Protein 3TEB (pdb70)

Structure (mmCIF, N/CA/C/O backbone):
data_3TEB
#
_entry.id   3TEB
#
_cell.length_a   206.915
_cell.length_b   206.915
_cell.length_c   89.271
_cell.angle_alpha   90.000
_cell.angle_beta   90.000
_cell.angle_gamma   120.000
#
_symmetry.space_group_name_H-M   'P 63 2 2'
#
loop_
_entity.id
_entity.type
_entity.pdbx_description
1 polymer Endonuclease/exonuclease/phosphatase
2 non-polymer 'MAGNESIUM ION'
3 water water
#
loop_
_atom_site.group_PDB
_atom_site.id
_atom_site.type_symbol
_atom_site.label_atom_id
_atom_site.label_alt_id
_atom_site.label_comp_id
_atom_site.label_asym_id
_atom_site.label_entity_id
_atom_site.label_seq_id
_atom_site.pdbx_PDB_ins_code
_atom_site.Cartn_x
_atom_site.Cartn_y
_atom_site.Cartn_z
_atom_site.occupancy
_atom_site.B_iso_or_equiv
_atom_site.auth_seq_id
_atom_site.auth_comp_id
_atom_site.auth_asym_id
_atom_site.auth_atom_id
_atom_site.pdbx_PDB_model_num
ATOM 1 N N . ALA A 1 3 ? 44.404 55.854 -5.232 1.00 32.84 0 ALA A N 1
ATOM 2 C CA . ALA A 1 3 ? 44.823 54.431 -4.937 1.00 33.18 0 ALA A CA 1
ATOM 3 C C . ALA A 1 3 ? 46.032 54.393 -3.970 1.00 34.30 0 ALA A C 1
ATOM 4 O O . ALA A 1 3 ? 47.102 54.966 -4.259 1.00 35.04 0 ALA A O 1
ATOM 14 N N . LYS A 1 5 ? 48.011 51.635 -0.989 1.00 54.63 2 LYS A N 1
ATOM 15 C CA . LYS A 1 5 ? 48.132 50.312 -0.363 1.00 52.15 2 LYS A CA 1
ATOM 16 C C . LYS A 1 5 ? 48.818 50.393 1.000 1.00 49.08 2 LYS A C 1
ATOM 17 O O . LYS A 1 5 ? 49.906 50.949 1.141 1.00 48.82 2 LYS A O 1
ATOM 23 N N . ILE A 1 6 ? 48.159 49.812 1.993 1.00 45.70 3 ILE A N 1
ATOM 24 C CA . ILE A 1 6 ? 48.584 49.838 3.384 1.00 41.93 3 ILE A CA 1
ATOM 25 C C . ILE A 1 6 ? 48.907 48.409 3.864 1.00 39.65 3 ILE A C 1
ATOM 26 O O . ILE A 1 6 ? 48.245 47.458 3.444 1.00 40.07 3 ILE A O 1
ATOM 31 N N . LEU A 1 7 ? 49.901 48.267 4.750 1.00 36.21 4 LEU A N 1
ATOM 32 C CA . LEU A 1 7 ? 50.223 46.992 5.398 1.00 33.12 4 LEU A CA 1
ATOM 33 C C . LEU A 1 7 ? 50.425 47.183 6.900 1.00 31.52 4 LEU A C 1
ATOM 34 O O . LEU A 1 7 ? 51.038 48.163 7.331 1.00 31.33 4 LEU A O 1
ATOM 39 N N . THR A 1 8 ? 49.907 46.252 7.697 1.00 30.22 5 THR A N 1
ATOM 40 C CA . THR A 1 8 ? 50.171 46.242 9.145 1.00 28.70 5 THR A CA 1
ATOM 41 C C . THR A 1 8 ? 50.629 44.857 9.592 1.00 27.87 5 THR A C 1
ATOM 42 O O . THR A 1 8 ? 50.061 43.847 9.183 1.00 28.30 5 THR A O 1
ATOM 46 N N . VAL A 1 9 ? 51.651 44.801 10.433 1.00 26.61 6 VAL A N 1
ATOM 47 C CA . VAL A 1 9 ? 52.213 43.517 10.817 1.00 25.73 6 VAL A CA 1
ATOM 48 C C . VAL A 1 9 ? 52.917 43.590 12.169 1.00 25.10 6 VAL A C 1
ATOM 49 O O . VAL A 1 9 ? 53.791 44.429 12.391 1.00 24.87 6 VAL A O 1
ATOM 53 N N . ASN A 1 10 ? 52.483 42.729 13.083 1.00 24.88 7 ASN A N 1
ATOM 54 C CA . ASN A 1 10 ? 53.163 42.539 14.361 1.00 24.53 7 ASN A CA 1
ATOM 55 C C . ASN A 1 10 ? 54.364 41.664 14.079 1.00 24.43 7 ASN A C 1
ATOM 56 O O . ASN A 1 10 ? 54.202 40.508 13.700 1.00 24.79 7 ASN A O 1
ATOM 61 N N . VAL A 1 11 ? 55.570 42.194 14.226 1.00 24.15 8 VAL A N 1
ATOM 62 C CA . VAL A 1 11 ? 56.718 41.492 13.638 1.00 24.00 8 VAL A CA 1
ATOM 63 C C . VAL A 1 11 ? 57.450 40.553 14.585 1.00 24.04 8 VAL A C 1
ATOM 64 O O . VAL A 1 11 ? 58.392 39.861 14.177 1.00 24.21 8 VAL A O 1
ATOM 68 N N . HIS A 1 12 ? 57.000 40.533 15.837 1.00 24.12 9 HIS A N 1
ATOM 69 C CA . HIS A 1 12 ? 57.602 39.726 16.884 1.00 24.61 9 HIS A CA 1
ATOM 70 C C . HIS A 1 12 ? 59.131 39.836 16.792 1.00 24.37 9 HIS A C 1
ATOM 71 O O . HIS A 1 12 ? 59.838 38.831 16.784 1.00 24.82 9 HIS A O 1
ATOM 78 N N . ALA A 1 13 ? 59.631 41.065 16.710 1.00 24.14 10 ALA A N 1
ATOM 79 C CA . ALA A 1 13 ? 61.038 41.333 16.397 1.00 24.27 10 ALA A CA 1
ATOM 80 C C . ALA A 1 13 ? 62.089 40.637 17.279 1.00 24.45 10 ALA A C 1
ATOM 81 O O . ALA A 1 13 ? 62.106 40.838 18.498 1.00 24.41 10 ALA A O 1
ATOM 83 N N . TRP A 1 14 ? 62.979 39.865 16.642 1.00 24.82 11 TRP A N 1
ATOM 84 C CA . TRP A 1 14 ? 64.127 39.192 17.289 1.00 25.46 11 TRP A CA 1
ATOM 85 C C . TRP A 1 14 ? 63.717 38.124 18.296 1.00 26.13 11 TRP A C 1
ATOM 86 O O . TRP A 1 14 ? 64.471 37.805 19.236 1.00 26.28 11 TRP A O 1
ATOM 97 N N . LEU A 1 15 ? 62.524 37.582 18.095 1.00 26.89 12 LEU A N 1
ATOM 98 C CA . LEU A 1 15 ?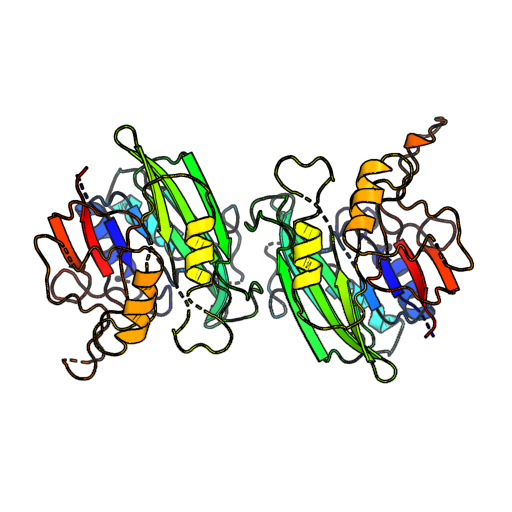 61.973 36.550 18.952 1.00 27.92 12 LEU A CA 1
ATOM 99 C C . LEU A 1 15 ? 61.454 35.438 18.058 1.00 29.08 12 LEU A C 1
ATOM 100 O O . LEU A 1 15 ? 60.704 34.547 18.504 1.00 29.21 12 LEU A O 1
ATOM 105 N N . GLU A 1 16 ? 61.860 35.507 16.790 1.00 30.14 13 GLU A N 1
ATOM 106 C CA . GLU A 1 16 ? 61.479 34.518 15.806 1.00 31.62 13 GLU A CA 1
ATOM 107 C C . GLU A 1 16 ? 62.657 33.627 15.451 1.00 32.50 13 GLU A C 1
ATOM 108 O O . GLU A 1 16 ? 63.803 34.089 15.361 1.00 32.75 13 GLU A O 1
ATOM 114 N N . GLU A 1 17 ? 62.378 32.344 15.260 1.00 33.70 14 GLU A N 1
ATOM 115 C CA . GLU A 1 17 ? 63.378 31.455 14.709 1.00 34.98 14 GLU A CA 1
ATOM 116 C C . GLU A 1 17 ? 63.532 31.813 13.254 1.00 34.79 14 GLU A C 1
ATOM 117 O O . GLU A 1 17 ? 62.600 32.305 12.644 1.00 34.68 14 GLU A O 1
ATOM 123 N N . ASN A 1 18 ? 64.720 31.588 12.712 1.00 34.87 15 ASN A N 1
ATOM 124 C CA . ASN A 1 18 ? 64.989 31.882 11.322 1.00 35.11 15 ASN A CA 1
ATOM 125 C C . ASN A 1 18 ? 64.836 33.361 10.977 1.00 34.38 15 ASN A C 1
ATOM 126 O O . ASN A 1 18 ? 64.361 33.714 9.897 1.00 34.47 15 ASN A O 1
ATOM 131 N N . GLN A 1 19 ? 65.272 34.219 11.895 1.00 33.55 16 GLN A N 1
ATOM 132 C CA . GLN A 1 19 ? 64.965 35.651 11.852 1.00 32.58 16 GLN A CA 1
ATOM 133 C C . GLN A 1 19 ? 65.428 36.388 10.589 1.00 32.76 16 GLN A C 1
ATOM 134 O O . GLN A 1 19 ? 64.667 37.191 10.045 1.00 32.59 16 GLN A O 1
ATOM 148 N N . GLU A 1 21 ? 66.114 35.347 7.451 1.00 35.11 18 GLU A N 1
ATOM 149 C CA . GLU A 1 21 ? 65.338 35.012 6.273 1.00 35.98 18 GLU A CA 1
ATOM 150 C C . GLU A 1 21 ? 63.968 35.680 6.338 1.00 34.59 18 GLU A C 1
ATOM 151 O O . GLU A 1 21 ? 63.475 36.188 5.348 1.00 34.68 18 GLU A O 1
ATOM 157 N N . LYS A 1 22 ? 63.369 35.690 7.520 1.00 33.32 19 LYS A N 1
ATOM 158 C CA . LYS A 1 22 ? 62.054 36.283 7.708 1.00 32.09 19 LYS A CA 1
ATOM 159 C C . LYS A 1 22 ? 62.063 37.794 7.448 1.00 31.29 19 LYS A C 1
ATOM 160 O O . LYS A 1 22 ? 61.180 38.313 6.744 1.00 31.13 19 LYS A O 1
ATOM 166 N N . ILE A 1 23 ? 63.062 38.493 7.999 1.00 30.48 20 ILE A N 1
ATOM 167 C CA . ILE A 1 23 ? 63.316 39.890 7.623 1.00 29.93 20 ILE A CA 1
ATOM 168 C C . ILE A 1 23 ? 63.419 40.002 6.101 1.00 30.58 20 ILE A C 1
ATOM 169 O O . ILE A 1 23 ? 62.753 40.829 5.497 1.00 30.52 20 ILE A O 1
ATOM 174 N N . ASP A 1 24 ? 64.224 39.147 5.484 1.00 31.33 21 ASP A N 1
ATOM 175 C CA . ASP A 1 24 ? 64.407 39.216 4.054 1.00 32.51 21 ASP A CA 1
ATOM 176 C C . ASP A 1 24 ? 63.098 39.058 3.271 1.00 32.75 21 ASP A C 1
ATOM 177 O O . ASP A 1 24 ? 62.858 39.811 2.331 1.00 32.95 21 ASP A O 1
ATOM 182 N N . ILE A 1 25 ? 62.267 38.087 3.661 1.00 32.68 22 ILE A N 1
ATOM 183 C CA . ILE A 1 25 ? 60.931 37.901 3.086 1.00 32.71 22 ILE A CA 1
ATOM 184 C C . ILE A 1 25 ? 60.134 39.204 3.182 1.00 32.28 22 ILE A C 1
ATOM 185 O O . ILE A 1 25 ? 59.543 39.669 2.211 1.00 32.57 22 ILE A O 1
ATOM 190 N N . LEU A 1 26 ? 60.101 39.779 4.376 1.00 31.58 23 LEU A N 1
ATOM 191 C CA . LEU A 1 26 ? 59.343 40.998 4.609 1.00 31.01 23 LEU A CA 1
ATOM 192 C C . LEU A 1 26 ? 59.836 42.110 3.708 1.00 31.35 23 LEU A C 1
ATOM 193 O O . LEU A 1 26 ? 59.043 42.721 3.010 1.00 31.46 23 LEU A O 1
ATOM 198 N N . ALA A 1 27 ? 61.147 42.347 3.714 1.00 31.84 24 ALA A N 1
ATOM 199 C CA . ALA A 1 27 ? 61.772 43.368 2.878 1.00 32.87 24 ALA A CA 1
ATOM 200 C C . ALA A 1 27 ? 61.453 43.192 1.396 1.00 34.34 24 ALA A C 1
ATOM 201 O O . ALA A 1 27 ? 60.899 44.104 0.791 1.00 34.75 24 ALA A O 1
ATOM 203 N N . ARG A 1 28 ? 61.772 42.025 0.831 1.00 35.89 25 ARG A N 1
ATOM 204 C CA . ARG A 1 28 ? 61.434 41.677 -0.561 1.00 37.88 25 ARG A CA 1
ATOM 205 C C . ARG A 1 28 ? 59.987 41.977 -0.960 1.00 37.98 25 ARG A C 1
ATOM 206 O O . ARG A 1 28 ? 59.716 42.396 -2.090 1.00 38.17 25 ARG A O 1
ATOM 214 N N . THR A 1 29 ? 59.068 41.721 -0.033 1.00 37.80 26 THR A N 1
ATOM 215 C CA . THR A 1 29 ? 57.649 41.896 -0.269 1.00 38.12 26 THR A CA 1
ATOM 216 C C . THR A 1 29 ? 57.345 43.372 -0.360 1.00 38.48 26 THR A C 1
ATOM 217 O O . THR A 1 29 ? 56.826 43.828 -1.368 1.00 39.36 26 THR A O 1
ATOM 221 N N . ILE A 1 30 ? 57.669 44.119 0.691 1.00 38.39 27 ILE A N 1
ATOM 222 C CA . ILE A 1 30 ? 57.494 45.564 0.694 1.00 38.58 27 ILE A CA 1
ATOM 223 C C . ILE A 1 30 ? 58.050 46.145 -0.608 1.00 40.29 27 ILE A C 1
ATOM 224 O O . ILE A 1 30 ? 57.413 46.994 -1.233 1.00 40.68 27 ILE A O 1
ATOM 229 N N . ALA A 1 31 ? 59.207 45.642 -1.036 1.00 41.89 28 ALA A N 1
ATOM 230 C CA . ALA A 1 31 ? 59.844 46.077 -2.272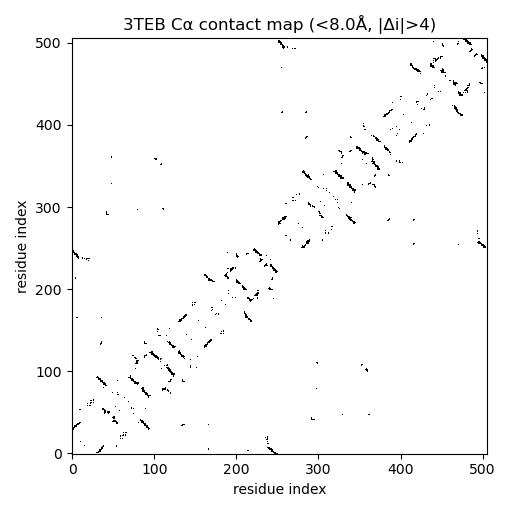 1.00 44.01 28 ALA A CA 1
ATOM 231 C C . ALA A 1 31 ? 58.982 45.895 -3.524 1.00 45.91 28 ALA A C 1
ATOM 232 O O . ALA A 1 31 ? 58.884 46.806 -4.338 1.00 46.28 28 ALA A O 1
ATOM 234 N N . GLU A 1 32 ? 58.363 44.725 -3.676 1.00 47.86 29 GLU A N 1
ATOM 235 C CA . GLU A 1 32 ? 57.520 44.438 -4.845 1.00 50.32 29 GLU A CA 1
ATOM 236 C C . GLU A 1 32 ? 56.263 45.280 -4.804 1.00 49.84 29 GLU A C 1
ATOM 237 O O . GLU A 1 32 ? 55.869 45.865 -5.811 1.00 50.55 29 GLU A O 1
ATOM 243 N N . LYS A 1 33 ? 55.646 45.341 -3.626 1.00 48.70 30 LYS A N 1
ATOM 244 C CA . LYS A 1 33 ? 54.306 45.898 -3.465 1.00 47.89 30 LYS A CA 1
ATOM 245 C C . LYS A 1 33 ? 54.286 47.417 -3.382 1.00 47.04 30 LYS A C 1
ATOM 246 O O . LYS A 1 33 ? 53.277 48.059 -3.721 1.00 47.14 30 LYS A O 1
ATOM 252 N N . GLN A 1 34 ? 55.413 47.980 -2.951 1.00 45.90 31 GLN A N 1
ATOM 253 C CA . GLN A 1 34 ? 55.600 49.428 -2.886 1.00 44.87 31 GLN A CA 1
ATOM 254 C C . GLN A 1 34 ? 54.598 50.095 -1.962 1.00 43.40 31 GLN A C 1
ATOM 255 O O . GLN A 1 34 ? 54.107 51.165 -2.267 1.00 43.50 31 GLN A O 1
ATOM 261 N N . TYR A 1 35 ? 54.305 49.468 -0.830 1.00 41.84 32 TYR A N 1
ATOM 262 C CA . TYR A 1 35 ? 53.326 50.012 0.106 1.00 40.73 32 TYR A CA 1
ATOM 263 C C . TYR A 1 35 ? 53.571 51.489 0.424 1.00 40.46 32 TYR A C 1
ATOM 264 O O . TYR A 1 35 ? 54.715 51.932 0.528 1.00 40.54 32 TYR A O 1
ATOM 273 N N . ASP A 1 36 ? 52.491 52.243 0.574 1.00 40.08 33 ASP A N 1
ATOM 274 C CA . ASP A 1 36 ? 52.600 53.639 0.945 1.00 39.99 33 ASP A CA 1
ATOM 275 C C . ASP A 1 36 ? 52.944 53.772 2.412 1.00 38.70 33 ASP A C 1
ATOM 276 O O . ASP A 1 36 ? 53.738 54.635 2.796 1.00 39.03 33 ASP A O 1
ATOM 281 N N . VAL A 1 37 ? 52.339 52.926 3.238 1.00 37.05 34 VAL A N 1
ATOM 282 C CA . VAL A 1 37 ? 52.538 53.008 4.684 1.00 35.34 34 VAL A CA 1
ATOM 283 C C . VAL A 1 37 ? 52.617 51.614 5.307 1.00 34.01 34 VAL A C 1
ATOM 284 O O . VAL A 1 37 ? 51.728 50.794 5.099 1.00 34.27 34 VAL A O 1
ATOM 288 N N . ILE A 1 38 ? 53.678 51.349 6.064 1.00 32.25 35 ILE A N 1
ATOM 289 C CA . ILE A 1 38 ? 53.780 50.104 6.818 1.00 30.65 35 ILE A CA 1
ATOM 290 C C . ILE A 1 38 ? 53.694 50.390 8.310 1.00 29.78 35 ILE A C 1
ATOM 291 O O . ILE A 1 38 ? 54.469 51.197 8.838 1.00 30.00 35 ILE A O 1
ATOM 296 N N . ALA A 1 39 ? 52.743 49.751 8.988 1.00 28.72 36 ALA A N 1
ATOM 297 C CA . ALA A 1 39 ? 52.620 49.900 10.436 1.00 27.67 36 ALA A CA 1
ATOM 298 C C . ALA A 1 39 ? 53.128 48.624 11.107 1.00 27.15 36 ALA A C 1
ATOM 299 O O . ALA A 1 39 ? 52.749 47.527 10.723 1.00 27.49 36 ALA A O 1
ATOM 309 N N . GLN A 1 41 ? 54.253 46.543 14.870 1.00 24.67 38 GLN A N 1
ATOM 310 C CA . GLN A 1 41 ? 54.221 46.418 16.319 1.00 24.22 38 GLN A CA 1
ATOM 311 C C . GLN A 1 41 ? 55.225 45.370 16.787 1.00 23.90 38 GLN A C 1
ATOM 312 O O . GLN A 1 41 ? 55.732 44.563 15.991 1.00 23.80 38 GLN A O 1
ATOM 318 N N . GLU A 1 42 ? 55.485 45.367 18.093 1.00 23.84 39 GLU A N 1
ATOM 319 C CA . GLU A 1 42 ? 56.495 44.491 18.700 1.00 23.99 39 GLU A CA 1
ATOM 320 C C . GLU A 1 42 ? 57.818 44.659 17.923 1.00 23.78 39 GLU A C 1
ATOM 321 O O . GLU A 1 42 ? 58.418 43.698 17.474 1.00 23.99 39 GLU A O 1
ATOM 327 N N . VAL A 1 43 ? 58.238 45.903 17.741 1.00 23.64 40 VAL A N 1
ATOM 328 C CA . VAL A 1 43 ? 59.512 46.208 17.103 1.00 23.68 40 VAL A CA 1
ATOM 329 C C . VAL A 1 43 ? 60.516 46.403 18.220 1.00 23.80 40 VAL A C 1
ATOM 330 O O . VAL A 1 43 ? 60.336 47.285 19.055 1.00 24.28 40 VAL A O 1
ATOM 334 N N . ASN A 1 44 ? 61.566 45.585 18.243 1.00 23.71 41 ASN A N 1
ATOM 335 C CA . ASN A 1 44 ? 62.490 45.555 19.386 1.00 23.55 41 ASN A CA 1
ATOM 336 C C . ASN A 1 44 ? 63.896 46.013 19.054 1.00 23.69 41 ASN A C 1
ATOM 337 O O . ASN A 1 44 ? 64.356 45.906 17.912 1.00 23.74 41 ASN A O 1
ATOM 342 N N . GLN A 1 45 ? 64.570 46.522 20.076 1.00 23.01 42 GLN A N 1
ATOM 343 C CA . GLN A 1 45 ? 66.005 46.781 20.023 1.00 22.17 42 GLN A CA 1
ATOM 344 C C . GLN A 1 45 ? 66.642 46.456 21.376 1.00 22.73 42 GLN A C 1
ATOM 345 O O . GLN A 1 45 ? 65.982 46.490 22.420 1.00 23.47 42 GLN A O 1
ATOM 351 N N . LEU A 1 46 ? 67.928 46.139 21.356 1.00 23.04 43 LEU A N 1
ATOM 352 C CA . LEU A 1 46 ? 68.643 45.821 22.583 1.00 24.30 43 LEU A CA 1
ATOM 353 C C . LEU A 1 46 ? 68.952 47.068 23.390 1.00 24.71 43 LEU A C 1
ATOM 354 O O . LEU A 1 46 ? 69.611 47.973 22.892 1.00 24.43 43 LEU A O 1
ATOM 367 N N . ASN A 1 48 ? 71.075 47.645 25.387 1.00 28.47 45 ASN A N 1
ATOM 368 C CA . ASN A 1 48 ? 72.487 47.874 25.607 1.00 29.71 45 ASN A CA 1
ATOM 369 C C . ASN A 1 48 ? 73.305 48.279 24.387 1.00 29.48 45 ASN A C 1
ATOM 370 O O . ASN A 1 48 ? 74.432 48.726 24.549 1.00 30.49 45 ASN A O 1
ATOM 375 N N . ASN A 1 49 ? 72.724 48.166 23.192 1.00 28.64 46 ASN A N 1
ATOM 376 C CA . ASN A 1 49 ? 73.377 48.601 21.952 1.00 29.22 46 ASN A CA 1
ATOM 377 C C . ASN A 1 49 ? 73.575 50.112 21.873 1.00 29.74 46 ASN A C 1
ATOM 378 O O . ASN A 1 49 ? 72.890 50.839 22.578 1.00 30.04 46 ASN A O 1
ATOM 383 N N . LYS A 1 50 ? 74.510 50.588 21.044 1.00 30.72 47 LYS A N 1
ATOM 384 C CA . LYS A 1 50 ? 74.741 52.045 20.887 1.00 31.79 47 LYS A CA 1
ATOM 385 C C . LYS A 1 50 ? 73.604 52.700 20.138 1.00 29.84 47 LYS A C 1
ATOM 386 O O . LYS A 1 50 ? 73.049 52.120 19.199 1.00 29.15 47 LYS A O 1
ATOM 392 N N . ILE A 1 51 ? 73.285 53.924 20.538 1.00 29.10 48 ILE A N 1
ATOM 393 C CA . ILE A 1 51 ? 72.450 54.776 19.713 1.00 28.01 48 ILE A CA 1
ATOM 394 C C . ILE A 1 51 ? 73.064 54.952 18.309 1.00 28.22 48 ILE A C 1
ATOM 395 O O . ILE A 1 51 ? 74.266 55.153 18.176 1.00 28.82 48 ILE A O 1
ATOM 400 N N . ILE A 1 52 ? 72.234 54.821 17.275 1.00 28.07 49 ILE A N 1
ATOM 401 C CA . ILE A 1 52 ? 72.601 55.263 15.935 1.00 29.56 49 ILE A CA 1
ATOM 402 C C . ILE A 1 52 ? 72.278 56.753 15.852 1.00 30.95 49 ILE A C 1
ATOM 403 O O . ILE A 1 52 ? 73.117 57.557 15.456 1.00 32.24 49 ILE A O 1
ATOM 408 N N . PHE A 1 53 ? 71.049 57.103 16.230 1.00 30.94 50 PHE A N 1
ATOM 409 C CA . PHE A 1 53 ? 70.547 58.478 16.219 1.00 32.64 50 PHE A CA 1
ATOM 410 C C . PHE A 1 53 ? 69.178 58.493 16.891 1.00 32.24 50 PHE A C 1
ATOM 411 O O . PHE A 1 53 ? 68.515 57.456 16.987 1.00 31.44 50 PHE A O 1
ATOM 419 N N . ASP A 1 54 ? 68.755 59.685 17.311 1.00 33.68 51 ASP A N 1
ATOM 420 C CA . ASP A 1 54 ? 67.553 59.875 18.106 1.00 34.06 51 ASP A CA 1
ATOM 421 C C . ASP A 1 54 ? 67.559 58.899 19.276 1.00 33.00 51 ASP A C 1
ATOM 422 O O . ASP A 1 54 ? 68.448 58.954 20.133 1.00 33.21 51 ASP A O 1
ATOM 427 N N . ASP A 1 55 ? 66.579 58.000 19.278 1.00 32.24 52 ASP A N 1
ATOM 428 C CA . ASP A 1 55 ? 66.407 56.987 20.306 1.00 31.51 52 ASP A CA 1
ATOM 429 C C . ASP A 1 55 ? 66.600 55.577 19.731 1.00 29.23 52 ASP A C 1
ATOM 430 O O . ASP A 1 55 ? 66.326 54.572 20.391 1.00 29.31 52 ASP A O 1
ATOM 435 N N . ILE A 1 56 ? 67.083 55.504 18.500 1.00 27.48 53 ILE A N 1
ATOM 436 C CA . ILE A 1 56 ? 67.224 54.235 17.812 1.00 25.30 53 ILE A CA 1
ATOM 437 C C . ILE A 1 56 ? 68.613 53.606 18.029 1.00 24.54 53 ILE A C 1
ATOM 438 O O . ILE A 1 56 ? 69.650 54.226 17.745 1.00 24.65 53 ILE A O 1
ATOM 443 N N . ARG A 1 57 ? 68.620 52.379 18.549 1.00 23.98 54 ARG A N 1
ATOM 444 C CA . ARG A 1 57 ? 69.870 51.683 18.850 1.00 24.17 54 ARG A CA 1
ATOM 445 C C . ARG A 1 57 ? 70.237 50.740 17.730 1.00 25.34 54 ARG A C 1
ATOM 446 O O . ARG A 1 57 ? 69.367 50.327 16.963 1.00 25.52 54 ARG A O 1
ATOM 454 N N . GLU A 1 58 ? 71.525 50.420 17.611 1.00 27.54 55 GLU A N 1
ATOM 455 C CA . GLU A 1 58 ? 71.989 49.486 16.588 1.00 30.07 55 GLU A CA 1
ATOM 456 C C . GLU A 1 58 ? 71.177 48.214 16.622 1.00 29.91 55 GLU A C 1
ATOM 457 O O . GLU A 1 58 ? 70.816 47.704 17.689 1.00 29.39 55 GLU A O 1
ATOM 463 N N . GLU A 1 59 ? 70.902 47.712 15.427 1.00 31.03 56 GLU A N 1
ATOM 464 C CA . GLU A 1 59 ? 70.171 46.452 15.221 1.00 31.61 56 GLU A CA 1
ATOM 465 C C . GLU A 1 59 ? 68.685 46.531 15.626 1.00 29.16 56 GLU A C 1
ATOM 466 O O . GLU A 1 59 ? 68.026 45.509 15.746 1.00 29.33 56 GLU A O 1
ATOM 472 N N . ASN A 1 60 ? 68.164 47.740 15.831 1.00 26.74 57 ASN A N 1
ATOM 473 C CA . ASN A 1 60 ? 66.717 47.937 15.898 1.00 25.29 57 ASN A CA 1
ATOM 474 C C . ASN A 1 60 ? 66.058 47.249 14.694 1.00 25.68 57 ASN A C 1
ATOM 475 O O . ASN A 1 60 ? 66.449 47.463 13.549 1.00 26.00 57 ASN A O 1
ATOM 480 N N . TYR A 1 61 ? 65.074 46.403 14.962 1.00 25.57 58 TYR A N 1
ATOM 481 C CA . TYR A 1 61 ? 64.513 45.548 13.920 1.00 25.10 58 TYR A CA 1
ATOM 482 C C . TYR A 1 61 ? 64.074 46.340 12.702 1.00 24.28 58 TYR A C 1
ATOM 483 O O . TYR A 1 61 ? 64.365 45.968 11.568 1.00 23.89 58 TYR A O 1
ATOM 492 N N . ALA A 1 62 ? 63.377 47.444 12.962 1.00 24.23 59 ALA A N 1
ATOM 493 C CA . ALA A 1 62 ? 62.838 48.316 11.918 1.00 23.90 59 ALA A CA 1
ATOM 494 C C . ALA A 1 62 ? 63.957 48.933 11.079 1.00 23.95 59 ALA A C 1
ATOM 495 O O . ALA A 1 62 ? 63.903 48.927 9.851 1.00 23.85 59 ALA A O 1
ATOM 497 N N . TRP A 1 63 ? 64.983 49.440 11.748 1.00 24.53 60 TRP A N 1
ATOM 498 C CA . TRP A 1 63 ? 66.129 49.988 11.058 1.00 25.30 60 TRP A CA 1
ATOM 499 C C . TRP A 1 63 ? 66.790 48.935 10.169 1.00 25.78 60 TRP A C 1
ATOM 500 O O . TRP A 1 63 ? 67.124 49.212 9.019 1.00 26.14 60 TRP A O 1
ATOM 511 N N . VAL A 1 64 ? 66.961 47.723 10.689 1.00 26.41 61 VAL A N 1
ATOM 512 C CA . VAL A 1 64 ? 67.526 46.630 9.890 1.00 27.08 61 VAL A CA 1
ATOM 513 C C . VAL A 1 64 ? 66.636 46.356 8.671 1.00 27.27 61 VAL A C 1
ATOM 514 O O . VAL A 1 64 ? 67.122 46.246 7.543 1.00 27.41 61 VAL A O 1
ATOM 518 N N . LEU A 1 65 ? 65.332 46.272 8.908 1.00 27.65 62 LEU A N 1
ATOM 519 C CA . LEU A 1 65 ? 64.368 46.077 7.834 1.00 28.37 62 LEU A CA 1
ATOM 520 C C . LEU A 1 65 ? 64.604 47.073 6.709 1.00 29.39 62 LEU A C 1
ATOM 521 O O . LEU A 1 65 ? 64.772 46.692 5.549 1.00 29.52 62 LEU A O 1
ATOM 526 N N . LEU A 1 66 ? 64.625 48.346 7.081 1.00 30.74 63 LEU A N 1
ATOM 527 C CA . LEU A 1 66 ? 64.905 49.424 6.166 1.00 32.63 63 LEU A CA 1
ATOM 528 C C . LEU A 1 66 ? 66.214 49.264 5.387 1.00 34.38 63 LEU A C 1
ATOM 529 O O . LEU A 1 66 ? 66.228 49.465 4.172 1.00 35.01 63 LEU A O 1
ATOM 534 N N . GLU A 1 67 ? 67.307 48.921 6.067 1.00 36.04 64 GLU A N 1
ATOM 535 C CA . GLU A 1 67 ? 68.578 48.732 5.367 1.00 38.58 64 GLU A CA 1
ATOM 536 C C . GLU A 1 67 ? 68.528 47.566 4.396 1.00 38.52 64 GLU A C 1
ATOM 537 O O . GLU A 1 67 ? 69.157 47.605 3.341 1.00 39.12 64 GLU A O 1
ATOM 543 N N . THR A 1 68 ? 67.762 46.538 4.752 1.00 38.11 65 THR A N 1
ATOM 544 C CA . THR A 1 68 ? 67.537 45.390 3.872 1.00 38.24 65 THR A CA 1
ATOM 545 C C . THR A 1 68 ? 66.656 45.794 2.702 1.00 38.70 65 THR A C 1
ATOM 546 O O . THR A 1 68 ? 66.871 45.366 1.579 1.00 39.16 65 THR A O 1
ATOM 550 N N . LEU A 1 69 ? 65.665 46.629 2.976 1.00 39.04 66 LEU A N 1
ATOM 551 C CA . LEU A 1 69 ? 64.768 47.102 1.950 1.00 40.07 66 LEU A CA 1
ATOM 552 C C . LEU A 1 69 ? 65.543 47.807 0.847 1.00 42.26 66 LEU A C 1
ATOM 553 O O . LEU A 1 69 ? 65.206 47.682 -0.323 1.00 42.77 66 LEU A O 1
ATOM 558 N N . GLN A 1 70 ? 66.600 48.523 1.225 1.00 44.52 67 GLN A N 1
ATOM 559 C CA . GLN A 1 70 ? 67.418 49.282 0.277 1.00 47.68 67 GLN A CA 1
ATOM 560 C C . GLN A 1 70 ? 68.117 48.388 -0.714 1.00 49.05 67 GLN A C 1
ATOM 561 O O . GLN A 1 70 ? 68.584 48.859 -1.738 1.00 50.58 67 GLN A O 1
ATOM 567 N N . LYS A 1 71 ? 68.189 47.102 -0.401 1.00 49.37 68 LYS A N 1
ATOM 568 C CA . LYS A 1 71 ? 68.854 46.109 -1.236 1.00 50.73 68 LYS A CA 1
ATOM 569 C C . LYS A 1 71 ? 68.004 45.786 -2.452 1.00 50.93 68 LYS A C 1
ATOM 570 O O . LYS A 1 71 ? 68.519 45.366 -3.479 1.00 51.50 68 LYS A O 1
ATOM 576 N N . TYR A 1 72 ? 66.695 45.982 -2.321 1.00 50.47 69 TYR A N 1
ATOM 577 C CA . TYR A 1 72 ? 65.736 45.556 -3.337 1.00 51.00 69 TYR A CA 1
ATOM 578 C C . TYR A 1 72 ? 64.960 46.682 -4.029 1.00 51.75 69 TYR A C 1
ATOM 579 O O . TYR A 1 72 ? 64.286 46.422 -5.014 1.00 52.24 69 TYR A O 1
ATOM 588 N N . THR A 1 73 ? 65.051 47.915 -3.523 1.00 52.29 70 THR A N 1
ATOM 589 C CA . THR A 1 73 ? 64.322 49.065 -4.088 1.00 53.46 70 THR A CA 1
ATOM 590 C C . THR A 1 73 ? 65.142 50.318 -3.986 1.00 54.54 70 THR A C 1
ATOM 591 O O . THR A 1 73 ? 65.868 50.499 -3.009 1.00 54.18 70 THR A O 1
ATOM 595 N N . ASP A 1 74 ? 64.993 51.187 -4.983 1.00 56.22 71 ASP A N 1
ATOM 596 C CA . ASP A 1 74 ? 65.575 52.517 -4.957 1.00 57.50 71 ASP A CA 1
ATOM 597 C C . ASP A 1 74 ? 64.705 53.501 -4.184 1.00 55.77 71 ASP A C 1
ATOM 598 O O . ASP A 1 74 ? 65.192 54.550 -3.764 1.00 56.30 71 ASP A O 1
ATOM 603 N N . THR A 1 75 ? 63.428 53.163 -4.001 1.00 53.20 72 THR A N 1
ATOM 604 C CA . THR A 1 75 ? 62.461 54.045 -3.337 1.00 50.57 72 THR A CA 1
ATOM 605 C C . THR A 1 75 ? 62.872 54.417 -1.912 1.00 48.28 72 THR A C 1
ATOM 606 O O . THR A 1 75 ? 63.166 53.548 -1.086 1.00 46.97 72 THR A O 1
ATOM 610 N N . ASP A 1 76 ? 62.891 55.721 -1.644 1.00 47.18 73 ASP A N 1
ATOM 611 C CA . ASP A 1 76 ? 63.207 56.237 -0.317 1.00 44.90 73 ASP A CA 1
ATOM 612 C C . ASP A 1 76 ? 62.109 55.879 0.670 1.00 42.00 73 ASP A C 1
ATOM 613 O O . ASP A 1 76 ? 60.945 56.250 0.493 1.00 42.09 73 ASP A O 1
ATOM 618 N N . TYR A 1 77 ? 62.483 55.143 1.705 1.00 38.49 74 TYR A N 1
ATOM 619 C CA . TYR A 1 77 ? 61.562 54.893 2.798 1.00 35.82 74 TYR A CA 1
ATOM 620 C C . TYR A 1 77 ? 61.978 55.613 4.080 1.00 34.43 74 TYR A C 1
ATOM 621 O O . TYR A 1 77 ? 63.169 55.833 4.326 1.00 34.40 74 TYR A O 1
ATOM 630 N N . TYR A 1 78 ? 61.003 56.017 4.882 1.00 33.27 75 TYR A N 1
ATOM 631 C CA . TYR A 1 78 ? 61.337 56.742 6.095 1.00 32.32 75 TYR A CA 1
ATOM 632 C C . TYR A 1 78 ? 60.825 56.009 7.322 1.00 30.50 75 TYR A C 1
ATOM 633 O O . TYR A 1 78 ? 59.760 55.398 7.286 1.00 30.86 75 TYR A O 1
ATOM 642 N N . LEU A 1 79 ? 61.616 56.036 8.389 1.00 28.68 76 LEU A N 1
ATOM 643 C CA . LEU A 1 79 ? 61.313 55.278 9.591 1.00 27.07 76 LEU A CA 1
ATOM 644 C C . LEU A 1 79 ? 60.972 56.189 10.763 1.00 27.02 76 LEU A C 1
ATOM 645 O O . LEU A 1 79 ? 61.702 57.143 11.048 1.00 27.03 76 LEU A O 1
ATOM 650 N N . HIS A 1 80 ? 59.878 55.881 11.455 1.00 27.01 77 HIS A N 1
ATOM 651 C CA . HIS A 1 80 ? 59.542 56.575 12.693 1.00 27.21 77 HIS A CA 1
ATOM 652 C C . HIS A 1 80 ? 59.208 55.540 13.737 1.00 26.86 77 HIS A C 1
ATOM 653 O O . HIS A 1 80 ? 58.328 54.702 13.522 1.00 27.33 77 HIS A O 1
ATOM 660 N N . TRP A 1 81 ? 59.923 55.585 14.854 1.00 26.01 78 TRP A N 1
ATOM 661 C CA . TRP A 1 81 ? 59.825 54.540 15.849 1.00 25.71 78 TRP A CA 1
ATOM 662 C C . TRP A 1 81 ? 59.685 55.147 17.210 1.00 25.82 78 TRP A C 1
ATOM 663 O O . TRP A 1 81 ? 60.145 56.258 17.459 1.00 25.95 78 TRP A O 1
ATOM 674 N N . SER A 1 82 ? 59.057 54.407 18.108 1.00 24.47 79 SER A N 1
ATOM 675 C CA . SER A 1 82 ? 58.940 54.864 19.468 1.00 24.25 79 SER A CA 1
ATOM 676 C C . SER A 1 82 ? 58.949 53.718 20.446 1.00 23.89 79 SER A C 1
ATOM 677 O O . SER A 1 82 ? 58.254 52.728 20.240 1.00 24.10 79 SER A O 1
ATOM 680 N N . ASN A 1 83 ? 59.718 53.867 21.518 1.00 23.53 80 ASN A N 1
ATOM 681 C CA . ASN A 1 83 ? 59.811 52.837 22.554 1.00 23.51 80 ASN A CA 1
ATOM 682 C C . ASN A 1 83 ? 58.586 52.889 23.464 1.00 23.19 80 ASN A C 1
ATOM 683 O O . ASN A 1 83 ? 58.096 53.982 23.747 1.00 23.26 80 ASN A O 1
ATOM 688 N N . SER A 1 84 ? 58.083 51.727 23.894 1.00 23.01 81 SER A N 1
ATOM 689 C CA . SER A 1 84 ? 56.934 51.661 24.821 1.00 23.20 81 SER A CA 1
ATOM 690 C C . SER A 1 84 ? 57.351 51.338 26.234 1.00 23.11 81 SER A C 1
ATOM 691 O O . SER A 1 84 ? 57.045 52.094 27.160 1.00 23.51 81 SER A O 1
ATOM 694 N N . HIS A 1 85 ? 58.021 50.198 26.393 1.00 22.99 82 HIS A N 1
ATOM 695 C CA . HIS A 1 85 ? 58.397 49.668 27.696 1.00 22.93 82 HIS A CA 1
ATOM 696 C C . HIS A 1 85 ? 59.540 48.655 27.542 1.00 22.80 82 HIS A C 1
ATOM 697 O O . HIS A 1 85 ? 59.850 48.222 26.427 1.00 22.74 82 HIS A O 1
ATOM 704 N N . ILE A 1 86 ? 60.161 48.289 28.663 1.00 22.87 83 ILE A N 1
ATOM 705 C CA . ILE A 1 86 ? 61.093 47.163 28.726 1.00 23.04 83 ILE A CA 1
ATOM 706 C C . ILE A 1 86 ? 60.372 45.865 28.344 1.00 23.52 83 ILE A C 1
ATOM 707 O O . ILE A 1 86 ? 59.381 45.501 28.951 1.00 23.72 83 ILE A O 1
ATOM 712 N N . GLY A 1 87 ? 60.866 45.168 27.334 1.00 24.22 84 GLY A N 1
ATOM 713 C CA . GLY A 1 87 ? 60.112 44.053 26.788 1.00 25.59 84 GLY A CA 1
ATOM 714 C C . GLY A 1 87 ? 60.496 42.666 27.258 1.00 26.87 84 GLY A C 1
ATOM 715 O O . GLY A 1 87 ? 60.622 42.398 28.454 1.00 27.25 84 GLY A O 1
ATOM 716 N N . PHE A 1 88 ? 60.640 41.771 26.290 1.00 27.83 85 PHE A N 1
ATOM 717 C CA . PHE A 1 88 ? 61.160 40.445 26.525 1.00 29.23 85 PHE A CA 1
ATOM 718 C C . PHE A 1 88 ? 62.672 40.546 26.640 1.00 29.24 85 PHE A C 1
ATOM 719 O O . PHE A 1 88 ? 63.296 41.309 25.908 1.00 29.15 85 PHE A O 1
ATOM 727 N N . GLY A 1 89 ? 63.252 39.796 27.570 1.00 29.67 86 GLY A N 1
ATOM 728 C CA . GLY A 1 89 ? 64.701 39.754 27.744 1.00 29.75 86 GLY A CA 1
ATOM 729 C C . GLY A 1 89 ? 65.261 41.105 28.117 1.00 29.46 86 GLY A C 1
ATOM 730 O O . GLY A 1 89 ? 64.857 41.704 29.110 1.00 29.76 86 GLY A O 1
ATOM 731 N N . LYS A 1 90 ? 66.188 41.586 27.305 1.00 29.27 87 LYS A N 1
ATOM 732 C CA . LYS A 1 90 ? 66.730 42.919 27.473 1.00 28.91 87 LYS A CA 1
ATOM 733 C C . LYS A 1 90 ? 66.425 43.779 26.247 1.00 28.46 87 LYS A C 1
ATOM 734 O O . LYS A 1 90 ? 67.300 44.483 25.740 1.00 28.36 87 LYS A O 1
ATOM 740 N N . TYR A 1 91 ? 65.180 43.720 25.775 1.00 28.19 88 TYR A N 1
ATOM 741 C CA . TYR A 1 91 ? 64.747 44.550 24.655 1.00 27.97 88 TYR A CA 1
ATOM 742 C C . TYR A 1 91 ? 63.903 45.766 25.069 1.00 27.43 88 TYR A C 1
ATOM 743 O O . TYR A 1 91 ? 63.197 45.741 26.082 1.00 27.49 88 TYR A O 1
ATOM 752 N N . ASN A 1 92 ? 63.987 46.825 24.271 1.00 26.95 89 ASN A N 1
ATOM 753 C CA . ASN A 1 92 ? 62.975 47.858 24.283 1.00 26.82 89 ASN A CA 1
ATOM 754 C C . ASN A 1 92 ? 61.911 47.437 23.282 1.00 26.84 89 ASN A C 1
ATOM 755 O O . ASN A 1 92 ? 62.227 47.068 22.143 1.00 26.79 89 ASN A O 1
ATOM 760 N N . GLU A 1 93 ? 60.656 47.470 23.704 1.00 26.98 90 GLU A N 1
ATOM 761 C CA . GLU A 1 93 ? 59.554 47.137 22.810 1.00 27.40 90 GLU A CA 1
ATOM 762 C C . GLU A 1 93 ? 58.876 48.419 22.353 1.00 26.33 90 GLU A C 1
ATOM 763 O O . GLU A 1 93 ? 58.603 49.299 23.166 1.00 26.49 90 GLU A O 1
ATOM 769 N N . GLY A 1 94 ? 58.608 48.534 21.063 1.00 25.27 91 GLY A N 1
ATOM 770 C CA . GLY A 1 94 ? 57.984 49.735 20.555 1.00 24.45 91 GLY A CA 1
ATOM 771 C C . GLY A 1 94 ? 57.168 49.464 19.321 1.00 24.35 91 GLY A C 1
ATOM 772 O O . GLY A 1 94 ? 56.918 48.315 18.975 1.00 24.55 91 GLY A O 1
ATOM 773 N N . VAL A 1 95 ? 56.739 50.526 18.657 1.00 24.01 92 VAL A N 1
ATOM 774 C CA . VAL A 1 95 ? 55.995 50.393 17.420 1.00 23.98 92 VAL A CA 1
ATOM 775 C C . VAL A 1 95 ? 56.683 51.263 16.415 1.00 24.00 92 VAL A C 1
ATOM 776 O O . VAL A 1 95 ? 57.460 52.136 16.795 1.00 24.02 92 VAL A O 1
ATOM 780 N N . ALA A 1 96 ? 56.424 51.025 15.135 1.00 24.19 93 ALA A N 1
ATOM 781 C CA . ALA A 1 96 ? 57.016 51.867 14.111 1.00 24.41 93 ALA A CA 1
ATOM 782 C C . ALA A 1 96 ? 56.084 52.077 12.936 1.00 24.95 93 ALA A C 1
ATOM 783 O O . ALA A 1 96 ? 55.054 51.408 12.816 1.00 25.19 93 ALA A O 1
ATOM 785 N N . VAL A 1 97 ? 56.432 53.040 12.092 1.00 25.64 94 VAL A N 1
ATOM 786 C CA . VAL A 1 97 ? 55.755 53.250 10.827 1.00 26.44 94 VAL A CA 1
ATOM 787 C C . VAL A 1 97 ? 56.842 53.479 9.799 1.00 27.11 94 VAL A C 1
ATOM 788 O O . VAL A 1 97 ? 57.766 54.251 10.035 1.00 27.58 94 VAL A O 1
ATOM 792 N N . ILE A 1 98 ? 56.758 52.795 8.671 1.00 27.92 95 ILE A N 1
ATOM 793 C CA . ILE A 1 98 ? 57.625 53.107 7.536 1.00 28.86 95 ILE A CA 1
ATOM 794 C C . ILE A 1 98 ? 56.776 53.772 6.459 1.00 29.48 95 ILE A C 1
ATOM 795 O O . ILE A 1 98 ? 55.596 53.433 6.300 1.00 29.77 95 ILE A O 1
ATOM 800 N N . THR A 1 99 ? 57.352 54.711 5.715 1.00 29.95 96 THR A N 1
ATOM 801 C CA . THR A 1 99 ? 56.577 55.341 4.659 1.00 30.56 96 THR A CA 1
ATOM 802 C C . THR A 1 99 ? 57.377 55.759 3.448 1.00 30.85 96 THR A C 1
ATOM 803 O O . THR A 1 99 ? 58.531 56.151 3.567 1.00 30.85 96 THR A O 1
ATOM 807 N N . ARG A 1 100 ? 56.722 55.649 2.294 1.00 31.48 97 ARG A N 1
ATOM 808 C CA . ARG A 1 100 ? 57.195 56.118 0.995 1.00 32.48 97 ARG A CA 1
ATOM 809 C C . ARG A 1 100 ? 57.092 57.633 0.865 1.00 33.42 97 ARG A C 1
ATOM 810 O O . ARG A 1 100 ? 57.793 58.240 0.040 1.00 33.80 97 ARG A O 1
ATOM 818 N N . HIS A 1 101 ? 56.191 58.223 1.654 1.00 34.00 98 HIS A N 1
ATOM 819 C CA . HIS A 1 101 ? 55.860 59.640 1.581 1.00 35.20 98 HIS A CA 1
ATOM 820 C C . HIS A 1 101 ? 56.546 60.467 2.637 1.00 35.29 98 HIS A C 1
ATOM 821 O O . HIS A 1 101 ? 56.775 60.000 3.741 1.00 35.36 98 HIS A O 1
ATOM 828 N N . LYS A 1 102 ? 56.844 61.715 2.303 1.00 35.77 99 LYS A N 1
ATOM 829 C CA . LYS A 1 102 ? 57.306 62.689 3.288 1.00 35.95 99 LYS A CA 1
ATOM 830 C C . LYS A 1 102 ? 56.138 63.132 4.169 1.00 35.96 99 LYS A C 1
ATOM 831 O O . LYS A 1 102 ? 54.984 62.956 3.784 1.00 36.31 99 LYS A O 1
ATOM 837 N N . ILE A 1 103 ? 56.417 63.683 5.348 1.00 35.72 100 ILE A N 1
ATOM 838 C CA . ILE A 1 103 ? 55.348 63.923 6.332 1.00 35.75 100 ILE A CA 1
ATOM 839 C C . ILE A 1 103 ? 55.228 65.367 6.846 1.00 36.53 100 ILE A C 1
ATOM 840 O O . ILE A 1 103 ? 56.214 66.110 6.855 1.00 36.65 100 ILE A O 1
ATOM 845 N N . LYS A 1 104 ? 54.018 65.743 7.285 1.00 37.11 101 LYS A N 1
ATOM 846 C CA . LYS A 1 104 ? 53.745 67.081 7.858 1.00 37.73 101 LYS A CA 1
ATOM 847 C C . LYS A 1 104 ? 53.920 67.080 9.372 1.00 36.81 101 LYS A C 1
ATOM 848 O O . LYS A 1 104 ? 54.251 68.105 9.947 1.00 37.10 101 LYS A O 1
ATOM 854 N N . ALA A 1 105 ? 53.654 65.940 10.015 1.00 35.58 102 ALA A N 1
ATOM 855 C CA . ALA A 1 105 ? 53.668 65.836 11.475 1.00 34.26 102 ALA A CA 1
ATOM 856 C C . ALA A 1 105 ? 54.015 64.418 11.925 1.00 33.18 102 ALA A C 1
ATOM 857 O O . ALA A 1 105 ? 53.882 63.469 11.160 1.00 33.20 102 ALA A O 1
ATOM 859 N N . GLU A 1 106 ? 54.469 64.289 13.164 1.00 32.09 103 GLU A N 1
ATOM 860 C CA . GLU A 1 106 ? 54.829 63.010 13.752 1.00 31.27 103 GLU A CA 1
ATOM 861 C C . GLU A 1 106 ? 54.570 63.127 15.231 1.00 30.56 103 GLU A C 1
ATOM 862 O O . GLU A 1 106 ? 54.939 64.112 15.847 1.00 30.72 103 GLU A O 1
ATOM 868 N N . ASP A 1 107 ? 53.959 62.120 15.826 1.00 29.68 104 ASP A N 1
ATOM 869 C CA . ASP A 1 107 ? 53.805 62.139 17.267 1.00 28.88 104 ASP A CA 1
ATOM 870 C C . ASP A 1 107 ? 54.086 60.769 17.844 1.00 27.80 104 ASP A C 1
ATOM 871 O O . ASP A 1 107 ? 53.886 59.749 17.182 1.00 27.66 104 ASP A O 1
ATOM 876 N N . GLU A 1 108 ? 54.582 60.779 19.077 1.00 26.85 105 GLU A N 1
ATOM 877 C CA . GLU A 1 108 ? 54.849 59.596 19.871 1.00 25.81 105 GLU A CA 1
ATOM 878 C C . GLU A 1 108 ? 54.264 59.909 21.227 1.00 25.06 105 GLU A C 1
ATOM 879 O O . GLU A 1 108 ? 54.645 60.910 21.842 1.00 25.16 105 GLU A O 1
ATOM 885 N N . PHE A 1 109 ? 53.332 59.083 21.693 1.00 24.15 106 PHE A N 1
ATOM 886 C CA . PHE A 1 109 ? 52.669 59.349 22.974 1.00 23.57 106 PHE A CA 1
ATOM 887 C C . PHE A 1 109 ? 52.051 58.087 23.549 1.00 23.30 106 PHE A C 1
ATOM 888 O O . PHE A 1 109 ? 51.823 57.120 22.819 1.00 23.43 106 PHE A O 1
ATOM 896 N N . TYR A 1 110 ? 51.767 58.112 24.850 1.00 22.99 107 TYR A N 1
ATOM 897 C CA . TYR A 1 110 ? 51.117 57.001 25.521 1.00 22.91 107 TYR A CA 1
ATOM 898 C C . TYR A 1 110 ? 49.628 57.092 25.359 1.00 23.39 107 TYR A C 1
ATOM 899 O O . TYR A 1 110 ? 49.022 58.118 25.667 1.00 23.98 107 TYR A O 1
ATOM 908 N N . CYS A 1 111 ? 49.029 56.017 24.871 1.00 23.68 108 CYS A N 1
ATOM 909 C CA . CYS A 1 111 ? 47.583 55.928 24.838 1.00 24.01 108 CYS A CA 1
ATOM 910 C C . CYS A 1 111 ? 47.033 55.253 26.108 1.00 23.93 108 CYS A C 1
ATOM 911 O O . CYS A 1 111 ? 45.825 55.097 26.271 1.00 24.42 108 CYS A O 1
ATOM 914 N N . THR A 1 112 ? 47.914 54.854 27.010 1.00 23.44 109 THR A N 1
ATOM 915 C CA . THR A 1 112 ? 47.489 54.137 28.200 1.00 23.24 109 THR A CA 1
ATOM 916 C C . THR A 1 112 ? 47.630 54.990 29.459 1.00 23.14 109 THR A C 1
ATOM 917 O O . THR A 1 112 ? 48.310 56.019 29.457 1.00 23.15 109 THR A O 1
ATOM 921 N N . PHE A 1 113 ? 46.974 54.571 30.533 1.00 23.08 110 PHE A N 1
ATOM 922 C CA . PHE A 1 113 ? 47.179 55.213 31.817 1.00 23.07 110 PHE A CA 1
ATOM 923 C C . PHE A 1 113 ? 48.611 54.966 32.321 1.00 22.97 110 PHE A C 1
ATOM 924 O O . PHE A 1 113 ? 49.288 55.902 32.766 1.00 22.91 110 PHE A O 1
ATOM 932 N N . ALA A 1 114 ? 49.061 53.713 32.252 1.00 22.68 111 ALA A N 1
ATOM 933 C CA . ALA A 1 114 ? 50.451 53.369 32.542 1.00 22.32 111 ALA A CA 1
ATOM 934 C C . ALA A 1 114 ? 51.369 54.054 31.543 1.00 22.00 111 ALA A C 1
ATOM 935 O O . ALA A 1 114 ? 51.109 54.022 30.339 1.00 22.17 111 ALA A O 1
ATOM 937 N N . GLN A 1 115 ? 52.435 54.673 32.043 1.00 21.45 112 GLN A N 1
ATOM 938 C CA . GLN A 1 115 ? 53.395 55.369 31.196 1.00 21.00 112 GLN A CA 1
ATOM 939 C C . GLN A 1 115 ? 54.828 55.150 31.652 1.00 20.99 112 GLN A C 1
ATOM 940 O O . GLN A 1 115 ? 55.707 55.932 31.321 1.00 21.12 112 GLN A O 1
ATOM 946 N N . SER A 1 116 ? 55.054 54.103 32.432 1.00 21.29 113 SER A N 1
ATOM 947 C CA . SER A 1 116 ? 56.379 53.770 32.924 1.00 21.61 113 SER A CA 1
ATOM 948 C C . SER A 1 116 ? 56.975 52.646 32.084 1.00 22.03 113 SER A C 1
ATOM 949 O O . SER A 1 116 ? 56.314 51.622 31.873 1.00 22.57 113 SER A O 1
ATOM 952 N N . VAL A 1 117 ? 58.215 52.815 31.624 1.00 20.68 114 VAL A N 1
ATOM 953 C CA . VAL A 1 117 ? 58.885 51.783 30.822 1.00 21.48 114 VAL A CA 1
ATOM 954 C C . VAL A 1 117 ? 59.034 50.472 31.600 1.00 22.10 114 VAL A C 1
ATOM 955 O O . VAL A 1 117 ? 59.358 49.434 31.030 1.00 22.50 114 VAL A O 1
ATOM 959 N N . ARG A 1 118 ? 58.779 50.524 32.899 1.00 22.58 115 ARG A N 1
ATOM 960 C CA . ARG A 1 118 ? 58.844 49.345 33.741 1.00 23.72 115 ARG A CA 1
ATOM 961 C C . ARG A 1 118 ? 57.533 48.563 33.862 1.00 23.93 115 ARG A C 1
ATOM 962 O O . ARG A 1 118 ? 57.433 47.681 34.701 1.00 24.22 115 ARG A O 1
ATOM 970 N N . THR A 1 119 ? 56.536 48.881 33.041 1.00 24.26 116 THR A N 1
ATOM 971 C CA . THR A 1 119 ? 55.236 48.211 33.095 1.00 25.03 116 THR A CA 1
ATOM 972 C C . THR A 1 119 ? 54.876 47.694 31.725 1.00 25.27 116 THR A C 1
ATOM 973 O O . THR A 1 119 ? 54.879 48.446 30.751 1.00 25.21 116 THR A O 1
ATOM 977 N N . ILE A 1 120 ? 54.553 46.408 31.661 1.00 26.14 117 ILE A N 1
ATOM 978 C CA . ILE A 1 120 ? 54.237 45.741 30.407 1.00 27.00 117 ILE A CA 1
ATOM 979 C C . ILE A 1 120 ? 53.064 46.426 29.706 1.00 26.74 117 ILE A C 1
ATOM 980 O O . ILE A 1 120 ? 53.010 46.454 28.468 1.00 27.12 117 ILE A O 1
ATOM 985 N N . SER A 1 121 ? 52.140 46.989 30.490 1.00 26.01 118 SER A N 1
ATOM 986 C CA . SER A 1 121 ? 50.933 47.566 29.915 1.00 25.88 118 SER A CA 1
ATOM 987 C C . SER A 1 121 ? 51.038 49.030 29.456 1.00 24.59 118 SER A C 1
ATOM 988 O O . SER A 1 121 ? 50.075 49.573 28.922 1.00 25.09 118 SER A O 1
ATOM 991 N N . ALA A 1 122 ? 52.194 49.658 29.635 1.00 23.05 119 ALA A N 1
ATOM 992 C CA . ALA A 1 122 ? 52.434 50.988 29.077 1.00 21.81 119 ALA A CA 1
ATOM 993 C C . ALA A 1 122 ? 52.620 50.894 27.572 1.00 21.34 119 ALA A C 1
ATOM 994 O O . ALA A 1 122 ? 53.509 50.199 27.104 1.00 21.74 119 ALA A O 1
ATOM 996 N N . ARG A 1 123 ? 51.787 51.581 26.804 1.00 20.68 120 ARG A N 1
ATOM 997 C CA . ARG A 1 123 ? 51.876 51.481 25.347 1.00 20.28 120 ARG A CA 1
ATOM 998 C C . ARG A 1 123 ? 51.937 52.832 24.682 1.00 19.75 120 ARG A C 1
ATOM 999 O O . ARG A 1 123 ? 51.031 53.637 24.820 1.00 20.04 120 ARG A O 1
ATOM 1007 N N . ARG A 1 124 ? 53.011 53.074 23.955 1.00 19.46 121 ARG A N 1
ATOM 1008 C CA . ARG A 1 124 ? 53.198 54.314 23.220 1.00 19.38 121 ARG A CA 1
ATOM 1009 C C . ARG A 1 124 ? 52.697 54.099 21.772 1.00 19.70 121 ARG A C 1
ATOM 1010 O O . ARG A 1 124 ? 52.840 53.011 21.213 1.00 20.19 121 ARG A O 1
ATOM 1018 N N . ILE A 1 125 ? 52.087 55.128 21.186 1.00 19.72 122 ILE A N 1
ATOM 1019 C CA . ILE A 1 125 ? 51.591 55.077 19.811 1.00 20.28 122 ILE A CA 1
ATOM 1020 C C . ILE A 1 125 ? 52.460 55.946 18.907 1.00 20.91 122 ILE A C 1
ATOM 1021 O O . ILE A 1 125 ? 53.021 56.947 19.343 1.00 21.21 122 ILE A O 1
ATOM 1026 N N . VAL A 1 126 ? 52.595 55.564 17.650 1.00 21.97 123 VAL A N 1
ATOM 1027 C CA . VAL A 1 126 ? 53.285 56.420 16.701 1.00 23.06 123 VAL A CA 1
ATOM 1028 C C . VAL A 1 126 ? 52.293 56.897 15.659 1.00 24.09 123 VAL A C 1
ATOM 1029 O O . VAL A 1 126 ? 51.614 56.078 15.022 1.00 24.61 123 VAL A O 1
ATOM 1033 N N . SER A 1 127 ? 52.199 58.216 15.492 1.00 25.03 124 SER A N 1
ATOM 1034 C CA . SER A 1 127 ? 51.369 58.774 14.437 1.00 26.32 124 SER A CA 1
ATOM 1035 C C . SER A 1 127 ? 52.188 59.536 13.418 1.00 27.81 124 S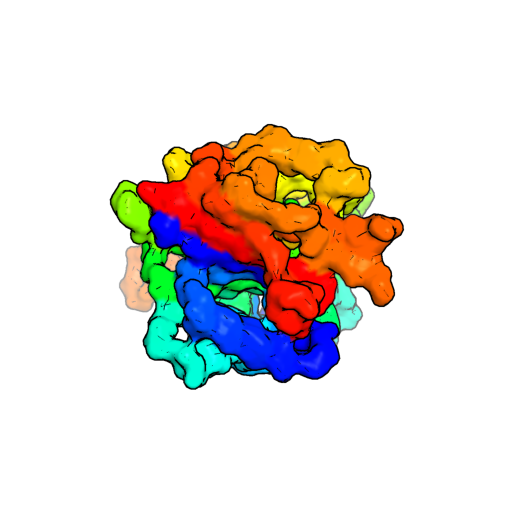ER A C 1
ATOM 1036 O O . SER A 1 127 ? 53.258 60.062 13.719 1.00 28.18 124 SER A O 1
ATOM 1039 N N . ILE A 1 128 ? 51.641 59.590 12.212 1.00 29.68 125 ILE A N 1
ATOM 1040 C CA . ILE A 1 128 ? 52.263 60.198 11.066 1.00 31.80 125 ILE A CA 1
ATOM 1041 C C . ILE A 1 128 ? 51.186 61.017 10.321 1.00 33.17 125 ILE A C 1
ATOM 1042 O O . ILE A 1 128 ? 50.037 60.584 10.207 1.00 33.12 125 ILE A O 1
ATOM 1047 N N . THR A 1 129 ? 51.523 62.220 9.864 1.00 35.23 126 THR A N 1
ATOM 1048 C CA . THR A 1 129 ? 50.595 62.967 9.010 1.00 37.47 126 THR A CA 1
ATOM 1049 C C . THR A 1 129 ? 51.144 63.126 7.585 1.00 40.05 126 THR A C 1
ATOM 1050 O O . THR A 1 129 ? 52.198 63.728 7.378 1.00 40.79 126 THR A O 1
ATOM 1054 N N . ILE A 1 130 ? 50.430 62.561 6.617 1.00 42.49 127 ILE A N 1
ATOM 1055 C CA . ILE A 1 130 ? 50.793 62.687 5.218 1.00 46.03 127 ILE A CA 1
ATOM 1056 C C . ILE A 1 130 ? 49.777 63.561 4.554 1.00 48.51 127 ILE A C 1
ATOM 1057 O O . ILE A 1 130 ? 48.573 63.383 4.742 1.00 48.06 127 ILE A O 1
ATOM 1062 N N . ASN A 1 131 ? 50.266 64.507 3.764 1.00 52.60 128 ASN A N 1
ATOM 1063 C CA . ASN A 1 131 ? 49.425 65.229 2.840 1.00 56.59 128 ASN A CA 1
ATOM 1064 C C . ASN A 1 131 ? 49.326 64.419 1.556 1.00 60.37 128 ASN A C 1
ATOM 1065 O O . ASN A 1 131 ? 50.325 64.184 0.876 1.00 61.07 128 ASN A O 1
ATOM 1070 N N . TYR A 1 132 ? 48.119 63.961 1.249 1.00 64.40 129 TYR A N 1
ATOM 1071 C CA . TYR A 1 132 ? 47.899 63.128 0.081 1.00 69.92 129 TYR A CA 1
ATOM 1072 C C . TYR A 1 132 ? 46.708 63.611 -0.738 1.00 72.13 129 TYR A C 1
ATOM 1073 O O . TYR A 1 132 ? 45.591 63.742 -0.223 1.00 71.73 129 TYR A O 1
ATOM 1082 N N . GLU A 1 133 ? 46.970 63.872 -2.018 1.00 75.47 130 GLU A N 1
ATOM 1083 C CA . GLU A 1 133 ? 45.960 64.369 -2.948 1.00 78.25 130 GLU A CA 1
ATOM 1084 C C . GLU A 1 133 ? 45.083 65.433 -2.273 1.00 76.87 130 GLU A C 1
ATOM 1085 O O . GLU A 1 133 ? 43.869 65.265 -2.146 1.00 77.21 130 GLU A O 1
ATOM 1091 N N . GLY A 1 134 ? 45.727 66.504 -1.810 1.00 74.91 131 GLY A N 1
ATOM 1092 C CA . GLY A 1 134 ? 45.049 67.633 -1.175 1.00 71.60 131 GLY A CA 1
ATOM 1093 C C . GLY A 1 134 ? 44.238 67.324 0.074 1.00 68.22 131 GLY A C 1
ATOM 1094 O O . GLY A 1 134 ? 43.252 68.011 0.356 1.00 68.25 131 GLY A O 1
ATOM 1095 N N . GLN A 1 135 ? 44.650 66.296 0.818 1.00 65.85 132 GLN A N 1
ATOM 1096 C CA . GLN A 1 135 ? 44.016 65.934 2.089 1.00 62.62 132 GLN A CA 1
ATOM 1097 C C . GLN A 1 135 ? 45.088 65.545 3.094 1.00 59.94 132 GLN A C 1
ATOM 1098 O O . GLN A 1 135 ? 46.072 64.901 2.727 1.00 59.25 132 GLN A O 1
ATOM 1104 N N . ASP A 1 136 ? 44.908 65.926 4.357 1.00 57.74 133 ASP A N 1
ATOM 1105 C CA . ASP A 1 136 ? 45.804 65.453 5.423 1.00 54.62 133 ASP A CA 1
ATOM 1106 C C . ASP A 1 136 ? 45.254 64.184 6.074 1.00 52.46 133 ASP A C 1
ATOM 1107 O O . ASP A 1 136 ? 44.125 64.170 6.576 1.00 52.73 133 ASP A O 1
ATOM 1112 N N . ILE A 1 137 ? 46.057 63.120 6.043 1.00 49.08 134 ILE A N 1
ATOM 1113 C CA . ILE A 1 137 ? 45.699 61.823 6.645 1.00 46.36 134 ILE A CA 1
ATOM 1114 C C . ILE A 1 137 ? 46.644 61.484 7.782 1.00 44.11 134 ILE A C 1
ATOM 1115 O O . ILE A 1 137 ? 47.855 61.630 7.651 1.00 43.38 134 ILE A O 1
ATOM 1120 N N . GLU A 1 138 ? 46.082 61.038 8.899 1.00 42.45 135 GLU A N 1
ATOM 1121 C CA . GLU A 1 138 ? 46.877 60.633 10.053 1.00 40.25 135 GLU A CA 1
ATOM 1122 C C . GLU A 1 138 ? 46.845 59.138 10.202 1.00 38.58 135 GLU A C 1
ATOM 1123 O O . GLU A 1 138 ? 45.777 58.547 10.228 1.00 38.65 135 GLU A O 1
ATOM 1129 N N . PHE A 1 139 ? 48.029 58.535 10.272 1.00 36.58 136 PHE A N 1
ATOM 1130 C CA . PHE A 1 139 ? 48.197 57.082 10.400 1.00 34.91 136 PHE A CA 1
ATOM 1131 C C . PHE A 1 139 ? 48.704 56.747 11.795 1.00 34.09 136 PHE A C 1
ATOM 1132 O O . PHE A 1 139 ? 49.621 57.391 12.285 1.00 33.97 136 PHE A O 1
ATOM 1140 N N . TYR A 1 140 ? 48.099 55.769 12.455 1.00 33.45 137 TYR A N 1
ATOM 1141 C CA . TYR A 1 140 ? 48.484 55.452 13.829 1.00 32.61 137 TYR A CA 1
ATOM 1142 C C . TYR A 1 140 ? 48.831 53.989 13.942 1.00 31.52 137 TYR A C 1
ATOM 1143 O O . TYR A 1 140 ? 48.030 53.144 13.555 1.00 31.54 137 TYR A O 1
ATOM 1152 N N . SER A 1 141 ? 50.016 53.692 14.474 1.00 30.28 138 SER A N 1
ATOM 1153 C CA . SER A 1 141 ? 50.448 52.312 14.701 1.00 29.53 138 SER A CA 1
ATOM 1154 C C . SER A 1 141 ? 50.190 51.931 16.151 1.00 29.88 138 SER A C 1
ATOM 1155 O O . SER A 1 141 ? 50.751 52.538 17.055 1.00 29.63 138 SER A O 1
ATOM 1158 N N . CYS A 1 142 ? 49.327 50.943 16.370 1.00 30.56 139 CYS A N 1
ATOM 1159 C CA . CYS A 1 142 ? 48.843 50.651 17.714 1.00 31.41 139 CYS A CA 1
ATOM 1160 C C . CYS A 1 142 ? 49.074 49.224 18.102 1.00 31.37 139 CYS A C 1
ATOM 1161 O O . CYS A 1 142 ? 48.924 48.320 17.278 1.00 31.60 139 CYS A O 1
ATOM 1164 N N . HIS A 1 143 ? 49.415 49.030 19.373 1.00 31.43 140 HIS A N 1
ATOM 1165 C CA . HIS A 1 143 ? 49.487 47.710 19.964 1.00 31.55 140 HIS A CA 1
ATOM 1166 C C . HIS A 1 143 ? 48.911 47.758 21.373 1.00 32.30 140 HIS A C 1
ATOM 1167 O O . HIS A 1 143 ? 49.580 48.192 22.315 1.00 31.85 140 HIS A O 1
ATOM 1182 N N . ASN A 1 145 ? 46.547 46.493 24.890 1.00 37.71 142 ASN A N 1
ATOM 1183 C CA . ASN A 1 145 ? 46.474 45.439 25.887 1.00 40.08 142 ASN A CA 1
ATOM 1184 C C . ASN A 1 145 ? 45.258 44.546 25.654 1.00 42.79 142 ASN A C 1
ATOM 1185 O O . ASN A 1 145 ? 44.375 44.890 24.853 1.00 43.49 142 ASN A O 1
ATOM 1190 N N . LEU A 1 146 ? 45.207 43.408 26.352 1.00 45.32 143 LEU A N 1
ATOM 1191 C CA . LEU A 1 146 ? 44.025 42.547 26.324 1.00 48.31 143 LEU A CA 1
ATOM 1192 C C . LEU A 1 146 ? 42.806 43.337 26.797 1.00 50.22 143 LEU A C 1
ATOM 1193 O O . LEU A 1 146 ? 42.924 44.194 27.673 1.00 50.10 143 LEU A O 1
ATOM 1198 N N . PRO A 1 147 ? 41.629 43.068 26.211 1.00 52.40 144 PRO A N 1
ATOM 1199 C CA . PRO A 1 147 ? 40.426 43.821 26.575 1.00 53.75 144 PRO A CA 1
ATOM 1200 C C . PRO A 1 147 ? 40.067 43.641 28.044 1.00 54.82 144 PRO A C 1
ATOM 1201 O O . PRO A 1 147 ? 39.590 44.575 28.683 1.00 54.78 144 PRO A O 1
ATOM 1205 N N . ASN A 1 148 ? 40.311 42.451 28.574 1.00 55.81 145 ASN A N 1
ATOM 1206 C CA . ASN A 1 148 ? 39.995 42.158 29.960 1.00 56.72 145 ASN A CA 1
ATOM 1207 C C . ASN A 1 148 ? 41.010 42.695 30.970 1.00 55.61 145 ASN A C 1
ATOM 1208 O O . ASN A 1 148 ? 40.805 42.548 32.180 1.00 55.78 145 ASN A O 1
ATOM 1213 N N . CYS A 1 149 ? 42.091 43.309 30.474 1.00 54.04 146 CYS A N 1
ATOM 1214 C CA . CYS A 1 149 ? 43.166 43.854 31.318 1.00 52.06 146 CYS A CA 1
ATOM 1215 C C . CYS A 1 149 ? 42.593 44.764 32.393 1.00 51.64 146 CYS A C 1
ATOM 1216 O O . CYS A 1 149 ? 41.901 45.749 32.097 1.00 51.31 146 CYS A O 1
ATOM 1219 N N . GLU A 1 150 ? 42.883 44.426 33.645 1.00 51.18 147 GLU A N 1
ATOM 1220 C CA . GLU A 1 150 ? 42.185 45.049 34.765 1.00 51.07 147 GLU A CA 1
ATOM 1221 C C . GLU A 1 150 ? 42.664 46.435 35.185 1.00 48.58 147 GLU A C 1
ATOM 1222 O O . GLU A 1 150 ? 42.069 47.038 36.068 1.00 48.15 147 GLU A O 1
ATOM 1228 N N . THR A 1 151 ? 43.721 46.947 34.560 1.00 46.55 148 THR A N 1
ATOM 1229 C CA . THR A 1 151 ? 44.198 48.295 34.881 1.00 43.94 148 THR A CA 1
ATOM 1230 C C . THR A 1 151 ? 44.119 49.264 33.704 1.00 43.21 148 THR A C 1
ATOM 1231 O O . THR A 1 151 ? 44.381 50.450 33.872 1.00 42.19 148 THR A O 1
ATOM 1235 N N . GLU A 1 152 ? 43.767 48.770 32.522 1.00 43.50 149 GLU A N 1
ATOM 1236 C CA . GLU A 1 152 ? 43.519 49.653 31.382 1.00 43.59 149 GLU A CA 1
ATOM 1237 C C . GLU A 1 152 ? 42.116 49.491 30.802 1.00 44.64 149 GLU A C 1
ATOM 1238 O O . GLU A 1 152 ? 41.651 48.368 30.588 1.00 45.28 149 GLU A O 1
ATOM 1244 N N . ASP A 1 153 ? 41.457 50.616 30.542 1.00 44.71 150 ASP A N 1
ATOM 1245 C CA . ASP A 1 153 ? 40.197 50.626 29.812 1.00 45.99 150 ASP A CA 1
ATOM 1246 C C . ASP A 1 153 ? 40.454 50.873 28.325 1.00 45.79 150 ASP A C 1
ATOM 1247 O O . ASP A 1 153 ? 40.855 51.969 27.924 1.00 45.46 150 ASP A O 1
ATOM 1260 N N . GLY A 1 155 ? 38.419 51.298 25.899 1.00 40.83 152 GLY A N 1
ATOM 1261 C CA . GLY A 1 155 ? 37.632 52.426 25.433 1.00 40.19 152 GLY A CA 1
ATOM 1262 C C . GLY A 1 155 ? 38.368 53.741 25.609 1.00 39.38 152 GLY A C 1
ATOM 1263 O O . GLY A 1 155 ? 38.656 54.434 24.628 1.00 39.37 152 GLY A O 1
ATOM 1264 N N . LYS A 1 156 ? 38.679 54.069 26.864 1.00 38.97 153 LYS A N 1
ATOM 1265 C CA . LYS A 1 156 ? 39.423 55.274 27.229 1.00 38.03 153 LYS A CA 1
ATOM 1266 C C . LYS A 1 156 ? 40.693 55.443 26.401 1.00 35.80 153 LYS A C 1
ATOM 1267 O O . LYS A 1 156 ? 40.979 56.523 25.888 1.00 35.31 153 LYS A O 1
ATOM 1273 N N . ASN A 1 157 ? 41.452 54.362 26.281 1.00 34.10 154 ASN A N 1
ATOM 1274 C CA . ASN A 1 157 ? 42.703 54.386 25.537 1.00 32.41 154 ASN A CA 1
ATOM 1275 C C . ASN A 1 157 ? 42.499 54.795 24.084 1.00 31.70 154 ASN A C 1
ATOM 1276 O O . ASN A 1 157 ? 43.225 55.659 23.565 1.00 31.43 154 ASN A O 1
ATOM 1281 N N . ILE A 1 158 ? 41.505 54.186 23.440 1.00 31.31 155 ILE A N 1
ATOM 1282 C CA . ILE A 1 158 ? 41.182 54.531 22.064 1.00 31.01 155 ILE A CA 1
ATOM 1283 C C . ILE A 1 158 ? 40.751 56.003 21.965 1.00 31.55 155 ILE A C 1
ATOM 1284 O O . ILE A 1 158 ? 41.177 56.717 21.049 1.00 31.44 155 ILE A O 1
ATOM 1289 N N . GLN A 1 159 ? 39.944 56.458 22.924 1.00 32.17 156 GLN A N 1
ATOM 1290 C CA . GLN A 1 159 ? 39.583 57.868 23.007 1.00 32.95 156 GLN A CA 1
ATOM 1291 C C . GLN A 1 159 ? 40.829 58.779 23.082 1.00 32.43 156 GLN A C 1
ATOM 1292 O O . GLN A 1 159 ? 40.882 59.811 22.413 1.00 32.78 156 GLN A O 1
ATOM 1298 N N . THR A 1 160 ? 41.835 58.396 23.868 1.00 31.24 157 THR A N 1
ATOM 1299 C CA . THR A 1 160 ? 43.095 59.137 23.876 1.00 30.12 157 THR A CA 1
ATOM 1300 C C . THR A 1 160 ? 43.722 59.230 22.481 1.00 29.40 157 THR A C 1
ATOM 1301 O O . THR A 1 160 ? 44.164 60.300 22.082 1.00 29.48 157 THR A O 1
ATOM 1305 N N . ILE A 1 161 ? 43.773 58.120 21.746 1.00 28.67 158 ILE A N 1
ATOM 1306 C CA . ILE A 1 161 ? 44.340 58.158 20.403 1.00 28.42 158 ILE A CA 1
ATOM 1307 C C . ILE A 1 161 ? 43.541 59.152 19.556 1.00 29.54 158 ILE A C 1
ATOM 1308 O O . ILE A 1 161 ? 44.100 60.096 18.972 1.00 29.29 158 ILE A O 1
ATOM 1313 N N . LEU A 1 162 ? 42.223 58.960 19.538 1.00 30.95 159 LEU A N 1
ATOM 1314 C CA . LEU A 1 162 ? 41.345 59.754 18.682 1.00 32.80 159 LEU A CA 1
ATOM 1315 C C . LEU A 1 162 ? 41.330 61.226 19.034 1.00 34.32 159 LEU A C 1
ATOM 1316 O O . LEU A 1 162 ? 41.105 62.050 18.161 1.00 35.08 159 LEU A O 1
ATOM 1321 N N . ASN A 1 163 ? 41.591 61.562 20.295 1.00 35.43 160 ASN A N 1
ATOM 1322 C CA . ASN A 1 163 ? 41.602 62.962 20.721 1.00 36.86 160 ASN A CA 1
ATOM 1323 C C . ASN A 1 163 ? 42.962 63.652 20.727 1.00 37.05 160 ASN A C 1
ATOM 1324 O O . ASN A 1 163 ? 43.055 64.788 21.184 1.00 37.91 160 ASN A O 1
ATOM 1329 N N . ARG A 1 164 ? 44.003 62.989 20.221 1.00 36.79 161 ARG A N 1
ATOM 1330 C CA . ARG A 1 164 ? 45.360 63.531 20.283 1.00 36.74 161 ARG A CA 1
ATOM 1331 C C . ARG A 1 164 ? 45.494 64.777 19.429 1.00 38.31 161 ARG A C 1
ATOM 1332 O O . ARG A 1 164 ? 46.092 65.764 19.878 1.00 38.58 161 ARG A O 1
ATOM 1340 N N . THR A 1 165 ? 44.956 64.729 18.207 1.00 39.80 162 THR A N 1
ATOM 1341 C CA . THR A 1 165 ? 44.808 65.946 17.388 1.00 42.43 162 THR A CA 1
ATOM 1342 C C . THR A 1 165 ? 43.345 66.316 17.287 1.00 44.33 162 THR A C 1
ATOM 1343 O O . THR A 1 165 ? 42.483 65.448 17.134 1.00 44.26 162 THR A O 1
ATOM 1347 N N . GLN A 1 166 ? 43.074 67.613 17.372 1.00 47.33 163 GLN A N 1
ATOM 1348 C CA . GLN A 1 166 ? 41.710 68.120 17.332 1.00 49.85 163 GLN A CA 1
ATOM 1349 C C . GLN A 1 166 ? 41.450 68.709 15.960 1.00 51.11 163 GLN A C 1
ATOM 1350 O O . GLN A 1 166 ? 41.655 69.894 15.742 1.00 52.07 163 GLN A O 1
ATOM 1356 N N . ASN A 1 167 ? 41.034 67.871 15.025 1.00 51.57 164 ASN A N 1
ATOM 1357 C CA . ASN A 1 167 ? 40.719 68.311 13.677 1.00 52.86 164 ASN A CA 1
ATOM 1358 C C . ASN A 1 167 ? 39.740 67.339 13.061 1.00 53.01 164 ASN A C 1
ATOM 1359 O O . ASN A 1 167 ? 39.386 66.330 13.676 1.00 52.65 164 ASN A O 1
ATOM 1364 N N . SER A 1 168 ? 39.298 67.632 11.848 1.00 53.81 165 SER A N 1
ATOM 1365 C CA . SER A 1 168 ? 38.428 66.701 11.156 1.00 53.67 165 SER A CA 1
ATOM 1366 C C . SER A 1 168 ? 39.209 66.016 10.046 1.00 52.88 165 SER A C 1
ATOM 1367 O O . SER A 1 168 ? 38.806 66.021 8.886 1.00 53.41 165 SER A O 1
ATOM 1370 N N . ASN A 1 169 ? 40.340 65.432 10.429 1.00 50.98 166 ASN A N 1
ATOM 1371 C CA . ASN A 1 169 ? 41.181 64.689 9.510 1.00 49.26 166 ASN A CA 1
ATOM 1372 C C . ASN A 1 169 ? 40.795 63.234 9.449 1.00 47.33 166 ASN A C 1
ATOM 1373 O O . ASN A 1 169 ? 40.304 62.678 10.434 1.00 46.87 166 ASN A O 1
ATOM 1378 N N . LEU A 1 170 ? 41.025 62.618 8.295 1.00 45.78 167 LEU A N 1
ATOM 1379 C CA . LEU A 1 170 ? 40.915 61.175 8.201 1.00 43.68 167 LEU A CA 1
ATOM 1380 C C . LEU A 1 170 ? 42.008 60.570 9.061 1.00 42.00 167 LEU A C 1
ATOM 1381 O O . LEU A 1 170 ? 43.198 60.868 8.893 1.00 42.12 167 LEU A O 1
ATOM 1386 N N . LYS A 1 171 ? 41.585 59.749 10.011 1.00 39.97 168 LYS A N 1
ATOM 1387 C CA . LYS A 1 171 ? 42.499 59.076 10.912 1.00 37.87 168 LYS A CA 1
ATOM 1388 C C . LYS A 1 171 ? 42.435 57.598 10.596 1.00 37.00 168 LYS A C 1
ATOM 1389 O O . LYS A 1 171 ? 41.352 57.000 10.621 1.00 37.21 168 LYS A O 1
ATOM 1395 N N . ILE A 1 172 ? 43.582 57.020 10.243 1.00 35.91 169 ILE A N 1
ATOM 1396 C CA . ILE A 1 172 ? 43.674 55.579 9.979 1.00 34.69 169 ILE A CA 1
ATOM 1397 C C . ILE A 1 172 ? 44.555 54.927 11.030 1.00 33.75 169 ILE A C 1
ATOM 1398 O O . ILE A 1 172 ? 45.690 55.334 11.285 1.00 33.76 169 ILE A O 1
ATOM 1403 N N . LEU A 1 173 ? 44.000 53.894 11.631 1.00 32.87 170 LEU A N 1
ATOM 1404 C CA . LEU A 1 173 ? 44.434 53.454 12.926 1.00 31.78 170 LEU A CA 1
ATOM 1405 C C . LEU A 1 173 ? 44.700 51.947 12.856 1.00 31.28 170 LEU A C 1
ATOM 1406 O O . LEU A 1 173 ? 43.777 51.149 12.823 1.00 31.19 170 LEU A O 1
ATOM 1419 N N . GLY A 1 175 ? 46.849 48.199 13.641 1.00 30.20 172 GLY A N 1
ATOM 1420 C CA . GLY A 1 175 ? 47.656 47.313 14.465 1.00 30.57 172 GLY A CA 1
ATOM 1421 C C . GLY A 1 175 ? 46.989 46.210 15.262 1.00 30.95 172 GLY A C 1
ATOM 1422 O O . GLY A 1 175 ? 45.862 45.785 14.987 1.00 31.00 172 GLY A O 1
ATOM 1423 N N . ASP A 1 176 ? 47.726 45.748 16.265 1.00 31.56 173 ASP A N 1
ATOM 1424 C CA . ASP A 1 176 ? 47.349 44.595 17.051 1.00 32.49 173 ASP A CA 1
ATOM 1425 C C . ASP A 1 176 ? 46.497 45.043 18.218 1.00 32.73 173 ASP A C 1
ATOM 1426 O O . ASP A 1 176 ? 46.975 45.764 19.091 1.00 33.03 173 ASP A O 1
ATOM 1431 N N . PHE A 1 177 ? 45.240 44.613 18.232 1.00 33.52 174 PHE A N 1
ATOM 1432 C CA . PHE A 1 177 ? 44.297 45.056 19.254 1.00 34.37 174 PHE A CA 1
ATOM 1433 C C . PHE A 1 177 ? 44.019 44.010 20.325 1.00 35.80 174 PHE A C 1
ATOM 1434 O O . PHE A 1 177 ? 43.273 44.282 21.281 1.00 36.22 174 PHE A O 1
ATOM 1442 N N . ASN A 1 178 ? 44.636 42.832 20.175 1.00 37.06 175 ASN A N 1
ATOM 1443 C CA . ASN A 1 178 ? 44.444 41.709 21.093 1.00 38.75 175 ASN A CA 1
ATOM 1444 C C . ASN A 1 178 ? 42.984 41.374 21.346 1.00 40.22 175 ASN A C 1
ATOM 1445 O O . ASN A 1 178 ? 42.613 41.058 22.474 1.00 40.66 175 ASN A O 1
ATOM 1450 N N . THR A 1 179 ? 42.162 41.446 20.302 1.00 41.88 176 THR A N 1
ATOM 1451 C CA . THR A 1 179 ? 40.720 41.252 20.433 1.00 44.16 176 THR A CA 1
ATOM 1452 C C . THR A 1 179 ? 40.162 40.444 19.275 1.00 46.19 176 THR A C 1
ATOM 1453 O O . THR A 1 179 ? 40.253 40.857 18.126 1.00 46.13 176 THR A O 1
ATOM 1457 N N . ASP A 1 180 ? 39.581 39.293 19.582 1.00 49.26 177 ASP A N 1
ATOM 1458 C CA . ASP A 1 180 ? 39.044 38.429 18.548 1.00 52.36 177 ASP A CA 1
ATOM 1459 C C . ASP A 1 180 ? 37.655 38.880 18.109 1.00 54.03 177 ASP A C 1
ATOM 1460 O O . ASP A 1 180 ? 36.705 38.855 18.896 1.00 54.47 177 ASP A O 1
ATOM 1465 N N . ALA A 1 181 ? 37.552 39.280 16.843 1.00 55.76 178 ALA A N 1
ATOM 1466 C CA . ALA A 1 181 ? 36.289 39.690 16.231 1.00 58.15 178 ALA A CA 1
ATOM 1467 C C . ALA A 1 181 ? 35.268 38.553 16.186 1.00 60.90 178 ALA A C 1
ATOM 1468 O O . ALA A 1 181 ? 34.064 38.781 16.055 1.00 61.31 178 ALA A O 1
ATOM 1470 N N . ILE A 1 182 ? 35.770 37.329 16.294 1.00 63.53 179 ILE A N 1
ATOM 1471 C CA . ILE A 1 182 ? 34.941 36.131 16.271 1.00 66.73 179 ILE A CA 1
ATOM 1472 C C . ILE A 1 182 ? 34.582 35.677 17.705 1.00 68.09 179 ILE A C 1
ATOM 1473 O O . ILE A 1 182 ? 33.391 35.536 18.034 1.00 69.07 179 ILE A O 1
ATOM 1478 N N . GLY A 1 183 ? 35.607 35.476 18.546 1.00 68.15 180 GLY A N 1
ATOM 1479 C CA . GLY A 1 183 ? 35.443 35.031 19.947 1.00 68.48 180 GLY A CA 1
ATOM 1480 C C . GLY A 1 183 ? 34.835 36.067 20.886 1.00 68.25 180 GLY A C 1
ATOM 1481 O O . GLY A 1 183 ? 33.695 35.916 21.335 1.00 69.02 180 GLY A O 1
ATOM 1482 N N . ASN A 1 184 ? 35.590 37.121 21.187 1.00 66.93 181 ASN A N 1
ATOM 1483 C CA . ASN A 1 184 ? 35.081 38.208 22.020 1.00 66.37 181 ASN A CA 1
ATOM 1484 C C . ASN A 1 184 ? 34.455 39.325 21.189 1.00 65.62 181 ASN A C 1
ATOM 1485 O O . ASN A 1 184 ? 35.099 40.327 20.897 1.00 64.89 181 ASN A O 1
ATOM 1490 N N . VAL A 1 185 ? 33.186 39.139 20.832 1.00 66.21 182 VAL A N 1
ATOM 1491 C CA . VAL A 1 185 ? 32.447 40.069 19.983 1.00 65.78 182 VAL A CA 1
ATOM 1492 C C . VAL A 1 185 ? 32.101 41.353 20.727 1.00 65.10 182 VAL A C 1
ATOM 1493 O O . VAL A 1 185 ? 32.165 42.443 20.158 1.00 64.68 182 VAL A O 1
ATOM 1497 N N . ALA A 1 186 ? 31.730 41.214 21.997 1.00 64.56 183 ALA A N 1
ATOM 1498 C CA . ALA A 1 186 ? 31.340 42.352 22.828 1.00 63.38 183 ALA A CA 1
ATOM 1499 C C . ALA A 1 186 ? 32.483 43.356 22.999 1.00 61.15 183 ALA A C 1
ATOM 1500 O O . ALA A 1 186 ? 32.252 44.566 23.073 1.00 61.16 183 ALA A O 1
ATOM 1502 N N . ALA A 1 187 ? 33.712 42.850 23.061 1.00 58.62 184 ALA A N 1
ATOM 1503 C CA . ALA A 1 187 ? 34.880 43.712 23.181 1.00 55.75 184 ALA A CA 1
ATOM 1504 C C . ALA A 1 187 ? 35.281 44.318 21.832 1.00 53.82 184 ALA A C 1
ATOM 1505 O O . ALA A 1 187 ? 35.877 45.397 21.791 1.00 53.48 184 ALA A O 1
ATOM 1507 N N . TYR A 1 188 ? 34.955 43.630 20.740 1.00 52.44 185 TYR A N 1
ATOM 1508 C CA . TYR A 1 188 ? 35.220 44.137 19.401 1.00 51.01 185 TYR A CA 1
ATOM 1509 C C . TYR A 1 188 ? 34.178 45.179 19.022 1.00 51.98 185 TYR A C 1
ATOM 1510 O O . TYR A 1 188 ? 34.494 46.178 18.366 1.00 51.26 185 TYR A O 1
ATOM 1519 N N . GLU A 1 189 ? 32.935 44.932 19.437 1.00 53.82 186 GLU A N 1
ATOM 1520 C CA . GLU A 1 189 ? 31.849 45.893 19.280 1.00 55.38 186 GLU A CA 1
ATOM 1521 C C . GLU A 1 189 ? 32.221 47.179 20.006 1.00 54.01 186 GLU A C 1
ATOM 1522 O O . GLU A 1 189 ? 32.147 48.259 19.427 1.00 54.13 186 GLU A O 1
ATOM 1528 N N . ASN A 1 190 ? 32.648 47.044 21.262 1.00 52.39 187 ASN A N 1
ATOM 1529 C CA . ASN A 1 190 ? 33.158 48.162 22.055 1.00 50.32 187 ASN A CA 1
ATOM 1530 C C . ASN A 1 190 ? 34.185 49.032 21.312 1.00 48.19 187 ASN A C 1
ATOM 1531 O O . ASN A 1 190 ? 34.111 50.262 21.382 1.00 48.26 187 ASN A O 1
ATOM 1536 N N . ILE A 1 191 ? 35.131 48.401 20.607 1.00 45.89 188 ILE A N 1
ATOM 1537 C CA . ILE A 1 191 ? 36.114 49.133 19.800 1.00 43.63 188 ILE A CA 1
ATOM 1538 C C . ILE A 1 191 ? 35.363 50.068 18.873 1.00 43.60 188 ILE A C 1
ATOM 1539 O O . ILE A 1 191 ? 35.587 51.271 18.900 1.00 43.25 188 ILE A O 1
ATOM 1544 N N . LEU A 1 192 ? 34.450 49.515 18.077 1.00 44.18 189 LEU A N 1
ATOM 1545 C CA . LEU A 1 192 ? 33.721 50.294 17.067 1.00 45.01 189 LEU A CA 1
ATOM 1546 C C . LEU A 1 192 ? 32.849 51.409 17.653 1.00 46.06 189 LEU A C 1
ATOM 1547 O O . LEU A 1 192 ? 32.730 52.471 17.049 1.00 46.17 189 LEU A O 1
ATOM 1552 N N . SER A 1 193 ? 32.261 51.163 18.828 1.00 47.16 190 SER A N 1
ATOM 1553 C CA . SER A 1 193 ? 31.517 52.178 19.604 1.00 48.18 190 SER A CA 1
ATOM 1554 C C . SER A 1 193 ? 32.281 53.480 19.777 1.00 47.44 190 SER A C 1
ATOM 1555 O O . SER A 1 193 ? 31.685 54.494 20.105 1.00 48.09 190 SER A O 1
ATOM 1558 N N . GLN A 1 194 ? 33.598 53.443 19.601 1.00 46.19 191 GLN A N 1
ATOM 1559 C CA . GLN A 1 194 ? 34.427 54.623 19.808 1.00 45.33 191 GLN A CA 1
ATOM 1560 C C . GLN A 1 194 ? 34.410 55.552 18.593 1.00 45.42 191 GLN A C 1
ATOM 1561 O O . GLN A 1 194 ? 35.072 56.585 18.572 1.00 45.14 191 GLN A O 1
ATOM 1567 N N . GLY A 1 195 ? 33.617 55.186 17.593 1.00 45.91 192 GLY A N 1
ATOM 1568 C CA . GLY A 1 195 ? 33.521 55.956 16.362 1.00 46.45 192 GLY A CA 1
ATOM 1569 C C . GLY A 1 195 ? 34.510 55.444 15.340 1.00 46.16 192 GLY A C 1
ATOM 1570 O O . GLY A 1 195 ? 35.229 56.227 14.716 1.00 46.18 192 GLY A O 1
ATOM 1571 N N . LEU A 1 196 ? 34.536 54.122 15.173 1.00 46.10 193 LEU A N 1
ATOM 1572 C CA . LEU A 1 196 ? 35.486 53.470 14.290 1.00 45.50 193 LEU A CA 1
ATOM 1573 C C . LEU A 1 196 ? 34.822 52.570 13.270 1.00 46.25 193 LEU A C 1
ATOM 1574 O O . LEU A 1 196 ? 33.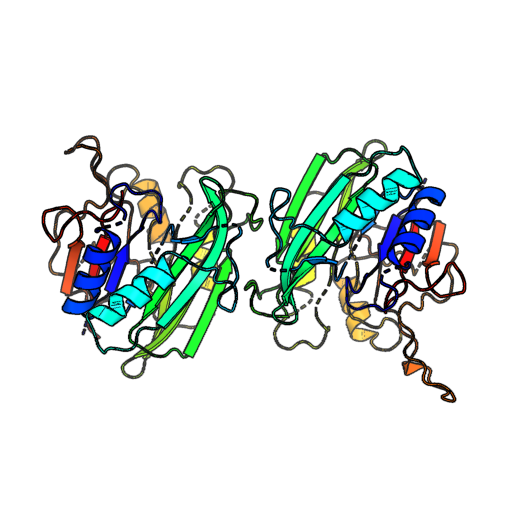851 51.874 13.574 1.00 46.61 193 LEU A O 1
ATOM 1579 N N . PHE A 1 197 ? 35.367 52.595 12.057 1.00 46.53 194 PHE A N 1
ATOM 1580 C CA . PHE A 1 197 ? 34.934 51.731 10.968 1.00 47.46 194 PHE A CA 1
ATOM 1581 C C . PHE A 1 197 ? 36.042 50.728 10.634 1.00 46.41 194 PHE A C 1
ATOM 1582 O O . PHE A 1 197 ? 37.218 51.082 10.558 1.00 46.41 194 PHE A O 1
ATOM 1590 N N . ASP A 1 198 ? 35.657 49.478 10.434 1.00 45.93 195 ASP A N 1
ATOM 1591 C CA . ASP A 1 198 ? 36.596 48.392 10.211 1.00 45.03 195 ASP A CA 1
ATOM 1592 C C . ASP A 1 198 ? 36.739 48.098 8.720 1.00 45.21 195 ASP A C 1
ATOM 1593 O O . ASP A 1 198 ? 35.790 47.610 8.093 1.00 45.62 195 ASP A O 1
ATOM 1598 N N . THR A 1 199 ? 37.923 48.358 8.159 1.00 44.62 196 THR A N 1
ATOM 1599 C CA . THR A 1 199 ? 38.148 48.181 6.715 1.00 44.94 196 THR A CA 1
ATOM 1600 C C . THR A 1 199 ? 37.947 46.760 6.216 1.00 45.75 196 THR A C 1
ATOM 1601 O O . THR A 1 199 ? 37.623 46.557 5.045 1.00 46.18 196 THR A O 1
ATOM 1605 N N . TYR A 1 200 ? 38.135 45.776 7.090 1.00 46.42 197 TYR A N 1
ATOM 1606 C CA . TYR A 1 200 ? 37.821 44.402 6.721 1.00 48.09 197 TYR A CA 1
ATOM 1607 C C . TYR A 1 200 ? 36.349 44.290 6.305 1.00 49.23 197 TYR A C 1
ATOM 1608 O O . TYR A 1 200 ? 36.037 43.791 5.221 1.00 49.64 197 TYR A O 1
ATOM 1617 N N . VAL A 1 201 ? 35.461 44.777 7.170 1.00 49.97 198 VAL A N 1
ATOM 1618 C CA . VAL A 1 201 ? 34.018 44.730 6.930 1.00 51.31 198 VAL A CA 1
ATOM 1619 C C . VAL A 1 201 ? 33.637 45.550 5.692 1.00 51.69 198 VAL A C 1
ATOM 1620 O O . VAL A 1 201 ? 32.880 45.087 4.843 1.00 52.45 198 VAL A O 1
ATOM 1632 N N . ALA A 1 203 ? 35.334 46.229 3.107 1.00 54.38 200 ALA A N 1
ATOM 1633 C CA . ALA A 1 203 ? 36.056 45.850 1.890 1.00 55.10 200 ALA A CA 1
ATOM 1634 C C . ALA A 1 203 ? 35.169 45.243 0.803 1.00 56.96 200 ALA A C 1
ATOM 1635 O O . ALA A 1 203 ? 34.249 44.487 1.103 1.00 57.30 200 ALA A O 1
ATOM 1637 N N . GLU A 1 204 ? 35.459 45.577 -0.455 1.00 59.93 201 GLU A N 1
ATOM 1638 C CA . GLU A 1 204 ? 34.774 44.978 -1.608 1.00 63.38 201 GLU A CA 1
ATOM 1639 C C . GLU A 1 204 ? 35.136 43.513 -1.805 1.00 63.31 201 GLU A C 1
ATOM 1640 O O . GLU A 1 204 ? 34.265 42.694 -2.055 1.00 63.95 201 GLU A O 1
ATOM 1646 N N . LYS A 1 205 ? 36.427 43.201 -1.715 1.00 63.10 202 LYS A N 1
ATOM 1647 C CA . LYS A 1 205 ? 36.921 41.823 -1.728 1.00 63.16 202 LYS A CA 1
ATOM 1648 C C . LYS A 1 205 ? 37.660 41.533 -0.427 1.00 60.75 202 LYS A C 1
ATOM 1649 O O . LYS A 1 205 ? 38.409 42.376 0.064 1.00 60.31 202 LYS A O 1
ATOM 1655 N N . LYS A 1 206 ? 37.430 40.349 0.138 1.00 59.48 203 LYS A N 1
ATOM 1656 C CA . LYS A 1 206 ? 38.108 39.922 1.366 1.00 56.94 203 LYS A CA 1
ATOM 1657 C C . LYS A 1 206 ? 38.238 38.413 1.428 1.00 57.65 203 LYS A C 1
ATOM 1658 O O . LYS A 1 206 ? 37.487 37.682 0.778 1.00 58.63 203 LYS A O 1
ATOM 1664 N N . ASP A 1 207 ? 39.217 37.960 2.204 1.00 57.15 204 ASP A N 1
ATOM 1665 C CA . ASP A 1 207 ? 39.362 36.551 2.554 1.00 58.07 204 ASP A CA 1
ATOM 1666 C C . ASP A 1 207 ? 38.747 36.351 3.943 1.00 57.05 204 ASP A C 1
ATOM 1667 O O . ASP A 1 207 ? 38.062 37.249 4.448 1.00 56.39 204 ASP A O 1
ATOM 1672 N N . ASP A 1 208 ? 38.995 35.191 4.558 1.00 57.31 205 ASP A N 1
ATOM 1673 C CA . ASP A 1 208 ? 38.462 34.869 5.895 1.00 56.30 205 ASP A CA 1
ATOM 1674 C C . ASP A 1 208 ? 38.936 35.799 7.023 1.00 53.39 205 ASP A C 1
ATOM 1675 O O . ASP A 1 208 ? 38.297 35.886 8.076 1.00 53.19 205 ASP A O 1
ATOM 1680 N N . GLY A 1 209 ? 40.065 36.466 6.791 1.00 51.27 206 GLY A N 1
ATOM 1681 C CA . GLY A 1 209 ? 40.547 37.519 7.663 1.00 48.80 206 GLY A CA 1
ATOM 1682 C C . GLY A 1 209 ? 41.334 37.099 8.891 1.00 47.94 206 GLY A C 1
ATOM 1683 O O . GLY A 1 209 ? 41.705 37.951 9.695 1.00 47.84 206 GLY A O 1
ATOM 1684 N N . ILE A 1 210 ? 41.592 35.801 9.035 1.00 47.86 207 ILE A N 1
ATOM 1685 C CA . ILE A 1 210 ? 42.348 35.244 10.164 1.00 47.48 207 ILE A CA 1
ATOM 1686 C C . ILE A 1 210 ? 43.777 35.791 10.220 1.00 46.51 207 ILE A C 1
ATOM 1687 O O . ILE A 1 210 ? 44.507 35.697 9.231 1.00 46.89 207 ILE A O 1
ATOM 1692 N N . THR A 1 211 ? 44.171 36.357 11.366 1.00 45.67 208 THR A N 1
ATOM 1693 C CA . THR A 1 211 ? 45.538 36.894 11.535 1.00 45.84 208 THR A CA 1
ATOM 1694 C C . THR A 1 211 ? 46.450 36.117 12.484 1.00 47.24 208 THR A C 1
ATOM 1695 O O . THR A 1 211 ? 47.664 36.289 12.453 1.00 47.78 208 THR A O 1
ATOM 1699 N N . VAL A 1 212 ? 45.868 35.292 13.342 1.00 49.14 209 VAL A N 1
ATOM 1700 C CA . VAL A 1 212 ? 46.645 34.429 14.225 1.00 52.31 209 VAL A CA 1
ATOM 1701 C C . VAL A 1 212 ? 46.111 33.019 14.078 1.00 56.02 209 VAL A C 1
ATOM 1702 O O . VAL A 1 212 ? 44.901 32.807 14.140 1.00 56.14 209 VAL A O 1
ATOM 1706 N N . ASP A 1 213 ? 47.013 32.066 13.867 1.00 61.39 210 ASP A N 1
ATOM 1707 C CA . ASP A 1 213 ? 46.652 30.663 13.708 1.00 67.46 210 ASP A CA 1
ATOM 1708 C C . ASP A 1 213 ? 47.561 29.844 14.618 1.00 71.88 210 ASP A C 1
ATOM 1709 O O . ASP A 1 213 ? 48.778 29.932 14.511 1.00 72.63 210 ASP A O 1
ATOM 1714 N N . LYS A 1 214 ? 46.979 29.065 15.524 1.00 76.83 211 LYS A N 1
ATOM 1715 C CA . LYS A 1 214 ? 47.785 28.232 16.421 1.00 82.75 211 LYS A CA 1
ATOM 1716 C C . LYS A 1 214 ? 47.655 26.728 16.111 1.00 88.76 211 LYS A C 1
ATOM 1717 O O . LYS A 1 214 ? 47.056 25.973 16.884 1.00 90.12 211 LYS A O 1
ATOM 1723 N N . SER A 1 215 ? 48.220 26.301 14.981 1.00 93.62 212 SER A N 1
ATOM 1724 C CA . SER A 1 215 ? 48.181 24.898 14.579 1.00 99.70 212 SER A CA 1
ATOM 1725 C C . SER A 1 215 ? 49.298 24.108 15.260 1.00 102.56 212 SER A C 1
ATOM 1726 O O . SER A 1 215 ? 50.371 24.650 15.541 1.00 102.75 212 SER A O 1
ATOM 1729 N N . ASP A 1 222 ? 38.965 25.187 13.605 1.00 119.15 219 ASP A N 1
ATOM 1730 C CA . ASP A 1 222 ? 38.645 26.603 13.795 1.00 116.46 219 ASP A CA 1
ATOM 1731 C C . ASP A 1 222 ? 38.776 27.020 15.265 1.00 114.84 219 ASP A C 1
ATOM 1732 O O . ASP A 1 222 ? 38.730 28.216 15.592 1.00 113.06 219 ASP A O 1
ATOM 1737 N N . LYS A 1 223 ? 38.941 26.013 16.128 1.00 115.21 220 LYS A N 1
ATOM 1738 C CA . LYS A 1 223 ? 39.179 26.166 17.571 1.00 113.15 220 LYS A CA 1
ATOM 1739 C C . LYS A 1 223 ? 40.154 27.315 17.929 1.00 105.90 220 LYS A C 1
ATOM 1740 O O . LYS A 1 223 ? 39.899 28.086 18.859 1.00 105.68 220 LYS A O 1
ATOM 1746 N N . ALA A 1 224 ? 41.242 27.440 17.170 1.00 98.54 221 ALA A N 1
ATOM 1747 C CA . ALA A 1 224 ? 42.307 28.394 17.481 1.00 89.90 221 ALA A CA 1
ATOM 1748 C C . ALA A 1 224 ? 42.645 29.331 16.314 1.00 83.00 221 ALA A C 1
ATOM 1749 O O . ALA A 1 224 ? 43.809 29.657 16.080 1.00 81.40 221 ALA A O 1
ATOM 1751 N N . LYS A 1 225 ? 41.621 29.757 15.584 1.00 74.11 222 LYS A N 1
ATOM 1752 C CA . LYS A 1 225 ? 41.797 30.711 14.496 1.00 67.79 222 LYS A CA 1
ATOM 1753 C C . LYS A 1 225 ? 41.161 32.060 14.851 1.00 64.23 222 LYS A C 1
ATOM 1754 O O . LYS A 1 225 ? 39.969 32.144 15.145 1.00 64.24 222 LYS A O 1
ATOM 1760 N N . LYS A 1 226 ? 41.969 33.115 14.836 1.00 59.24 223 LYS A N 1
ATOM 1761 C CA . LYS A 1 226 ? 41.533 34.403 15.363 1.00 55.72 223 LYS A CA 1
ATOM 1762 C C . LYS A 1 226 ? 41.802 35.576 14.419 1.00 52.60 223 LYS A C 1
ATOM 1763 O O . LYS A 1 226 ? 42.642 35.500 13.522 1.00 51.97 223 LYS A O 1
ATOM 1769 N N . ARG A 1 227 ? 41.060 36.655 14.628 1.00 49.90 224 ARG A N 1
ATOM 1770 C CA . ARG A 1 227 ? 41.323 37.909 13.951 1.00 47.04 224 ARG A CA 1
ATOM 1771 C C . ARG A 1 227 ? 41.582 38.958 15.035 1.00 45.48 224 ARG A C 1
ATOM 1772 O O . ARG A 1 227 ? 40.645 39.476 15.653 1.00 45.50 224 ARG A O 1
ATOM 1780 N N . LEU A 1 228 ? 42.865 39.228 15.274 1.00 43.02 225 LEU A N 1
ATOM 1781 C CA . LEU A 1 228 ? 43.312 40.057 16.383 1.00 41.50 225 LEU A CA 1
ATOM 1782 C C . LEU A 1 228 ? 43.881 41.393 15.925 1.00 40.64 225 LEU A C 1
ATOM 1783 O O . LEU A 1 228 ? 43.963 42.351 16.704 1.00 40.66 225 LEU A O 1
ATOM 1788 N N . ASP A 1 229 ? 44.307 41.430 14.663 1.00 39.79 226 ASP A N 1
ATOM 1789 C CA . ASP A 1 229 ? 44.910 42.614 14.055 1.00 38.83 226 ASP A CA 1
ATOM 1790 C C . ASP A 1 229 ? 43.872 43.320 13.188 1.00 38.60 226 ASP A C 1
ATOM 1791 O O . ASP A 1 229 ? 42.999 42.668 12.602 1.00 38.85 226 ASP A O 1
ATOM 1796 N N . TYR A 1 230 ? 43.954 44.647 13.102 1.00 37.65 227 TYR A N 1
ATOM 1797 C CA . TYR A 1 230 ? 42.966 45.407 12.337 1.00 37.36 227 TYR A CA 1
ATOM 1798 C C . TYR A 1 230 ? 43.521 46.626 11.636 1.00 36.67 227 TYR A C 1
ATOM 1799 O O . TYR A 1 230 ? 44.629 47.070 11.909 1.00 36.48 227 TYR A O 1
ATOM 1808 N N . ILE A 1 231 ? 42.713 47.165 10.733 1.00 36.76 228 ILE A N 1
ATOM 1809 C CA . ILE A 1 231 ? 42.897 48.508 10.225 1.00 36.97 228 ILE A CA 1
ATOM 1810 C C . ILE A 1 231 ? 41.548 49.240 10.326 1.00 38.03 228 ILE A C 1
ATOM 1811 O O . ILE A 1 231 ? 40.617 48.962 9.571 1.00 38.12 228 ILE A O 1
ATOM 1816 N N . PHE A 1 232 ? 41.450 50.143 11.301 1.00 39.07 229 PHE A N 1
ATOM 1817 C CA . PHE A 1 232 ? 40.245 50.924 11.548 1.00 40.57 229 PHE A CA 1
ATOM 1818 C C . PHE A 1 232 ? 40.361 52.298 10.915 1.00 42.69 229 PHE A C 1
ATOM 1819 O O . PHE A 1 232 ? 41.457 52.761 10.584 1.00 43.03 229 PHE A O 1
ATOM 1827 N N . SER A 1 233 ? 39.217 52.959 10.790 1.00 45.06 230 SER A N 1
ATOM 1828 C CA . SER A 1 233 ? 39.103 54.256 10.160 1.00 47.70 230 SER A CA 1
ATOM 1829 C C . SER A 1 233 ? 38.108 55.079 10.976 1.00 49.58 230 SER A C 1
ATOM 1830 O O . SER A 1 233 ? 37.183 54.511 11.558 1.00 49.66 230 SER A O 1
ATOM 1833 N N . ASN A 1 234 ? 38.286 56.401 11.029 1.00 52.06 231 ASN A N 1
ATOM 1834 C CA . ASN A 1 234 ? 37.332 57.274 11.728 1.00 54.50 231 ASN A CA 1
ATOM 1835 C C . ASN A 1 234 ? 36.231 57.760 10.812 1.00 56.15 231 ASN A C 1
ATOM 1836 O O . ASN A 1 234 ? 35.292 58.414 11.250 1.00 56.49 231 ASN A O 1
ATOM 1841 N N . LYS A 1 235 ? 36.379 57.449 9.531 1.00 57.55 232 LYS A N 1
ATOM 1842 C CA . LYS A 1 235 ? 35.411 57.798 8.511 1.00 59.73 232 LYS A CA 1
ATOM 1843 C C . LYS A 1 235 ? 35.169 56.560 7.676 1.00 60.07 232 LYS A C 1
ATOM 1844 O O . LYS A 1 235 ? 35.998 55.654 7.651 1.00 59.89 232 LYS A O 1
ATOM 1850 N N . GLU A 1 236 ? 34.038 56.533 6.975 1.00 61.90 233 GLU A N 1
ATOM 1851 C CA . GLU A 1 236 ? 33.735 55.465 6.027 1.00 62.92 233 GLU A CA 1
ATOM 1852 C C . GLU A 1 236 ? 34.580 55.651 4.777 1.00 63.12 233 GLU A C 1
ATOM 1853 O O . GLU A 1 236 ? 34.750 56.762 4.298 1.00 63.66 233 GLU A O 1
ATOM 1859 N N . LEU A 1 237 ? 35.113 54.555 4.258 1.00 62.91 234 LEU A N 1
ATOM 1860 C CA . LEU A 1 237 ? 36.057 54.616 3.153 1.00 63.40 234 LEU A CA 1
ATOM 1861 C C . LEU A 1 237 ? 35.656 53.709 2.011 1.00 64.10 234 LEU A C 1
ATOM 1862 O O . LEU A 1 237 ? 34.856 52.785 2.182 1.00 63.86 234 LEU A O 1
ATOM 1867 N N . LYS A 1 238 ? 36.228 53.983 0.843 1.00 65.45 235 LYS A N 1
ATOM 1868 C CA . LYS A 1 238 ? 36.092 53.105 -0.304 1.00 66.36 235 LYS A CA 1
ATOM 1869 C C . LYS A 1 238 ? 37.265 52.131 -0.273 1.00 65.47 235 LYS A C 1
ATOM 1870 O O . LYS A 1 238 ? 38.393 52.479 -0.640 1.00 66.01 235 LYS A O 1
ATOM 1876 N N . VAL A 1 239 ? 36.980 50.919 0.200 1.00 64.15 236 VAL A N 1
ATOM 1877 C CA . VAL A 1 239 ? 38.003 49.899 0.455 1.00 62.84 236 VAL A CA 1
ATOM 1878 C C . VAL A 1 239 ? 37.875 48.781 -0.578 1.00 63.21 236 VAL A C 1
ATOM 1879 O O . VAL A 1 239 ? 36.979 47.938 -0.494 1.00 62.67 236 VAL A O 1
ATOM 1883 N N . LYS A 1 240 ? 38.777 48.784 -1.550 1.00 64.01 237 LYS A N 1
ATOM 1884 C CA . LYS A 1 240 ? 38.706 47.852 -2.660 1.00 65.03 237 LYS A CA 1
ATOM 1885 C C . LYS A 1 240 ? 38.998 46.390 -2.267 1.00 63.83 237 LYS A C 1
ATOM 1886 O O . LYS A 1 240 ? 38.379 45.465 -2.820 1.00 63.94 237 LYS A O 1
ATOM 1892 N N . GLU A 1 241 ? 39.908 46.196 -1.302 1.00 61.79 238 GLU A N 1
ATOM 1893 C CA . GLU A 1 241 ? 40.404 44.867 -0.913 1.00 59.85 238 GLU A CA 1
ATOM 1894 C C . GLU A 1 241 ? 41.017 44.813 0.493 1.00 56.94 238 GLU A C 1
ATOM 1895 O O . GLU A 1 241 ? 41.642 45.767 0.943 1.00 57.07 238 GLU A O 1
ATOM 1901 N N . SER A 1 242 ? 40.856 43.684 1.175 1.00 54.22 239 SER A N 1
ATOM 1902 C CA . SER A 1 242 ? 41.528 43.457 2.452 1.00 51.31 239 SER A CA 1
ATOM 1903 C C . SER A 1 242 ? 42.008 42.018 2.594 1.00 50.25 239 SER A C 1
ATOM 1904 O O . SER A 1 242 ? 41.257 41.151 3.036 1.00 50.40 239 SER A O 1
ATOM 1907 N N . LYS A 1 243 ? 43.260 41.762 2.234 1.00 49.02 240 LYS A N 1
ATOM 1908 C CA . LYS A 1 243 ? 43.805 40.410 2.336 1.00 48.05 240 LYS A CA 1
ATOM 1909 C C . LYS A 1 243 ? 44.737 40.226 3.531 1.00 45.84 240 LYS A C 1
ATOM 1910 O O . LYS A 1 243 ? 45.354 41.182 4.008 1.00 45.66 240 LYS A O 1
ATOM 1916 N N . VAL A 1 244 ? 44.825 38.987 4.009 1.00 44.00 241 VAL A N 1
ATOM 1917 C CA . VAL A 1 244 ? 45.856 38.607 4.956 1.00 41.65 241 VAL A CA 1
ATOM 1918 C C . VAL A 1 244 ? 47.101 38.259 4.147 1.00 40.96 241 VAL A C 1
ATOM 1919 O O . VAL A 1 244 ? 46.995 37.807 3.008 1.00 41.24 241 VAL A O 1
ATOM 1923 N N . ILE A 1 245 ? 48.269 38.508 4.726 1.00 39.22 242 ILE A N 1
ATOM 1924 C CA . ILE A 1 245 ? 49.542 38.243 4.070 1.00 38.59 242 ILE A CA 1
ATOM 1925 C C . ILE A 1 245 ? 50.544 37.644 5.080 1.00 38.00 242 ILE A C 1
ATOM 1926 O O . ILE A 1 245 ? 50.396 37.824 6.310 1.00 37.53 242 ILE A O 1
ATOM 1931 N N . PHE A 1 246 ? 51.539 36.924 4.552 1.00 38.35 243 PHE A N 1
ATOM 1932 C CA . PHE A 1 246 ? 52.563 36.210 5.339 1.00 37.87 243 PHE A CA 1
ATOM 1933 C C . PHE A 1 246 ? 51.956 35.098 6.172 1.00 38.70 243 PHE A C 1
ATOM 1934 O O . PHE A 1 246 ? 52.172 35.031 7.380 1.00 38.36 243 PHE A O 1
ATOM 1942 N N . ASN A 1 247 ? 51.204 34.227 5.510 1.00 41.12 244 ASN A N 1
ATOM 1943 C CA . ASN A 1 247 ? 50.474 33.161 6.174 1.00 42.66 244 ASN A CA 1
ATOM 1944 C C . ASN A 1 247 ? 50.688 31.820 5.469 1.00 44.62 244 ASN A C 1
ATOM 1945 O O . ASN A 1 247 ? 49.827 30.939 5.515 1.00 44.94 244 ASN A O 1
ATOM 1950 N N . ASN A 1 248 ? 51.843 31.693 4.816 1.00 50.03 245 ASN A N 1
ATOM 1951 C CA . ASN A 1 248 ? 52.194 30.570 3.921 1.00 53.20 245 ASN A CA 1
ATOM 1952 C C . ASN A 1 248 ? 51.240 30.296 2.757 1.00 55.21 245 ASN A C 1
ATOM 1953 O O . ASN A 1 248 ? 51.443 29.328 2.014 1.00 56.73 245 ASN A O 1
ATOM 1958 N N . LYS A 1 249 ? 50.218 31.143 2.610 1.00 55.27 246 LYS A N 1
ATOM 1959 C CA . LYS A 1 249 ? 49.311 31.104 1.463 1.00 56.93 246 LYS A CA 1
ATOM 1960 C C . LYS A 1 249 ? 49.615 32.283 0.547 1.00 55.73 246 LYS A C 1
ATOM 1961 O O . LYS A 1 249 ? 50.141 32.100 -0.545 1.00 57.02 246 LYS A O 1
ATOM 1967 N N . ASN A 1 250 ? 49.295 33.490 1.003 1.00 52.75 247 ASN A N 1
ATOM 1968 C CA . ASN A 1 250 ? 49.758 34.710 0.357 1.00 50.50 247 ASN A CA 1
ATOM 1969 C C . ASN A 1 250 ? 51.075 35.132 1.031 1.00 48.68 247 ASN A C 1
ATOM 1970 O O . ASN A 1 250 ? 51.072 35.876 2.019 1.00 47.28 247 ASN A O 1
ATOM 1975 N N . LYS A 1 251 ? 52.191 34.602 0.515 1.00 48.62 248 LYS A N 1
ATOM 1976 C CA . LYS A 1 251 ? 53.548 34.866 1.047 1.00 47.12 248 LYS A CA 1
ATOM 1977 C C . LYS A 1 251 ? 53.922 34.092 2.322 1.00 45.95 248 LYS A C 1
ATOM 1978 O O . LYS A 1 251 ? 53.061 33.799 3.154 1.00 45.22 248 LYS A O 1
ATOM 1984 N N . GLU A 1 252 ? 55.213 33.790 2.467 1.00 45.58 249 GLU A N 1
ATOM 1985 C CA . GLU A 1 252 ? 55.743 33.034 3.622 1.00 45.08 249 GLU A CA 1
ATOM 1986 C C . GLU A 1 252 ? 55.606 33.708 5.007 1.00 41.68 249 GLU A C 1
ATOM 1987 O O . GLU A 1 252 ? 55.558 34.926 5.093 1.00 41.12 249 GLU A O 1
ATOM 1993 N N . ILE A 1 253 ? 55.560 32.907 6.075 1.00 39.62 250 ILE A N 1
ATOM 1994 C CA . ILE A 1 253 ? 55.386 33.401 7.456 1.00 36.64 250 ILE A CA 1
ATOM 1995 C C . ILE A 1 253 ? 56.615 34.190 7.958 1.00 35.12 250 ILE A C 1
ATOM 1996 O O . ILE A 1 253 ? 57.737 33.730 7.803 1.00 35.86 250 ILE A O 1
ATOM 2001 N N . VAL A 1 254 ? 56.410 35.369 8.549 1.00 32.91 251 VAL A N 1
ATOM 2002 C CA . VAL A 1 254 ? 57.538 36.178 9.061 1.00 31.68 251 VAL A CA 1
ATOM 2003 C C . VAL A 1 254 ? 57.440 36.527 10.543 1.00 31.30 251 VAL A C 1
ATOM 2004 O O . VAL A 1 254 ? 58.347 37.138 11.107 1.00 31.04 251 VAL A O 1
ATOM 2008 N N . SER A 1 255 ? 56.339 36.136 11.168 1.00 31.78 252 SER A N 1
ATOM 2009 C CA . SER A 1 255 ? 56.120 36.424 12.570 1.00 32.47 252 SER A CA 1
ATOM 2010 C C . SER A 1 255 ? 55.238 35.360 13.226 1.00 33.63 252 SER A C 1
ATOM 2011 O O . SER A 1 255 ? 54.989 34.306 12.643 1.00 34.01 252 SER A O 1
ATOM 2014 N N . ASP A 1 256 ? 54.783 35.627 14.448 1.00 34.69 253 ASP A N 1
ATOM 2015 C CA . ASP A 1 256 ? 53.777 34.778 15.087 1.00 36.12 253 ASP A CA 1
ATOM 2016 C C . ASP A 1 256 ? 52.352 35.298 14.848 1.00 36.12 253 ASP A C 1
ATOM 2017 O O . ASP A 1 256 ? 51.380 34.692 15.303 1.00 37.03 253 ASP A O 1
ATOM 2022 N N . HIS A 1 257 ? 52.256 36.429 14.140 1.00 34.96 254 HIS A N 1
ATOM 2023 C CA . HIS A 1 257 ? 51.004 36.986 13.623 1.00 34.11 254 HIS A CA 1
ATOM 2024 C C . HIS A 1 257 ? 51.166 37.090 12.119 1.00 32.92 254 HIS A C 1
ATOM 2025 O O . HIS A 1 257 ? 52.282 37.285 11.640 1.00 32.56 254 HIS A O 1
ATOM 2032 N N . PHE A 1 258 ? 50.070 36.986 11.368 1.00 32.57 255 PHE A N 1
ATOM 2033 C CA . PHE A 1 258 ? 50.108 37.327 9.944 1.00 31.81 255 PHE A CA 1
ATOM 2034 C C . PHE A 1 258 ? 49.783 38.810 9.775 1.00 31.01 255 PHE A C 1
ATOM 2035 O O . PHE A 1 258 ? 49.227 39.454 10.682 1.00 31.09 255 PHE A O 1
ATOM 2043 N N . GLY A 1 259 ? 50.131 39.356 8.615 1.00 30.40 256 GLY A N 1
ATOM 2044 C CA . GLY A 1 259 ? 49.903 40.776 8.365 1.00 30.02 256 GLY A CA 1
ATOM 2045 C C . GLY A 1 259 ? 48.634 41.020 7.581 1.00 30.70 256 GLY A C 1
ATOM 2046 O O . GLY A 1 259 ? 48.135 40.114 6.916 1.00 31.46 256 GLY A O 1
ATOM 2047 N N . ILE A 1 260 ? 48.111 42.240 7.667 1.00 31.05 257 ILE A N 1
ATOM 2048 C CA . ILE A 1 260 ? 46.955 42.660 6.882 1.00 32.16 257 ILE A CA 1
ATOM 2049 C C . ILE A 1 260 ? 47.401 43.681 5.866 1.00 33.08 257 ILE A C 1
ATOM 2050 O O . ILE A 1 260 ? 48.185 44.588 6.156 1.00 32.51 257 ILE A O 1
ATOM 2055 N N . GLU A 1 261 ? 46.858 43.519 4.675 1.00 35.67 258 GLU A N 1
ATOM 2056 C CA . GLU A 1 261 ? 47.230 44.286 3.528 1.00 38.31 258 GLU A CA 1
ATOM 2057 C C . GLU A 1 261 ? 45.929 44.820 2.917 1.00 40.45 258 GLU A C 1
ATOM 2058 O O . GLU A 1 261 ? 45.067 44.052 2.490 1.00 41.38 258 GLU A O 1
ATOM 2064 N N . VAL A 1 262 ? 45.788 46.142 2.889 1.00 42.82 259 VAL A N 1
ATOM 2065 C CA . VAL A 1 262 ? 44.528 46.794 2.530 1.00 46.26 259 VAL A CA 1
ATOM 2066 C C . VAL A 1 262 ? 44.740 47.796 1.397 1.00 48.98 259 VAL A C 1
ATOM 2067 O O . VAL A 1 262 ? 45.728 48.537 1.399 1.00 48.76 259 VAL A O 1
ATOM 2071 N N . LYS A 1 263 ? 43.818 47.815 0.436 1.00 53.52 260 LYS A N 1
ATOM 2072 C CA . LYS A 1 263 ? 43.854 48.798 -0.652 1.00 58.05 260 LYS A CA 1
ATOM 2073 C C . LYS A 1 263 ? 42.697 49.820 -0.558 1.00 61.02 260 LYS A C 1
ATOM 2074 O O . LYS A 1 263 ? 41.527 49.445 -0.548 1.00 61.82 260 LYS A O 1
ATOM 2080 N N . ILE A 1 264 ? 43.039 51.106 -0.471 1.00 64.57 261 ILE A N 1
ATOM 2081 C CA . ILE A 1 264 ? 42.051 52.187 -0.345 1.00 69.29 261 ILE A CA 1
ATOM 2082 C C . ILE A 1 264 ? 42.168 53.135 -1.525 1.00 73.79 261 ILE A C 1
ATOM 2083 O O . ILE A 1 264 ? 43.274 53.470 -1.941 1.00 73.62 261 ILE A O 1
ATOM 2088 N N . GLU A 1 265 ? 41.045 53.603 -2.052 1.00 80.47 262 GLU A N 1
ATOM 2089 C CA . GLU A 1 265 ? 41.138 54.695 -3.010 1.00 86.66 262 GLU A CA 1
ATOM 2090 C C . GLU A 1 265 ? 40.344 55.932 -2.617 1.00 90.04 262 GLU A C 1
ATOM 2091 O O . GLU A 1 265 ? 39.244 55.836 -2.066 1.00 91.04 262 GLU A O 1
ATOM 2097 N N . PHE A 1 266 ? 40.950 57.088 -2.879 1.00 93.13 263 PHE A N 1
ATOM 2098 C CA . PHE A 1 266 ? 40.329 58.392 -2.642 1.00 96.09 263 PHE A CA 1
ATOM 2099 C C . PHE A 1 266 ? 40.949 59.476 -3.527 1.00 97.46 263 PHE A C 1
ATOM 2100 O O . PHE A 1 266 ? 40.241 60.168 -4.262 1.00 98.90 263 PHE A O 1
ATOM 2108 N N . ALA B 1 3 ? 58.188 64.783 62.677 1.00 27.76 0 ALA B N 1
ATOM 2109 C CA . ALA B 1 3 ? 59.351 65.752 62.636 1.00 27.91 0 ALA B CA 1
ATOM 2110 C C . ALA B 1 3 ? 60.151 65.539 61.334 1.00 28.22 0 ALA B C 1
ATOM 2111 O O . ALA B 1 3 ? 61.344 65.166 61.371 1.00 29.01 0 ALA B O 1
ATOM 2121 N N . LYS B 1 5 ? 62.006 66.105 57.744 1.00 45.49 2 LYS B N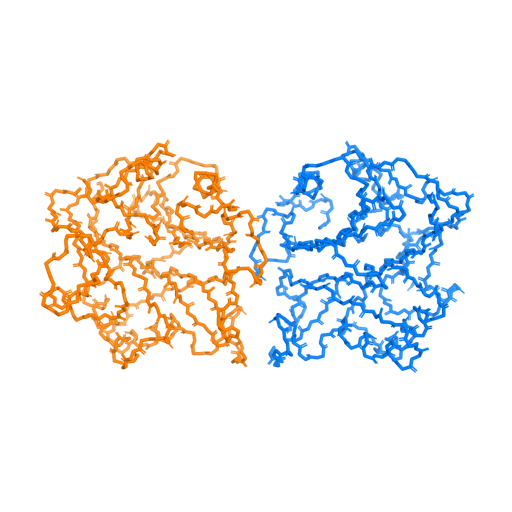 1
ATOM 2122 C CA . LYS B 1 5 ? 62.841 67.001 56.936 1.00 43.77 2 LYS B CA 1
ATOM 2123 C C . LYS B 1 5 ? 62.887 66.543 55.481 1.00 41.21 2 LYS B C 1
ATOM 2124 O O . LYS B 1 5 ? 63.178 65.376 55.209 1.00 41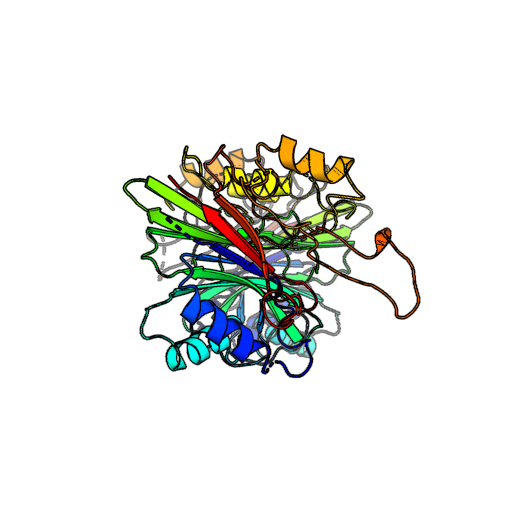.53 2 LYS B O 1
ATOM 2130 N N . ILE B 1 6 ? 62.610 67.448 54.544 1.00 37.81 3 ILE B N 1
ATOM 2131 C CA . ILE B 1 6 ? 62.713 67.107 53.119 1.00 34.23 3 ILE B CA 1
ATOM 2132 C C . ILE B 1 6 ? 63.613 68.069 52.323 1.00 32.81 3 ILE B C 1
ATOM 2133 O O . ILE B 1 6 ? 63.888 69.187 52.761 1.00 32.72 3 ILE B O 1
ATOM 2138 N N . LEU B 1 7 ? 64.094 67.617 51.169 1.00 30.95 4 LEU B N 1
ATOM 2139 C CA . LEU B 1 7 ? 65.033 68.395 50.357 1.00 29.59 4 LEU B CA 1
ATOM 2140 C C . LEU B 1 7 ? 64.762 68.262 48.867 1.00 28.49 4 LEU B C 1
ATOM 2141 O O . LEU B 1 7 ? 64.574 67.156 48.362 1.00 28.67 4 LEU B O 1
ATOM 2146 N N . THR B 1 8 ? 64.755 69.388 48.165 1.00 27.58 5 THR B N 1
ATOM 2147 C CA . THR B 1 8 ? 64.677 69.380 46.707 1.00 26.83 5 THR B CA 1
ATOM 2148 C C . THR B 1 8 ? 65.918 70.022 46.134 1.00 26.63 5 THR B C 1
ATOM 2149 O O . THR B 1 8 ? 66.400 71.020 46.668 1.00 27.04 5 THR B O 1
ATOM 2153 N N . VAL B 1 9 ? 66.435 69.477 45.045 1.00 26.07 6 VAL B N 1
ATOM 2154 C CA . VAL B 1 9 ? 67.560 70.132 44.381 1.00 26.16 6 VAL B CA 1
ATOM 2155 C C . VAL B 1 9 ? 67.650 69.775 42.914 1.00 26.13 6 VAL B C 1
ATOM 2156 O O . VAL B 1 9 ? 67.576 68.610 42.543 1.00 26.31 6 VAL B O 1
ATOM 2160 N N . ASN B 1 10 ? 67.769 70.790 42.074 1.00 26.41 7 ASN B N 1
ATOM 2161 C CA . ASN B 1 10 ? 68.056 70.550 40.676 1.00 26.68 7 ASN B CA 1
ATOM 2162 C C . ASN B 1 10 ? 69.572 70.378 40.574 1.00 27.39 7 ASN B C 1
ATOM 2163 O O . ASN B 1 10 ? 70.310 71.291 40.923 1.00 27.74 7 ASN B O 1
ATOM 2168 N N . VAL B 1 11 ? 70.038 69.213 40.118 1.00 27.85 8 VAL B N 1
ATOM 2169 C CA . VAL B 1 11 ? 71.473 68.887 40.218 1.00 28.90 8 VAL B CA 1
ATOM 2170 C C . VAL B 1 11 ? 72.343 69.057 38.949 1.00 29.79 8 VAL B C 1
ATOM 2171 O O . VAL B 1 11 ? 73.560 68.789 38.986 1.00 30.68 8 VAL B O 1
ATOM 2175 N N . HIS B 1 12 ? 71.743 69.497 37.846 1.00 29.99 9 HIS B N 1
ATOM 2176 C CA . HIS B 1 12 ? 72.496 69.798 36.630 1.00 31.07 9 HIS B CA 1
ATOM 2177 C C . HIS B 1 12 ? 73.556 68.727 36.406 1.00 32.00 9 HIS B C 1
ATOM 2178 O O . HIS B 1 12 ? 74.718 69.049 36.226 1.00 32.61 9 HIS B O 1
ATOM 2185 N N . ALA B 1 13 ? 73.144 67.456 36.432 1.00 32.56 10 ALA B N 1
ATOM 2186 C CA . ALA B 1 13 ? 74.058 66.291 36.475 1.00 33.99 10 ALA B CA 1
ATOM 2187 C C . ALA B 1 13 ? 75.040 66.208 35.329 1.00 35.33 10 ALA B C 1
ATOM 2188 O O . ALA B 1 13 ? 74.650 66.303 34.166 1.00 35.12 10 ALA B O 1
ATOM 2190 N N . TRP B 1 14 ? 76.313 66.012 35.679 1.00 37.38 11 TRP B N 1
ATOM 2191 C CA . TRP B 1 14 ? 77.425 65.862 34.727 1.00 39.49 11 TRP B CA 1
ATOM 2192 C C . TRP B 1 14 ? 77.637 67.070 33.813 1.00 41.00 11 TRP B C 1
ATOM 2193 O O . TRP B 1 14 ? 78.231 66.952 32.744 1.00 41.65 11 TRP B O 1
ATOM 2204 N N . LEU B 1 15 ? 77.156 68.232 34.229 1.00 42.58 12 LEU B N 1
ATOM 2205 C CA . LEU B 1 15 ? 77.372 69.449 33.454 1.00 44.96 12 LEU B CA 1
ATOM 2206 C C . LEU B 1 15 ? 78.003 70.530 34.315 1.00 47.24 12 LEU B C 1
ATOM 2207 O O . LEU B 1 15 ? 78.294 71.621 33.843 1.00 47.51 12 LEU B O 1
ATOM 2212 N N . GLU B 1 16 ? 78.221 70.199 35.582 1.00 49.95 13 GLU B N 1
ATOM 2213 C CA . GLU B 1 16 ? 78.946 71.052 36.507 1.00 53.41 13 GLU B CA 1
ATOM 2214 C C . GLU B 1 16 ? 80.445 70.752 36.435 1.00 56.46 13 GLU B C 1
ATOM 2215 O O . GLU B 1 16 ? 80.854 69.702 35.946 1.00 56.95 13 GLU B O 1
ATOM 2221 N N . GLU B 1 17 ? 81.255 71.682 36.927 1.00 59.92 14 GLU B N 1
ATOM 2222 C CA . GLU B 1 17 ? 82.681 71.452 37.092 1.00 63.70 14 GLU B CA 1
ATOM 2223 C C . GLU B 1 17 ? 82.983 70.944 38.508 1.00 64.37 14 GLU B C 1
ATOM 2224 O O . GLU B 1 17 ? 82.267 71.279 39.458 1.00 63.95 14 GLU B O 1
ATOM 2230 N N . ASN B 1 18 ? 84.055 70.154 38.643 1.00 65.60 15 ASN B N 1
ATOM 2231 C CA . ASN B 1 18 ? 84.329 69.365 39.862 1.00 65.81 15 ASN B CA 1
ATOM 2232 C C . ASN B 1 18 ? 83.090 68.569 40.246 1.00 63.69 15 ASN B C 1
ATOM 2233 O O . ASN B 1 18 ? 82.660 68.584 41.406 1.00 63.41 15 ASN B O 1
ATOM 2238 N N . GLN B 1 19 ? 82.518 67.881 39.264 1.00 61.77 16 GLN B N 1
ATOM 2239 C CA . GLN B 1 19 ? 81.260 67.177 39.458 1.00 59.30 16 GLN B CA 1
ATOM 2240 C C . GLN B 1 19 ? 81.331 66.209 40.633 1.00 58.99 16 GLN B C 1
ATOM 2241 O O . GLN B 1 19 ? 80.411 66.135 41.450 1.00 57.97 16 GLN B O 1
ATOM 2255 N N . GLU B 1 21 ? 83.291 66.130 43.267 1.00 60.15 18 GLU B N 1
ATOM 2256 C CA . GLU B 1 21 ? 83.368 66.805 44.541 1.00 60.09 18 GLU B CA 1
ATOM 2257 C C . GLU B 1 21 ? 81.996 67.314 44.970 1.00 56.94 18 GLU B C 1
ATOM 2258 O O . GLU B 1 21 ? 81.575 67.090 46.107 1.00 56.92 18 GLU B O 1
ATOM 2264 N N . LYS B 1 22 ? 81.311 68.009 44.061 1.00 53.52 19 LYS B N 1
ATOM 2265 C CA . LYS B 1 22 ? 79.941 68.476 44.295 1.00 49.55 19 LYS B CA 1
ATOM 2266 C C . LYS B 1 22 ? 79.091 67.315 44.802 1.00 47.34 19 LYS B C 1
ATOM 2267 O O . LYS B 1 22 ? 78.380 67.448 45.800 1.00 46.65 19 LYS B O 1
ATOM 2273 N N . ILE B 1 23 ? 79.192 66.171 44.125 1.00 45.68 20 ILE B N 1
ATOM 2274 C CA . ILE B 1 23 ? 78.479 64.963 44.540 1.00 44.22 20 ILE B CA 1
ATOM 2275 C C . ILE B 1 23 ? 78.855 64.542 45.963 1.00 44.96 20 ILE B C 1
ATOM 2276 O O . ILE B 1 23 ? 78.003 64.082 46.717 1.00 44.61 20 ILE B O 1
ATOM 2281 N N . ASP B 1 24 ? 80.119 64.724 46.337 1.00 46.25 21 ASP B N 1
ATOM 2282 C CA . ASP B 1 24 ? 80.554 64.443 47.713 1.00 47.35 21 ASP B CA 1
ATOM 2283 C C . ASP B 1 24 ? 79.906 65.384 48.751 1.00 46.74 21 ASP B C 1
ATOM 2284 O O . ASP B 1 24 ? 79.386 64.922 49.773 1.00 46.56 21 ASP B O 1
ATOM 2289 N N . ILE B 1 25 ? 79.956 66.690 48.475 1.00 46.20 22 ILE B N 1
ATOM 2290 C CA . ILE B 1 25 ? 79.284 67.710 49.280 1.00 45.38 22 ILE B CA 1
ATOM 2291 C C . ILE B 1 25 ? 77.827 67.308 49.544 1.00 43.93 22 ILE B C 1
ATOM 2292 O O . ILE B 1 25 ? 77.372 67.280 50.697 1.00 43.78 22 ILE B O 1
ATOM 2297 N N . LEU B 1 26 ? 77.109 67.005 48.461 1.00 42.25 23 LEU B N 1
ATOM 2298 C CA . LEU B 1 26 ? 75.711 66.634 48.534 1.00 40.61 23 LEU B CA 1
ATOM 2299 C C . LEU B 1 26 ? 75.519 65.440 49.452 1.00 41.17 23 LEU B C 1
ATOM 2300 O O . LEU B 1 26 ? 74.708 65.495 50.372 1.00 41.16 23 LEU B O 1
ATOM 2305 N N . ALA B 1 27 ? 76.288 64.378 49.220 1.00 42.43 24 ALA B N 1
ATOM 2306 C CA . ALA B 1 27 ? 76.201 63.159 50.025 1.00 43.71 24 ALA B CA 1
ATOM 2307 C C . ALA B 1 27 ? 76.492 63.374 51.522 1.00 45.19 24 ALA B C 1
ATOM 2308 O O . ALA B 1 27 ? 75.675 63.001 52.362 1.00 45.15 24 ALA B O 1
ATOM 2310 N N . ARG B 1 28 ? 77.634 63.986 51.850 1.00 47.03 25 ARG B N 1
ATOM 2311 C CA . ARG B 1 28 ? 77.987 64.307 53.247 1.00 48.65 25 ARG B CA 1
ATOM 2312 C C . ARG B 1 28 ? 76.879 65.068 53.951 1.00 47.81 25 ARG B C 1
ATOM 2313 O O . ARG B 1 28 ? 76.646 64.880 55.150 1.00 48.19 25 ARG B O 1
ATOM 2321 N N . THR B 1 29 ? 76.206 65.933 53.197 1.00 46.51 26 THR B N 1
ATOM 2322 C CA . THR B 1 29 ? 75.163 66.775 53.757 1.00 45.41 26 THR B CA 1
ATOM 2323 C C . THR B 1 29 ? 73.914 65.978 54.040 1.00 44.55 26 THR B C 1
ATOM 2324 O O . THR B 1 29 ? 73.315 66.140 55.091 1.00 44.62 26 THR B O 1
ATOM 2328 N N . ILE B 1 30 ? 73.530 65.108 53.112 1.00 43.98 27 ILE B N 1
ATOM 2329 C CA . ILE B 1 30 ? 72.375 64.247 53.316 1.00 43.59 27 ILE B CA 1
ATOM 2330 C C . ILE B 1 30 ? 72.563 63.394 54.559 1.00 45.40 27 ILE B C 1
ATOM 2331 O O . ILE B 1 30 ? 71.630 63.220 55.345 1.00 45.13 27 ILE B O 1
ATOM 2336 N N . ALA B 1 31 ? 73.786 62.901 54.743 1.00 47.96 28 ALA B N 1
ATOM 2337 C CA . ALA B 1 31 ? 74.113 62.018 55.853 1.00 50.66 28 ALA B CA 1
ATOM 2338 C C . ALA B 1 31 ? 74.021 62.702 57.211 1.00 52.46 28 ALA B C 1
ATOM 2339 O O . ALA B 1 31 ? 73.671 62.063 58.200 1.00 53.12 28 ALA B O 1
ATOM 2341 N N . GLU B 1 32 ? 74.335 63.991 57.271 1.00 53.86 29 GLU B N 1
ATOM 2342 C CA . GLU B 1 32 ? 74.171 64.735 58.517 1.00 55.81 29 GLU B CA 1
ATOM 2343 C C . GLU B 1 32 ? 72.704 64.972 58.824 1.00 54.43 29 GLU B C 1
ATOM 2344 O O . GLU B 1 32 ? 72.244 64.721 59.936 1.00 54.95 29 GLU B O 1
ATOM 2350 N N . LYS B 1 33 ? 71.984 65.456 57.816 1.00 52.61 30 LYS B N 1
ATOM 2351 C CA . LYS B 1 33 ? 70.590 65.880 57.944 1.00 50.59 30 LYS B CA 1
ATOM 2352 C C . LYS B 1 33 ? 69.614 64.714 58.090 1.00 49.11 30 LYS B C 1
ATOM 2353 O O . LYS B 1 33 ? 68.546 64.868 58.716 1.00 48.87 30 LYS B O 1
ATOM 2359 N N . GLN B 1 34 ? 69.991 63.565 57.517 1.00 47.27 31 GLN B N 1
ATOM 2360 C CA . GLN B 1 34 ? 69.159 62.361 57.520 1.00 45.62 31 GLN B CA 1
ATOM 2361 C C . GLN B 1 34 ? 67.748 62.642 56.973 1.00 43.50 31 GLN B C 1
ATOM 2362 O O . GLN B 1 34 ? 66.747 62.315 57.619 1.00 43.44 31 GLN B O 1
ATOM 2368 N N . TYR B 1 35 ? 67.675 63.256 55.786 1.00 41.17 32 TYR B N 1
ATOM 2369 C CA . TYR B 1 35 ? 66.393 63.646 55.195 1.00 38.52 32 TYR B CA 1
ATOM 2370 C C . TYR B 1 35 ? 65.491 62.449 55.003 1.00 37.74 32 TYR B C 1
ATOM 2371 O O . TYR B 1 35 ? 65.960 61.334 54.747 1.00 37.93 32 TYR B O 1
ATOM 2380 N N . ASP B 1 36 ? 64.194 62.684 55.134 1.00 36.34 33 ASP B N 1
ATOM 2381 C CA . ASP B 1 36 ? 63.225 61.638 54.889 1.00 35.48 33 ASP B CA 1
ATOM 2382 C C . ASP B 1 36 ? 63.047 61.446 53.391 1.00 33.49 33 ASP B C 1
ATOM 2383 O O . ASP B 1 36 ? 62.991 60.308 52.917 1.00 33.83 33 ASP B O 1
ATOM 2388 N N . VAL B 1 37 ? 62.995 62.545 52.641 1.00 30.88 34 VAL B N 1
ATOM 2389 C CA . VAL B 1 37 ? 62.771 62.456 51.197 1.00 28.64 34 VAL B CA 1
ATOM 2390 C C . VAL B 1 37 ? 63.664 63.461 50.464 1.00 27.79 34 VAL B C 1
ATOM 2391 O O . VAL B 1 37 ? 63.819 64.590 50.927 1.00 28.15 34 VAL B O 1
ATOM 2395 N N . ILE B 1 38 ? 64.274 63.045 49.351 1.00 26.68 35 ILE B N 1
ATOM 2396 C CA . ILE B 1 38 ? 65.016 63.964 48.488 1.00 25.58 35 ILE B CA 1
ATOM 2397 C C . ILE B 1 38 ? 64.433 63.929 47.091 1.00 24.99 35 ILE B C 1
ATOM 2398 O O . ILE B 1 38 ? 64.319 62.855 46.481 1.00 25.30 35 ILE B O 1
ATOM 2403 N N . ALA B 1 39 ? 64.074 65.104 46.583 1.00 24.16 36 ALA B N 1
ATOM 2404 C CA . ALA B 1 39 ? 63.627 65.256 45.209 1.00 23.57 36 ALA B CA 1
ATOM 2405 C C . ALA B 1 39 ? 64.775 65.872 44.406 1.00 23.68 36 ALA B C 1
ATOM 2406 O O . ALA B 1 39 ? 65.391 66.858 44.847 1.00 23.89 36 ALA B O 1
ATOM 2416 N N . GLN B 1 41 ? 66.146 66.979 40.275 1.00 23.32 38 GLN B N 1
ATOM 2417 C CA . GLN B 1 41 ? 65.831 67.194 38.860 1.00 23.31 38 GLN B CA 1
ATOM 2418 C C . GLN B 1 41 ? 67.107 67.388 38.037 1.00 23.73 38 GLN B C 1
ATOM 2419 O O . GLN B 1 41 ? 68.188 67.555 38.610 1.00 24.19 38 GLN B O 1
ATOM 2425 N N . GLU B 1 42 ? 66.979 67.369 36.706 1.00 23.78 39 GLU B N 1
ATOM 2426 C CA . GLU B 1 42 ? 68.133 67.404 35.788 1.00 24.46 39 GLU B CA 1
ATOM 2427 C C . GLU B 1 42 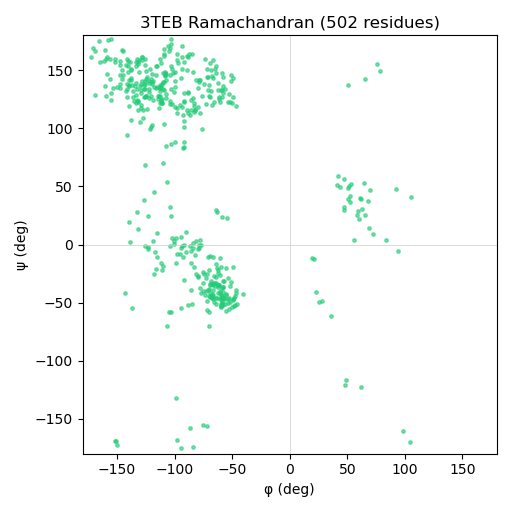? 69.139 66.277 36.175 1.00 24.70 39 GLU B C 1
ATOM 2428 O O . GLU B 1 42 ? 70.354 66.480 36.185 1.00 25.38 39 GLU B O 1
ATOM 2434 N N . VAL B 1 43 ? 68.610 65.090 36.499 1.00 24.43 40 VAL B N 1
ATOM 2435 C CA . VAL B 1 43 ? 69.411 63.910 36.887 1.00 24.62 40 VAL B CA 1
ATOM 2436 C C . VAL B 1 43 ? 69.741 63.031 35.667 1.00 25.17 40 VAL B C 1
ATOM 2437 O O . VAL B 1 43 ? 68.868 62.320 35.168 1.00 25.07 40 VAL B O 1
ATOM 2441 N N . ASN B 1 44 ? 70.992 63.054 35.203 1.00 25.91 41 ASN B N 1
ATOM 2442 C CA . ASN B 1 44 ? 71.337 62.445 33.903 1.00 26.55 41 ASN B CA 1
ATOM 2443 C C . ASN B 1 44 ? 72.074 61.098 33.880 1.00 27.24 41 ASN B C 1
ATOM 2444 O O . ASN B 1 44 ? 72.614 60.626 34.887 1.00 27.74 41 ASN B O 1
ATOM 2449 N N . GLN B 1 45 ? 72.083 60.508 32.689 1.00 29.64 42 GLN B N 1
ATOM 2450 C CA . GLN B 1 45 ? 72.680 59.212 32.400 1.00 27.57 42 GLN B CA 1
ATOM 2451 C C . GLN B 1 45 ? 73.200 59.244 30.978 1.00 27.82 42 GLN B C 1
ATOM 2452 O O . GLN B 1 45 ? 72.493 59.718 30.085 1.00 29.31 42 GLN B O 1
ATOM 2458 N N . LEU B 1 46 ? 74.379 58.698 30.716 1.00 26.68 43 LEU B N 1
ATOM 2459 C CA . LEU B 1 46 ? 74.778 58.549 29.312 1.00 26.08 43 LEU B CA 1
ATOM 2460 C C . LEU B 1 46 ? 73.975 57.450 28.646 1.00 25.06 43 LEU B C 1
ATOM 2461 O O . LEU B 1 46 ? 74.050 56.306 29.069 1.00 24.02 43 LEU B O 1
ATOM 2474 N N . ASN B 1 48 ? 74.437 55.656 26.274 1.00 27.20 45 ASN B N 1
ATOM 2475 C CA . ASN B 1 48 ? 75.231 54.540 25.782 1.00 28.50 45 ASN B CA 1
ATOM 2476 C C . ASN B 1 48 ? 75.894 53.633 26.826 1.00 29.02 45 ASN B C 1
ATOM 2477 O O . ASN B 1 48 ? 76.356 52.546 26.486 1.00 29.78 45 ASN B O 1
ATOM 2482 N N . ASN B 1 49 ? 75.917 54.061 28.087 1.00 29.41 46 ASN B N 1
ATOM 2483 C CA . ASN B 1 49 ? 76.345 53.198 29.192 1.00 30.61 46 ASN B CA 1
ATOM 2484 C C . ASN B 1 49 ? 75.401 52.028 29.380 1.00 30.65 46 ASN B C 1
ATOM 2485 O O . ASN B 1 49 ? 74.220 52.142 29.077 1.00 29.99 46 ASN B O 1
ATOM 2490 N N . LYS B 1 50 ? 75.929 50.908 29.882 1.00 32.85 47 LYS B N 1
ATOM 2491 C CA . LYS B 1 50 ? 75.133 49.692 30.091 1.00 33.49 47 LYS B CA 1
ATOM 2492 C C . LYS B 1 50 ? 74.087 49.876 31.177 1.00 31.48 47 LYS B C 1
ATOM 2493 O O . LYS B 1 50 ? 74.317 50.588 32.153 1.00 31.06 47 LYS B O 1
ATOM 2499 N N . ILE B 1 51 ? 72.932 49.245 30.990 1.00 30.73 48 ILE B N 1
ATOM 2500 C CA . ILE B 1 51 ? 71.912 49.164 32.034 1.00 29.57 48 ILE B CA 1
ATOM 2501 C C . ILE B 1 51 ? 72.470 48.453 33.276 1.00 30.21 48 ILE B C 1
ATOM 2502 O O . ILE B 1 51 ? 73.124 47.419 33.150 1.00 31.54 48 ILE B O 1
ATOM 2507 N N . ILE B 1 52 ? 72.241 49.021 34.460 1.00 29.90 49 ILE B N 1
ATOM 2508 C CA . ILE B 1 52 ? 72.542 48.331 35.716 1.00 31.11 49 ILE B CA 1
ATOM 2509 C C . ILE B 1 52 ? 71.325 47.508 36.108 1.00 31.84 49 ILE B C 1
ATOM 2510 O O . ILE B 1 52 ? 71.431 46.315 36.415 1.00 33.09 49 ILE B O 1
ATOM 2515 N N . PHE B 1 53 ? 70.173 48.170 36.130 1.00 31.57 50 PHE B N 1
ATOM 2516 C CA . PHE B 1 53 ? 68.896 47.513 36.362 1.00 33.25 50 PHE B CA 1
ATOM 2517 C C . PHE B 1 53 ? 67.752 48.437 35.961 1.00 33.03 50 PHE B C 1
ATOM 2518 O O . PHE B 1 53 ? 67.918 49.657 35.921 1.00 32.51 50 PHE B O 1
ATOM 2526 N N . ASP B 1 54 ? 66.597 47.838 35.668 1.00 34.70 51 ASP B N 1
ATOM 2527 C CA . ASP B 1 54 ? 65.448 48.558 35.158 1.00 35.97 51 ASP B CA 1
ATOM 2528 C C . ASP B 1 54 ? 65.920 49.447 34.035 1.00 35.32 51 ASP B C 1
ATOM 2529 O O . ASP B 1 54 ? 66.510 48.964 33.064 1.00 35.18 51 ASP B O 1
ATOM 2534 N N . ASP B 1 55 ? 65.698 50.748 34.194 1.00 35.44 52 ASP B N 1
ATOM 2535 C CA . ASP B 1 55 ? 66.075 51.724 33.196 1.00 35.17 52 ASP B CA 1
ATOM 2536 C C . ASP B 1 55 ? 67.353 52.489 33.527 1.00 33.04 52 ASP B C 1
ATOM 2537 O O . ASP B 1 55 ? 67.725 53.424 32.804 1.00 33.42 52 ASP B O 1
ATOM 2542 N N . ILE B 1 56 ? 68.027 52.101 34.605 1.00 30.95 53 ILE B N 1
ATOM 2543 C CA . ILE B 1 56 ? 69.129 52.886 35.118 1.00 29.52 53 ILE B CA 1
ATOM 2544 C C . ILE B 1 56 ? 70.467 52.400 34.564 1.00 28.84 53 ILE B C 1
ATOM 2545 O O . ILE B 1 56 ? 70.863 51.252 34.785 1.00 28.76 53 ILE B O 1
ATOM 2550 N N . ARG B 1 57 ? 71.151 53.287 33.842 1.00 28.97 54 ARG B N 1
ATOM 2551 C CA . ARG B 1 57 ? 72.426 52.972 33.203 1.00 29.34 54 ARG B CA 1
ATOM 2552 C C . ARG B 1 57 ? 73.592 53.314 34.119 1.00 30.98 54 ARG B C 1
ATOM 2553 O O . ARG B 1 57 ? 73.445 54.128 35.019 1.00 31.25 54 ARG B O 1
ATOM 2561 N N . GLU B 1 58 ? 74.741 52.685 33.900 1.00 33.55 55 GLU B N 1
ATOM 2562 C CA . GLU B 1 58 ? 75.918 52.981 34.696 1.00 37.09 55 GLU B CA 1
ATOM 2563 C C . GLU B 1 58 ? 76.201 54.476 34.738 1.00 38.05 55 GLU B C 1
ATOM 2564 O O . GLU B 1 58 ? 75.965 55.195 33.767 1.00 37.46 55 GLU B O 1
ATOM 2570 N N . GLU B 1 59 ? 76.708 54.921 35.884 1.00 40.55 56 GLU B N 1
ATOM 2571 C CA . GLU B 1 59 ? 77.110 56.309 36.115 1.00 43.03 56 GLU B CA 1
ATOM 2572 C C . GLU B 1 59 ? 75.957 57.306 36.016 1.00 40.87 56 GLU B C 1
ATOM 2573 O O . GLU B 1 59 ? 76.140 58.458 35.630 1.00 42.13 56 GLU B O 1
ATOM 2579 N N . ASN B 1 60 ? 74.769 56.834 36.376 1.00 37.87 57 ASN B N 1
ATOM 2580 C CA . ASN B 1 60 ? 73.599 57.666 36.583 1.00 36.34 57 ASN B CA 1
ATOM 2581 C C . ASN B 1 60 ? 73.827 58.478 37.840 1.00 37.56 57 ASN B C 1
ATOM 2582 O O . ASN B 1 60 ? 74.136 57.931 38.892 1.00 37.93 57 ASN B O 1
ATOM 2587 N N . TYR B 1 61 ? 73.665 59.784 37.743 1.00 31.46 58 TYR B N 1
ATOM 2588 C CA . TYR B 1 61 ? 73.973 60.663 38.865 1.00 31.41 58 TYR B CA 1
ATOM 2589 C C . TYR B 1 61 ? 73.443 60.197 40.227 1.00 31.29 58 TYR B C 1
ATOM 2590 O O . TYR B 1 61 ? 74.191 60.128 41.197 1.00 31.63 58 TYR B O 1
ATOM 2599 N N . ALA B 1 62 ? 72.159 59.881 40.303 1.00 31.49 59 ALA B N 1
ATOM 2600 C CA . ALA B 1 62 ? 71.542 59.539 41.578 1.00 32.12 59 ALA B CA 1
ATOM 2601 C C . ALA B 1 62 ? 72.072 58.217 42.095 1.00 33.47 59 ALA B C 1
ATOM 2602 O O . ALA B 1 62 ? 72.176 58.009 43.311 1.00 33.92 59 ALA B O 1
ATOM 2604 N N . TRP B 1 63 ? 72.415 57.326 41.169 1.00 34.72 60 TRP B N 1
ATOM 2605 C CA . TRP B 1 63 ? 72.997 56.043 41.523 1.00 36.75 60 TRP B CA 1
ATOM 2606 C C . TRP B 1 63 ? 74.368 56.260 42.137 1.00 37.40 60 TRP B C 1
ATOM 2607 O O . TRP B 1 63 ? 74.707 55.641 43.138 1.00 38.12 60 TRP B O 1
ATOM 2618 N N . VAL B 1 64 ? 75.146 57.153 41.537 1.00 37.63 61 VAL B N 1
ATOM 2619 C CA . VAL B 1 64 ? 76.488 57.467 42.016 1.00 38.72 61 VAL B CA 1
ATOM 2620 C C . VAL B 1 64 ? 76.380 58.158 43.371 1.00 38.73 61 VAL B C 1
ATOM 2621 O O . VAL B 1 64 ? 77.216 57.960 44.261 1.00 39.33 61 VAL B O 1
ATOM 2625 N N . LEU B 1 65 ? 75.331 58.951 43.535 1.00 38.52 62 LEU B N 1
ATOM 2626 C CA . LEU B 1 65 ? 75.143 59.646 44.790 1.00 39.31 62 LEU B CA 1
ATOM 2627 C C . LEU B 1 65 ? 74.800 58.661 45.884 1.00 40.95 62 LEU B C 1
ATOM 2628 O O . LEU B 1 65 ? 75.312 58.761 47.002 1.00 41.69 62 LEU B O 1
ATOM 2633 N N . LEU B 1 66 ? 73.950 57.698 45.551 1.00 42.41 63 LEU B N 1
ATOM 2634 C CA . LEU B 1 66 ? 73.531 56.697 46.515 1.00 44.73 63 LEU B CA 1
ATOM 2635 C C . LEU B 1 66 ? 74.688 55.823 46.994 1.00 47.14 63 LEU B C 1
ATOM 2636 O O . LEU B 1 66 ? 74.692 55.391 48.144 1.00 47.91 63 LEU B O 1
ATOM 2641 N N . GLU B 1 67 ? 75.658 55.574 46.111 1.00 49.46 64 GLU B N 1
ATOM 2642 C CA . GLU B 1 67 ? 76.865 54.811 46.446 1.00 52.54 64 GLU B CA 1
ATOM 2643 C C . GLU B 1 67 ? 77.849 55.632 47.272 1.00 52.96 64 GLU B C 1
ATOM 2644 O O . GLU B 1 67 ? 78.558 55.093 48.123 1.00 54.03 64 GLU B O 1
ATOM 2650 N N . THR B 1 68 ? 77.896 56.935 47.019 1.00 52.31 65 THR B N 1
ATOM 2651 C CA . THR B 1 68 ? 78.750 57.830 47.790 1.00 52.77 65 THR B CA 1
ATOM 2652 C C . THR B 1 68 ? 78.162 58.009 49.190 1.00 52.77 65 THR B C 1
ATOM 2653 O O . THR B 1 68 ? 78.866 58.297 50.153 1.00 53.36 65 THR B O 1
ATOM 2657 N N . LEU B 1 69 ? 76.858 57.811 49.293 1.00 52.61 66 LEU B N 1
ATOM 2658 C CA . LEU B 1 69 ? 76.165 57.943 50.553 1.00 53.10 66 LEU B CA 1
ATOM 2659 C C . LEU B 1 69 ? 76.587 56.871 51.553 1.00 55.34 66 LEU B C 1
ATOM 2660 O O . LEU B 1 69 ? 76.728 57.150 52.743 1.00 55.45 66 LEU B O 1
ATOM 2665 N N . GLN B 1 70 ? 76.786 55.653 51.051 1.00 57.83 67 GLN B N 1
ATOM 2666 C CA . GLN B 1 70 ? 77.193 54.496 51.852 1.00 61.12 67 GLN B CA 1
ATOM 2667 C C . GLN B 1 70 ? 78.369 54.832 52.744 1.00 62.53 67 GLN B C 1
ATOM 2668 O O . GLN B 1 70 ? 78.376 54.504 53.934 1.00 63.13 67 GLN B O 1
ATOM 2674 N N . LYS B 1 71 ? 79.359 55.491 52.143 1.00 63.35 68 LYS B N 1
ATOM 2675 C CA . LYS B 1 71 ? 80.588 55.897 52.816 1.00 64.73 68 LYS B CA 1
ATOM 2676 C C . LYS B 1 71 ? 80.340 56.709 54.091 1.00 64.08 68 LYS B C 1
ATOM 2677 O O . LYS B 1 71 ? 81.138 56.656 55.026 1.00 64.91 68 LYS B O 1
ATOM 2683 N N . TYR B 1 72 ? 79.225 57.436 54.132 1.00 62.40 69 TYR B N 1
ATOM 2684 C CA . TYR B 1 72 ? 78.964 58.360 55.228 1.00 61.47 69 TYR B CA 1
ATOM 2685 C C . TYR B 1 72 ? 77.816 57.978 56.152 1.00 61.05 69 TYR B C 1
ATOM 2686 O O . TYR B 1 72 ? 77.724 58.515 57.252 1.00 61.23 69 TYR B O 1
ATOM 2695 N N . THR B 1 73 ? 76.952 57.059 55.727 1.00 60.69 70 THR B N 1
ATOM 2696 C CA . THR B 1 73 ? 75.833 56.637 56.581 1.00 60.79 70 THR B CA 1
ATOM 2697 C C . THR B 1 73 ? 75.329 55.225 56.314 1.00 61.88 70 THR B C 1
ATOM 2698 O O . THR B 1 73 ? 75.117 54.838 55.168 1.00 61.93 70 THR B O 1
ATOM 2702 N N . ASP B 1 74 ? 75.107 54.472 57.387 1.00 63.37 71 ASP B N 1
ATOM 2703 C CA . ASP B 1 74 ? 74.607 53.100 57.280 1.00 64.74 71 ASP B CA 1
ATOM 2704 C C . ASP B 1 74 ? 73.094 53.034 57.024 1.00 63.55 71 ASP B C 1
ATOM 2705 O O . ASP B 1 74 ? 72.534 51.944 56.892 1.00 64.55 71 ASP B O 1
ATOM 2710 N N . THR B 1 75 ? 72.441 54.193 56.950 1.00 61.17 72 THR B N 1
ATOM 2711 C CA . THR B 1 75 ? 70.995 54.248 56.734 1.00 59.52 72 THR B CA 1
ATOM 2712 C C . THR B 1 75 ? 70.673 53.819 55.316 1.00 58.13 72 THR B C 1
ATOM 2713 O O . THR B 1 75 ? 71.357 54.219 54.366 1.00 57.18 72 THR B O 1
ATOM 2717 N N . ASP B 1 76 ? 69.629 53.002 55.191 1.00 57.81 73 ASP B N 1
ATOM 2718 C CA . ASP B 1 76 ? 69.180 52.494 53.895 1.00 56.53 73 ASP B CA 1
ATOM 2719 C C . ASP B 1 76 ? 68.288 53.498 53.169 1.00 53.70 73 ASP B C 1
ATOM 2720 O O . ASP B 1 76 ? 67.192 53.825 53.646 1.00 53.96 73 ASP B O 1
ATOM 2725 N N . TYR B 1 77 ? 68.771 53.972 52.018 1.00 50.06 74 TYR B N 1
ATOM 2726 C CA . TYR B 1 77 ? 68.023 54.874 51.144 1.00 46.57 74 TYR B CA 1
ATOM 2727 C C . TYR B 1 77 ? 67.652 54.206 49.822 1.00 45.54 74 TYR B C 1
ATOM 2728 O O . TYR B 1 77 ? 68.478 53.552 49.201 1.00 45.41 74 TYR B O 1
ATOM 2737 N N . TYR B 1 78 ? 66.408 54.376 49.389 1.00 44.68 75 TYR B N 1
ATOM 2738 C CA . TYR B 1 78 ? 65.945 53.743 48.160 1.00 43.89 75 TYR B CA 1
ATOM 2739 C C . TYR B 1 78 ? 65.756 54.771 47.056 1.00 41.00 75 TYR B C 1
ATOM 2740 O O . TYR B 1 78 ? 65.375 55.916 47.321 1.00 40.58 75 TYR B O 1
ATOM 2749 N N . LEU B 1 79 ? 66.040 54.357 45.822 1.00 38.58 76 LEU B N 1
ATOM 2750 C CA . LEU B 1 79 ? 66.006 55.256 44.668 1.00 35.82 76 LEU B CA 1
ATOM 2751 C C . LEU B 1 79 ? 64.852 54.972 43.706 1.00 35.53 76 LEU B C 1
ATOM 2752 O O . LEU B 1 79 ? 64.538 53.817 43.433 1.00 35.86 76 LEU B O 1
ATOM 2757 N N . HIS B 1 80 ? 64.229 56.028 43.190 1.00 34.61 77 HIS B N 1
ATOM 2758 C CA . HIS B 1 80 ? 63.355 55.881 42.036 1.00 34.59 77 HIS B CA 1
ATOM 2759 C C . HIS B 1 80 ? 63.647 56.950 41.010 1.00 32.37 77 HIS B C 1
ATOM 2760 O O . HIS B 1 80 ? 63.734 58.120 41.336 1.00 32.51 77 HIS B O 1
ATOM 2767 N N . TRP B 1 81 ? 63.853 56.534 39.772 1.00 30.38 78 TRP B N 1
ATOM 2768 C CA . TRP B 1 81 ? 64.296 57.441 38.735 1.00 27.56 78 TRP B CA 1
ATOM 2769 C C . TRP B 1 81 ? 63.415 57.262 37.521 1.00 26.24 78 TRP B C 1
ATOM 2770 O O . TRP B 1 81 ? 62.905 56.165 37.277 1.00 26.34 78 TRP B O 1
ATOM 2781 N N . SER B 1 82 ? 63.217 58.339 36.766 1.00 26.22 79 SER B N 1
ATOM 2782 C CA . SER B 1 82 ? 62.472 58.234 35.520 1.00 24.68 79 SER B CA 1
ATOM 2783 C C . SER B 1 82 ? 63.042 59.077 34.417 1.00 24.01 79 SER B C 1
ATOM 2784 O O . SER B 1 82 ? 63.414 60.224 34.646 1.00 24.56 79 SER B O 1
ATOM 2787 N N . ASN B 1 83 ? 63.089 58.531 33.212 1.00 23.26 80 ASN B N 1
ATOM 2788 C CA . ASN B 1 83 ? 63.623 59.283 32.090 1.00 23.08 80 ASN B CA 1
ATOM 2789 C C . ASN B 1 83 ? 62.558 60.235 31.534 1.00 22.54 80 ASN B C 1
ATOM 2790 O O . ASN B 1 83 ? 61.382 59.881 31.484 1.00 22.59 80 ASN B O 1
ATOM 2795 N N . SER B 1 84 ? 62.947 61.446 31.138 1.00 22.34 81 SER B N 1
ATOM 2796 C CA . SER B 1 84 ? 61.993 62.376 30.514 1.00 21.98 81 SER B CA 1
ATOM 2797 C C . SER B 1 84 ? 62.205 62.469 29.024 1.00 21.60 81 SER B C 1
ATOM 2798 O O . SER B 1 84 ? 61.293 62.216 28.246 1.00 21.21 81 SER B O 1
ATOM 2801 N N . HIS B 1 85 ? 63.418 62.864 28.646 1.00 21.96 82 HIS B N 1
ATOM 2802 C CA . HIS B 1 85 ? 63.787 63.110 27.256 1.00 22.18 82 HIS B CA 1
ATOM 2803 C C . HIS B 1 85 ? 65.304 63.049 27.105 1.00 22.81 82 HIS B C 1
ATOM 2804 O O . HIS B 1 85 ? 66.038 63.170 28.082 1.00 23.15 82 HIS B O 1
ATOM 2811 N N . ILE B 1 86 ? 65.765 62.844 25.879 1.00 23.51 83 ILE B N 1
ATOM 2812 C CA . ILE B 1 86 ? 67.185 62.943 25.556 1.00 24.65 83 ILE B CA 1
ATOM 2813 C C . ILE B 1 86 ? 67.668 64.371 25.816 1.00 26.06 83 ILE B C 1
ATOM 2814 O O . ILE B 1 86 ? 66.961 65.332 25.508 1.00 26.10 83 ILE B O 1
ATOM 2819 N N . GLY B 1 87 ? 68.865 64.488 26.392 1.00 27.76 84 GLY B N 1
ATOM 2820 C CA . GLY B 1 87 ? 69.526 65.766 26.631 1.00 29.91 84 GLY B CA 1
ATOM 2821 C C . GLY B 1 87 ? 70.867 65.815 25.925 1.00 32.07 84 GLY B C 1
ATOM 2822 O O . GLY B 1 87 ? 71.693 64.895 26.065 1.00 32.13 84 GLY B O 1
ATOM 2823 N N . PHE B 1 88 ? 71.067 66.882 25.146 1.00 33.84 85 PHE B N 1
ATOM 2824 C CA . PHE B 1 88 ? 72.322 67.145 24.419 1.00 35.99 85 PHE B CA 1
ATOM 2825 C C . PHE B 1 88 ? 72.799 65.980 23.563 1.00 35.65 85 PHE B C 1
ATOM 2826 O O . PHE B 1 88 ? 73.993 65.739 23.446 1.00 36.10 85 PHE B O 1
ATOM 2834 N N . GLY B 1 89 ? 71.838 65.281 22.957 1.00 35.11 86 GLY B N 1
ATOM 2835 C CA . GLY B 1 89 ? 72.077 64.080 22.161 1.00 34.52 86 GLY B CA 1
ATOM 2836 C C . GLY B 1 89 ? 72.987 63.073 22.831 1.00 34.62 86 GLY B C 1
ATOM 2837 O O . GLY B 1 89 ? 73.689 62.330 22.154 1.00 35.29 86 GLY B O 1
ATOM 2838 N N . LYS B 1 90 ? 72.974 63.032 24.159 1.00 34.11 87 LYS B N 1
ATOM 2839 C CA . LYS B 1 90 ? 74.026 62.340 24.898 1.00 33.92 87 LYS B CA 1
ATOM 2840 C C . LYS B 1 90 ? 73.450 61.639 26.119 1.00 32.81 87 LYS B C 1
ATOM 2841 O O . LYS B 1 90 ? 73.814 60.499 26.422 1.00 32.73 87 LYS B O 1
ATOM 2847 N N . TYR B 1 91 ? 72.541 62.326 26.804 1.00 31.51 88 TYR B N 1
ATOM 2848 C CA . TYR B 1 91 ? 72.033 61.859 28.078 1.00 30.59 88 TYR B CA 1
ATOM 2849 C C . TYR B 1 91 ? 70.566 61.444 28.079 1.00 29.08 88 TYR B C 1
ATOM 2850 O O . TYR B 1 91 ? 69.792 61.841 27.220 1.00 28.66 88 TYR B O 1
ATOM 2859 N N . ASN B 1 92 ? 70.190 60.638 29.060 1.00 28.29 89 ASN B N 1
ATOM 2860 C CA . ASN B 1 92 ? 68.799 60.499 29.421 1.00 27.43 89 ASN B CA 1
ATOM 2861 C C . ASN B 1 92 ? 68.567 61.507 30.525 1.00 27.37 89 ASN B C 1
ATOM 2862 O O . ASN B 1 92 ? 69.113 61.355 31.610 1.00 27.94 89 ASN B O 1
ATOM 2867 N N . GLU B 1 93 ? 67.801 62.554 30.264 1.00 27.08 90 GLU B N 1
ATOM 2868 C CA . GLU B 1 93 ? 67.560 63.526 31.315 1.00 27.42 90 GLU B CA 1
ATOM 2869 C C . GLU B 1 93 ? 66.293 63.147 32.081 1.00 26.45 90 GLU B C 1
ATOM 2870 O O . GLU B 1 93 ? 65.252 62.881 31.473 1.00 26.22 90 GLU B O 1
ATOM 2876 N N . GLY B 1 94 ? 66.385 63.110 33.408 1.00 26.03 91 GLY B N 1
ATOM 2877 C CA . GLY B 1 94 ? 65.269 62.641 34.229 1.00 25.11 91 GLY B CA 1
ATOM 2878 C C . GLY B 1 94 ? 65.156 63.249 35.617 1.00 25.03 91 GLY B C 1
ATOM 2879 O O . GLY B 1 94 ? 65.869 64.200 35.969 1.00 25.44 91 GLY B O 1
ATOM 2880 N N . VAL B 1 95 ? 64.236 62.712 36.406 1.00 24.44 92 VAL B N 1
ATOM 2881 C CA . VAL B 1 95 ? 64.062 63.159 37.778 1.00 24.44 92 VAL B CA 1
ATOM 2882 C C . VAL B 1 95 ? 64.087 61.947 38.678 1.00 24.45 92 VAL B C 1
ATOM 2883 O O . VAL B 1 95 ? 63.841 60.814 38.229 1.00 24.24 92 VAL B O 1
ATOM 2887 N N . ALA B 1 96 ? 64.378 62.194 39.950 1.00 24.79 93 ALA B N 1
ATOM 2888 C CA . ALA B 1 96 ? 64.493 61.125 40.917 1.00 25.10 93 ALA B CA 1
ATOM 2889 C C . ALA B 1 96 ? 63.895 61.503 42.256 1.00 25.72 93 ALA B C 1
ATOM 2890 O O . ALA B 1 96 ? 63.818 62.688 42.610 1.00 26.20 93 ALA B O 1
ATOM 2892 N N . VAL B 1 97 ? 63.454 60.492 42.993 1.00 26.08 94 VAL B N 1
ATOM 2893 C CA . VAL B 1 97 ? 63.139 60.661 44.392 1.00 27.09 94 VAL B CA 1
ATOM 2894 C C . VAL B 1 97 ? 63.913 59.622 45.148 1.00 28.16 94 VAL B C 1
ATOM 2895 O O . VAL B 1 97 ? 64.002 58.464 44.711 1.00 27.99 94 VAL B O 1
ATOM 2899 N N . ILE B 1 98 ? 64.484 60.053 46.272 1.00 29.54 95 ILE B N 1
ATOM 2900 C CA . ILE B 1 98 ? 65.210 59.176 47.172 1.00 31.01 95 ILE B CA 1
ATOM 2901 C C . ILE B 1 98 ? 64.585 59.247 48.553 1.00 31.58 95 ILE B C 1
ATOM 2902 O O . ILE B 1 98 ? 64.330 60.331 49.075 1.00 31.71 95 ILE B O 1
ATOM 2907 N N . THR B 1 99 ? 64.325 58.091 49.140 1.00 32.31 96 THR B N 1
ATOM 2908 C CA . THR B 1 99 ? 63.739 58.078 50.464 1.00 33.36 96 THR B CA 1
ATOM 2909 C C . THR B 1 99 ? 64.401 57.136 51.437 1.00 34.73 96 THR B C 1
ATOM 2910 O O . THR B 1 99 ? 65.026 56.155 51.066 1.00 34.95 96 THR B O 1
ATOM 2914 N N . ARG B 1 100 ? 64.205 57.459 52.699 1.00 36.41 97 ARG B N 1
ATOM 2915 C CA . ARG B 1 100 ? 64.736 56.751 53.823 1.00 38.37 97 ARG B CA 1
ATOM 2916 C C . ARG B 1 100 ? 63.711 55.717 54.271 1.00 39.21 97 ARG B C 1
ATOM 2917 O O . ARG B 1 100 ? 64.024 54.870 55.102 1.00 39.86 97 ARG B O 1
ATOM 2925 N N . HIS B 1 101 ? 62.490 55.800 53.726 1.00 39.75 98 HIS B N 1
ATOM 2926 C CA . HIS B 1 101 ? 61.327 55.019 54.195 1.00 40.64 98 HIS B CA 1
ATOM 2927 C C . HIS B 1 101 ? 60.823 53.959 53.216 1.00 40.94 98 HIS B C 1
ATOM 2928 O O . HIS B 1 101 ? 61.009 54.080 52.002 1.00 41.10 98 HIS B O 1
ATOM 2935 N N . LYS B 1 102 ? 60.145 52.940 53.744 1.00 41.76 99 LYS B N 1
ATOM 2936 C CA . LYS B 1 102 ? 59.477 51.937 52.903 1.00 42.02 99 LYS B CA 1
ATOM 2937 C C . LYS B 1 102 ? 58.406 52.585 52.023 1.00 40.53 99 LYS B C 1
ATOM 2938 O O . LYS B 1 102 ? 57.528 53.297 52.530 1.00 40.36 99 LYS B O 1
ATOM 2944 N N . ILE B 1 103 ? 58.478 52.348 50.713 1.00 39.06 100 ILE B N 1
ATOM 2945 C CA . ILE B 1 103 ? 57.462 52.881 49.797 1.00 37.75 100 ILE B CA 1
ATOM 2946 C C . ILE B 1 103 ? 56.269 51.912 49.645 1.00 37.41 100 ILE B C 1
ATOM 2947 O O . ILE B 1 103 ? 56.449 50.714 49.443 1.00 37.32 100 ILE B O 1
ATOM 2952 N N . LYS B 1 104 ? 55.055 52.438 49.780 1.00 36.95 101 LYS B N 1
ATOM 2953 C CA . LYS B 1 104 ? 53.831 51.682 49.527 1.00 36.82 101 LYS B CA 1
ATOM 2954 C C . LYS B 1 104 ? 53.524 51.578 48.041 1.00 35.36 101 LYS B C 1
ATOM 2955 O O . LYS B 1 104 ? 52.853 50.637 47.612 1.00 34.92 101 LYS B O 1
ATOM 2961 N N . ALA B 1 105 ? 53.972 52.579 47.273 1.00 33.85 102 ALA B N 1
ATOM 2962 C CA . ALA B 1 105 ? 53.642 52.704 45.853 1.00 32.38 102 ALA B CA 1
ATOM 2963 C C . ALA B 1 105 ? 54.616 53.630 45.172 1.00 31.52 102 ALA B C 1
ATOM 2964 O O . ALA B 1 105 ? 55.240 54.457 45.825 1.00 31.65 102 ALA B O 1
ATOM 2966 N N . GLU B 1 106 ? 54.717 53.483 43.853 1.00 30.87 103 GLU B N 1
ATOM 2967 C CA . GLU B 1 106 ? 55.607 54.257 42.992 1.00 30.27 103 GLU B CA 1
ATOM 2968 C C . GLU B 1 106 ? 54.925 54.474 41.647 1.00 29.00 103 GLU B C 1
ATOM 2969 O O . GLU B 1 106 ? 54.252 53.584 41.145 1.00 29.19 103 GLU B O 1
ATOM 2975 N N . ASP B 1 107 ? 55.103 55.646 41.051 1.00 27.69 104 ASP B N 1
ATOM 2976 C CA . ASP B 1 107 ? 54.578 55.901 39.709 1.00 26.60 104 ASP B CA 1
ATOM 2977 C C . ASP B 1 107 ? 55.520 56.821 38.930 1.00 25.30 104 ASP B C 1
ATOM 2978 O O . ASP B 1 107 ? 56.239 57.624 39.511 1.00 25.49 104 ASP B O 1
ATOM 2983 N N . GLU B 1 108 ? 55.544 56.667 37.615 1.00 24.12 105 GLU B N 1
ATOM 2984 C CA . GLU B 1 108 ? 56.273 57.557 36.723 1.00 23.36 105 GLU B CA 1
ATOM 2985 C C . GLU B 1 108 ? 55.341 57.835 35.566 1.00 22.41 105 GLU B C 1
ATOM 2986 O O . GLU B 1 108 ? 54.838 56.893 34.943 1.00 22.89 105 GLU B O 1
ATOM 2992 N N . PHE B 1 109 ? 55.095 59.101 35.256 1.00 21.18 106 PHE B N 1
ATOM 2993 C CA . PHE B 1 109 ? 54.174 59.433 34.155 1.00 20.42 106 PHE B CA 1
ATOM 2994 C C . PHE B 1 109 ? 54.497 60.812 33.612 1.00 20.14 106 PHE B C 1
ATOM 2995 O O . PHE B 1 109 ? 55.138 61.613 34.290 1.00 20.27 106 PHE B O 1
ATOM 3003 N N . TYR B 1 110 ? 54.063 61.084 32.390 1.00 19.99 107 TYR B N 1
ATOM 3004 C CA . TYR B 1 110 ? 54.242 62.396 31.801 1.00 19.92 107 TYR B CA 1
ATOM 3005 C C . TYR B 1 110 ? 53.188 63.342 32.327 1.00 20.25 107 TYR B C 1
ATOM 3006 O O . TYR B 1 110 ? 52.006 62.978 32.399 1.00 20.91 107 TYR B O 1
ATOM 3015 N N . CYS B 1 111 ? 53.591 64.552 32.706 1.00 20.27 108 CYS B N 1
ATOM 3016 C CA . CYS B 1 111 ? 52.593 65.547 33.073 1.00 20.64 108 CYS B CA 1
ATOM 3017 C C . CYS B 1 111 ? 52.346 66.482 31.911 1.00 20.54 108 CYS B C 1
ATOM 3018 O O . CYS B 1 111 ? 51.360 67.209 31.896 1.00 21.37 108 CYS B O 1
ATOM 3021 N N . THR B 1 112 ? 53.247 66.471 30.941 1.00 20.05 109 THR B N 1
ATOM 3022 C CA . THR B 1 112 ? 53.132 67.354 29.795 1.00 19.72 109 THR B CA 1
ATOM 3023 C C . THR B 1 112 ? 52.285 66.727 28.696 1.00 19.68 109 THR B C 1
ATOM 3024 O O . THR B 1 112 ? 52.025 65.526 28.715 1.00 19.65 109 THR B O 1
ATOM 3028 N N . PHE B 1 113 ? 51.829 67.545 27.757 1.00 19.97 110 PHE B N 1
ATOM 3029 C CA . PHE B 1 113 ? 51.168 67.029 26.572 1.00 20.55 110 PHE B CA 1
ATOM 3030 C C . PHE B 1 113 ? 52.170 66.274 25.697 1.00 20.55 110 PHE B C 1
ATOM 3031 O O . PHE B 1 113 ? 51.880 65.183 25.193 1.00 20.97 110 PHE B O 1
ATOM 3039 N N . ALA B 1 114 ? 53.331 66.896 25.495 1.00 20.49 111 ALA B N 1
ATOM 3040 C CA . ALA B 1 114 ? 54.481 66.305 24.827 1.00 20.14 111 ALA B CA 1
ATOM 3041 C C . ALA B 1 114 ? 54.924 65.059 25.572 1.00 19.88 111 ALA B C 1
ATOM 3042 O O . ALA B 1 114 ? 55.037 65.065 26.799 1.00 19.79 111 ALA B O 1
ATOM 3044 N N . GLN B 1 115 ? 55.157 63.983 24.837 1.00 19.89 112 GLN B N 1
ATOM 3045 C CA . GLN B 1 115 ? 55.520 62.724 25.466 1.00 19.99 112 GLN B CA 1
ATOM 3046 C C . GLN B 1 115 ? 56.610 62.000 24.722 1.00 20.34 112 GLN B C 1
ATOM 3047 O O . GLN B 1 115 ? 56.989 60.926 25.105 1.00 20.77 112 GLN B O 1
ATOM 3053 N N . SER B 1 116 ? 57.125 62.586 23.654 1.00 20.96 113 SER B N 1
ATOM 3054 C CA . SER B 1 116 ? 58.235 61.979 22.950 1.00 21.54 113 SER B CA 1
ATOM 3055 C C . SER B 1 116 ? 59.544 62.218 23.663 1.00 22.02 113 SER B C 1
ATOM 3056 O O . SER B 1 116 ? 59.811 63.286 24.171 1.00 22.55 113 SER B O 1
ATOM 3059 N N . VAL B 1 117 ? 60.386 61.211 23.647 1.00 23.28 114 VAL B N 1
ATOM 3060 C CA . VAL B 1 117 ? 61.709 61.296 24.218 1.00 24.15 114 VAL B CA 1
ATOM 3061 C C . VAL B 1 117 ? 62.588 62.286 23.427 1.00 25.08 114 VAL B C 1
ATOM 3062 O O . VAL B 1 117 ? 63.654 62.694 23.882 1.00 25.72 114 VAL B O 1
ATOM 3066 N N . ARG B 1 118 ? 62.095 62.718 22.269 1.00 25.63 115 ARG B N 1
ATOM 3067 C CA . ARG B 1 118 ? 62.851 63.587 21.371 1.00 26.67 115 ARG B CA 1
ATOM 3068 C C . ARG B 1 118 ? 62.569 65.071 21.538 1.00 26.69 115 ARG B C 1
ATOM 3069 O O . ARG B 1 118 ? 63.248 65.894 20.929 1.00 27.30 115 ARG B O 1
ATOM 3077 N N . THR B 1 119 ? 61.568 65.408 22.352 1.00 26.44 116 THR B N 1
ATOM 3078 C CA . THR B 1 119 ? 61.222 66.809 22.643 1.00 26.71 116 THR B CA 1
ATOM 3079 C C . THR B 1 119 ? 61.702 67.216 24.012 1.00 26.98 116 THR B C 1
ATOM 3080 O O . THR B 1 119 ? 61.320 66.599 25.012 1.00 26.57 116 THR B O 1
ATOM 3084 N N . ILE B 1 120 ? 62.512 68.277 24.038 1.00 28.18 117 ILE B N 1
ATOM 3085 C CA . ILE B 1 120 ? 63.024 68.894 25.259 1.00 28.99 117 ILE B CA 1
ATOM 3086 C C . ILE B 1 120 ? 61.879 69.199 26.231 1.00 27.60 117 ILE B C 1
ATOM 3087 O O . ILE B 1 120 ? 62.046 69.109 27.448 1.00 27.99 117 ILE B O 1
ATOM 3092 N N . SER B 1 121 ? 60.706 69.510 25.699 1.00 25.63 118 SER B N 1
ATOM 3093 C CA . SER B 1 121 ? 59.620 69.936 26.553 1.00 24.65 118 SER B CA 1
ATOM 3094 C C . SER B 1 121 ? 58.834 68.811 27.224 1.00 23.39 118 SER B C 1
ATOM 3095 O O . SER B 1 121 ? 58.002 69.070 28.091 1.00 23.81 118 SER B O 1
ATOM 3098 N N . ALA B 1 122 ? 59.091 67.567 26.839 1.00 21.98 119 ALA B N 1
ATOM 3099 C CA . ALA B 1 122 ? 58.384 66.434 27.419 1.00 20.63 119 ALA B CA 1
ATOM 3100 C C . ALA B 1 122 ? 58.963 66.183 28.786 1.00 20.49 119 ALA B C 1
ATOM 3101 O O . ALA B 1 122 ? 60.168 66.064 28.921 1.00 20.79 119 ALA B O 1
ATOM 3103 N N . ARG B 1 123 ? 58.106 66.117 29.803 1.00 20.38 120 ARG B N 1
ATOM 3104 C CA . ARG B 1 123 ? 58.555 65.994 31.202 1.00 20.50 120 ARG B CA 1
ATOM 3105 C C . ARG B 1 123 ? 57.866 64.868 31.944 1.00 20.20 120 ARG B C 1
ATOM 3106 O O . ARG B 1 123 ? 56.651 64.728 31.878 1.00 20.37 120 ARG B O 1
ATOM 3114 N N . ARG B 1 124 ? 58.641 64.057 32.646 1.00 20.21 121 ARG B N 1
ATOM 3115 C CA . ARG B 1 124 ? 58.074 62.961 33.425 1.00 20.23 121 ARG B CA 1
ATOM 3116 C C . ARG B 1 124 ? 58.153 63.270 34.897 1.00 20.70 121 ARG B C 1
ATOM 3117 O O . ARG B 1 124 ? 59.092 63.921 35.350 1.00 21.09 121 ARG B O 1
ATOM 3125 N N . ILE B 1 125 ? 57.161 62.806 35.643 1.00 20.89 122 ILE B N 1
ATOM 3126 C CA . ILE B 1 125 ? 57.145 63.006 37.071 1.00 21.45 122 ILE B CA 1
ATOM 3127 C C . ILE B 1 125 ? 57.423 61.669 37.730 1.00 22.06 122 ILE B C 1
ATOM 3128 O O . ILE B 1 125 ? 57.051 60.628 37.204 1.00 22.29 122 ILE B O 1
ATOM 3133 N N . VAL B 1 126 ? 58.086 61.692 38.871 1.00 23.27 123 VAL B N 1
ATOM 3134 C CA . VAL B 1 126 ? 58.262 60.491 39.668 1.00 24.16 123 VAL B CA 1
ATOM 3135 C C . VAL B 1 126 ? 57.469 60.690 40.943 1.00 25.00 123 VAL B C 1
ATOM 3136 O O . VAL B 1 126 ? 57.502 61.780 41.521 1.00 25.66 123 VAL B O 1
ATOM 3140 N N . SER B 1 127 ? 56.756 59.659 41.383 1.00 25.38 124 SER B N 1
ATOM 3141 C CA . SER B 1 127 ? 56.062 59.746 42.658 1.00 26.55 124 SER B CA 1
ATOM 3142 C C . SER B 1 127 ? 56.279 58.553 43.553 1.00 27.53 124 SER B C 1
ATOM 3143 O O . SER B 1 127 ? 56.548 57.439 43.094 1.00 27.41 124 SER B O 1
ATOM 3146 N N . ILE B 1 128 ? 56.110 58.810 44.843 1.00 28.98 125 ILE B N 1
ATOM 3147 C CA . ILE B 1 128 ? 56.444 57.875 45.882 1.00 30.40 125 ILE B CA 1
ATOM 3148 C C . ILE B 1 128 ? 55.359 58.034 46.937 1.00 31.46 125 ILE B C 1
ATOM 3149 O O . ILE B 1 128 ? 54.992 59.159 47.280 1.00 32.04 125 ILE B O 1
ATOM 3154 N N . THR B 1 129 ? 54.796 56.925 47.407 1.00 32.29 126 THR B N 1
ATOM 3155 C CA . THR B 1 129 ? 53.845 56.988 48.514 1.00 33.81 126 THR B CA 1
ATOM 3156 C C . THR B 1 129 ? 54.422 56.305 49.747 1.00 35.98 126 THR B C 1
ATOM 3157 O O . THR B 1 129 ? 54.866 55.164 49.684 1.00 35.66 126 THR B O 1
ATOM 3161 N N . ILE B 1 130 ? 54.404 57.028 50.860 1.00 39.20 127 ILE B N 1
ATOM 3162 C CA . ILE B 1 130 ? 54.972 56.587 52.124 1.00 42.71 127 ILE B CA 1
ATOM 3163 C C . ILE B 1 130 ? 53.911 56.594 53.212 1.00 45.90 127 ILE B C 1
ATOM 3164 O O . ILE B 1 130 ? 53.102 57.517 53.290 1.00 46.57 127 ILE B O 1
ATOM 3169 N N . ASN B 1 131 ? 53.913 55.577 54.065 1.00 49.52 128 ASN B N 1
ATOM 3170 C CA . ASN B 1 131 ? 53.131 55.656 55.288 1.00 53.73 128 ASN B CA 1
ATOM 3171 C C . ASN B 1 131 ? 53.942 56.332 56.384 1.00 56.61 128 ASN B C 1
ATOM 3172 O O . ASN B 1 131 ? 54.920 55.766 56.857 1.00 56.77 128 ASN B O 1
ATOM 3177 N N . TYR B 1 132 ? 53.545 57.541 56.775 1.00 59.85 129 TYR B N 1
ATOM 3178 C CA . TYR B 1 132 ? 54.238 58.274 57.827 1.00 63.85 129 TYR B CA 1
ATOM 3179 C C . TYR B 1 132 ? 53.268 58.653 58.939 1.00 66.05 129 TYR B C 1
ATOM 3180 O O . TYR B 1 132 ? 52.309 59.410 58.711 1.00 66.66 129 TYR B O 1
ATOM 3189 N N . GLU B 1 133 ? 53.515 58.107 60.132 1.00 67.92 130 GLU B N 1
ATOM 3190 C CA . GLU B 1 133 ? 52.668 58.338 61.306 1.00 70.38 130 GLU B CA 1
ATOM 3191 C C . GLU B 1 133 ? 51.170 58.186 60.994 1.00 69.15 130 GLU B C 1
ATOM 3192 O O . GLU B 1 133 ? 50.380 59.118 61.201 1.00 70.27 130 GLU B O 1
ATOM 3198 N N . GLY B 1 134 ? 50.802 57.013 60.472 1.00 66.62 131 GLY B N 1
ATOM 3199 C CA . GLY B 1 134 ? 49.396 56.630 60.245 1.00 64.11 131 GLY B CA 1
ATOM 3200 C C . GLY B 1 134 ? 48.662 57.412 59.171 1.00 61.55 131 GLY B C 1
ATOM 3201 O O . GLY B 1 134 ? 47.480 57.706 59.301 1.00 62.52 131 GLY B O 1
ATOM 3202 N N . GLN B 1 135 ? 49.371 57.738 58.100 1.00 50.25 132 GLN B N 1
ATOM 3203 C CA . GLN B 1 135 ? 48.829 58.537 57.025 1.00 47.63 132 GLN B CA 1
ATOM 3204 C C . GLN B 1 135 ? 49.702 58.297 55.805 1.00 45.25 132 GLN B C 1
ATOM 3205 O O . GLN B 1 135 ? 50.930 58.265 55.918 1.00 44.85 132 GLN B O 1
ATOM 3211 N N . ASP B 1 136 ? 49.076 58.111 54.647 1.00 42.80 133 ASP B N 1
ATOM 3212 C CA . ASP B 1 136 ? 49.812 57.979 53.395 1.00 39.67 133 ASP B CA 1
ATOM 3213 C C . ASP B 1 136 ? 50.087 59.359 52.844 1.00 37.11 133 ASP B C 1
ATOM 3214 O O . ASP B 1 136 ? 49.163 60.141 52.655 1.00 37.29 133 ASP B O 1
ATOM 3219 N N . ILE B 1 137 ? 51.359 59.661 52.604 1.00 33.81 134 ILE B N 1
ATOM 3220 C CA . ILE B 1 137 ? 51.759 60.917 51.969 1.00 30.86 134 ILE B CA 1
ATOM 3221 C C . ILE B 1 137 ? 52.392 60.612 50.638 1.00 29.38 134 ILE B C 1
ATOM 3222 O O . ILE B 1 137 ? 53.207 59.700 50.551 1.00 28.70 134 ILE B O 1
ATOM 3227 N N . GLU B 1 138 ? 52.014 61.368 49.607 1.00 28.51 135 GLU B N 1
ATOM 3228 C CA . GLU B 1 138 ? 52.579 61.198 48.263 1.00 27.37 135 GLU B CA 1
ATOM 3229 C C . GLU B 1 138 ? 53.511 62.345 47.915 1.00 26.66 135 GLU B C 1
ATOM 3230 O O . GLU B 1 138 ? 53.141 63.509 48.070 1.00 26.81 135 GLU B O 1
ATOM 3236 N N . PHE B 1 139 ? 54.721 62.007 47.463 1.00 25.67 136 PHE B N 1
ATOM 3237 C CA . PHE B 1 139 ? 55.741 62.993 47.074 1.00 25.07 136 PHE B CA 1
ATOM 3238 C C . PHE B 1 139 ? 55.981 62.935 45.587 1.00 25.00 136 PHE B C 1
ATOM 3239 O O . PHE B 1 139 ? 56.084 61.840 45.024 1.00 24.90 136 PHE B O 1
ATOM 3247 N N . TYR B 1 140 ? 56.064 64.112 44.962 1.00 25.04 137 TYR B N 1
ATOM 3248 C CA . TYR B 1 140 ? 56.206 64.251 43.508 1.00 25.16 137 TYR B CA 1
ATOM 3249 C C . TYR B 1 140 ? 57.414 65.089 43.148 1.00 25.21 137 TYR B C 1
ATOM 3250 O O . TYR B 1 140 ? 57.570 66.200 43.636 1.00 25.60 137 TYR B O 1
ATOM 3259 N N . SER B 1 141 ? 58.271 64.564 42.282 1.00 25.33 138 SER B N 1
ATOM 3260 C CA . SER B 1 141 ? 59.431 65.324 41.846 1.00 25.59 138 SER B CA 1
ATOM 3261 C C . SER B 1 141 ? 59.201 65.860 40.450 1.00 26.02 138 SER B C 1
ATOM 3262 O O . SER B 1 141 ? 58.964 65.088 39.521 1.00 25.96 138 SER B O 1
ATOM 3265 N N . CYS B 1 142 ? 59.258 67.182 40.319 1.00 26.55 139 CYS B N 1
ATOM 3266 C CA . CYS B 1 142 ? 58.751 67.859 39.134 1.00 27.33 139 CYS B CA 1
ATOM 3267 C C . CYS B 1 142 ? 59.759 68.792 38.555 1.00 27.31 139 CYS B C 1
ATOM 3268 O O . CYS B 1 142 ? 60.454 69.483 39.279 1.00 27.30 139 CYS B O 1
ATOM 3271 N N . HIS B 1 143 ? 59.820 68.822 37.235 1.00 27.70 140 HIS B N 1
ATOM 3272 C CA . HIS B 1 143 ? 60.632 69.788 36.538 1.00 28.58 140 HIS B CA 1
ATOM 3273 C C . HIS B 1 143 ? 59.847 70.317 35.352 1.00 28.77 140 HIS B C 1
ATOM 3274 O O . HIS B 1 143 ? 59.797 69.687 34.301 1.00 28.57 140 HIS B O 1
ATOM 3289 N N . ASN B 1 145 ? 58.238 73.035 32.379 1.00 31.51 142 ASN B N 1
ATOM 3290 C CA . ASN B 1 145 ? 58.708 73.934 31.332 1.00 33.13 142 ASN B CA 1
ATOM 3291 C C . ASN B 1 145 ? 58.628 75.371 31.810 1.00 35.26 142 ASN B C 1
ATOM 3292 O O . ASN B 1 145 ? 58.130 75.639 32.916 1.00 36.00 142 ASN B O 1
ATOM 3297 N N . LEU B 1 146 ? 59.089 76.306 30.985 1.00 37.50 143 LEU B N 1
ATOM 3298 C CA . LEU B 1 146 ? 58.851 77.725 31.256 1.00 39.99 143 LEU B CA 1
ATOM 3299 C C . LEU B 1 146 ? 57.345 78.026 31.204 1.00 41.21 143 LEU B C 1
ATOM 3300 O O . LEU B 1 146 ? 56.632 77.381 30.432 1.00 41.20 143 LEU B O 1
ATOM 3305 N N . PRO B 1 147 ? 56.851 78.993 32.028 1.00 42.72 144 PRO B N 1
ATOM 3306 C CA . PRO B 1 147 ? 55.404 79.258 32.101 1.00 43.35 144 PRO B CA 1
ATOM 3307 C C . PRO B 1 147 ? 54.847 79.820 30.792 1.00 44.35 144 PRO B C 1
ATOM 3308 O O . PRO B 1 147 ? 53.674 79.615 30.491 1.00 44.26 144 PRO B O 1
ATOM 3312 N N . ASN B 1 148 ? 55.699 80.498 30.025 1.00 45.63 145 ASN B N 1
ATOM 3313 C CA . ASN B 1 148 ? 55.353 81.069 28.717 1.00 47.03 145 ASN B CA 1
ATOM 3314 C C . ASN B 1 148 ? 55.486 80.100 27.527 1.00 46.54 145 ASN B C 1
ATOM 3315 O O . ASN B 1 148 ? 55.141 80.470 26.398 1.00 46.67 145 ASN B O 1
ATOM 3320 N N . CYS B 1 149 ? 56.005 78.889 27.778 1.00 45.88 146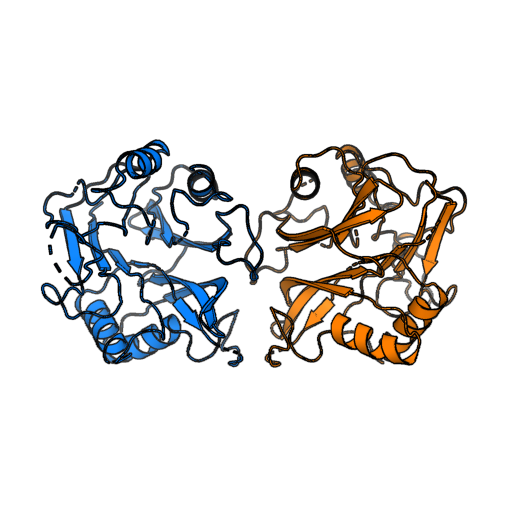 CYS B N 1
ATOM 3321 C CA . CYS B 1 149 ? 56.216 77.865 26.739 1.00 44.73 146 CYS B CA 1
ATOM 3322 C C . CYS B 1 149 ? 54.946 77.679 25.934 1.00 44.27 146 CYS B C 1
ATOM 3323 O O . CYS B 1 149 ? 53.904 77.350 26.491 1.00 44.09 146 CYS B O 1
ATOM 3326 N N . GLU B 1 150 ? 55.032 77.895 24.628 1.00 43.91 147 GLU B N 1
ATOM 3327 C CA . GLU B 1 150 ? 53.825 78.034 23.821 1.00 43.80 147 GLU B CA 1
ATOM 3328 C C . GLU B 1 150 ? 53.105 76.722 23.499 1.00 41.47 147 GLU B C 1
ATOM 3329 O O . GLU B 1 150 ? 52.066 76.728 22.845 1.00 41.31 147 GLU B O 1
ATOM 3335 N N . THR B 1 151 ? 53.637 75.602 23.973 1.00 39.32 148 THR B N 1
ATOM 3336 C CA . THR B 1 151 ? 53.013 74.293 23.714 1.00 36.37 148 THR B CA 1
ATOM 3337 C C . THR B 1 151 ? 52.570 73.542 24.968 1.00 34.64 148 THR B C 1
ATOM 3338 O O . THR B 1 151 ? 52.083 72.426 24.873 1.00 33.64 148 THR B O 1
ATOM 3342 N N . GLU B 1 152 ? 52.740 74.159 26.131 1.00 33.45 149 GLU B N 1
ATOM 3343 C CA . GLU B 1 152 ? 52.374 73.541 27.391 1.00 32.58 149 GLU B CA 1
ATOM 3344 C C . GLU B 1 152 ? 51.637 74.513 28.294 1.00 32.57 149 GLU B C 1
ATOM 3345 O O . GLU B 1 152 ? 52.151 75.590 28.612 1.00 33.05 149 GLU B O 1
ATOM 3351 N N . ASP B 1 153 ? 50.431 74.130 28.706 1.00 31.97 150 ASP B N 1
ATOM 3352 C CA . ASP B 1 153 ? 49.718 74.831 29.759 1.00 31.67 150 ASP B CA 1
ATOM 3353 C C . ASP B 1 153 ? 50.193 74.305 31.111 1.00 30.65 150 ASP B C 1
ATOM 3354 O O . ASP B 1 153 ? 49.933 73.163 31.490 1.00 29.93 150 ASP B O 1
ATOM 3367 N N . GLY B 1 155 ? 49.095 74.994 34.039 1.00 26.05 152 GLY B N 1
ATOM 3368 C CA . GLY B 1 155 ? 47.907 74.568 34.779 1.00 25.19 152 GLY B CA 1
ATOM 3369 C C . GLY B 1 155 ? 47.368 73.191 34.413 1.00 24.65 152 GLY B C 1
ATOM 3370 O O . GLY B 1 155 ? 47.101 72.383 35.296 1.00 24.40 152 GLY B O 1
ATOM 3371 N N . LYS B 1 156 ? 47.205 72.915 33.118 1.00 24.44 153 LYS B N 1
ATOM 3372 C CA . LYS B 1 156 ? 46.819 71.580 32.665 1.00 24.18 153 LYS B CA 1
ATOM 3373 C C . LYS B 1 156 ? 47.783 70.534 33.182 1.00 23.42 153 LYS B C 1
ATOM 3374 O O . LYS B 1 156 ? 47.356 69.468 33.640 1.00 23.66 153 LYS B O 1
ATOM 3380 N N . ASN B 1 157 ? 49.077 70.841 33.111 1.00 22.76 154 ASN B N 1
ATOM 3381 C CA . ASN B 1 157 ? 50.101 69.936 33.607 1.00 21.84 154 ASN B CA 1
ATOM 3382 C C . ASN B 1 157 ? 49.939 69.641 35.094 1.00 20.92 154 ASN B C 1
ATOM 3383 O O . ASN B 1 157 ? 49.838 68.471 35.482 1.00 20.58 154 ASN B O 1
ATOM 3388 N N . ILE B 1 158 ? 49.866 70.689 35.914 1.00 20.09 155 ILE B N 1
ATOM 3389 C CA . ILE B 1 158 ? 49.698 70.511 37.360 1.00 19.52 155 ILE B CA 1
ATOM 3390 C C . ILE B 1 158 ? 48.424 69.744 37.728 1.00 19.52 155 ILE B C 1
ATOM 3391 O O . ILE B 1 158 ? 48.419 68.919 38.658 1.00 19.29 155 ILE B O 1
ATOM 3396 N N . GLN B 1 159 ? 47.349 69.994 36.987 1.00 19.69 156 GLN B N 1
ATOM 3397 C CA . GLN B 1 159 ? 46.150 69.193 37.152 1.00 19.85 156 GLN B CA 1
ATOM 3398 C C . GLN B 1 159 ? 46.420 67.698 36.849 1.00 19.78 156 GLN B C 1
ATOM 3399 O O . GLN B 1 159 ? 45.965 66.824 37.596 1.00 19.81 156 GLN B O 1
ATOM 3405 N N . THR B 1 160 ? 47.188 67.405 35.794 1.00 19.63 157 THR B N 1
ATOM 3406 C CA . THR B 1 160 ? 47.564 66.027 35.521 1.00 19.40 157 THR B CA 1
ATOM 3407 C C . THR B 1 160 ? 48.255 65.427 36.736 1.00 19.39 157 THR B C 1
ATOM 3408 O O . THR B 1 160 ? 47.917 64.316 37.162 1.00 19.80 157 THR B O 1
ATOM 3412 N N . ILE B 1 161 ? 49.204 66.155 37.307 1.00 19.28 158 ILE B N 1
ATOM 3413 C CA . ILE B 1 161 ? 49.876 65.646 38.482 1.00 19.35 158 ILE B CA 1
ATOM 3414 C C . ILE B 1 161 ? 48.875 65.387 39.615 1.00 19.77 158 ILE B C 1
ATOM 3415 O O . ILE B 1 161 ? 48.848 64.289 40.191 1.00 20.09 158 ILE B O 1
ATOM 3420 N N . LEU B 1 162 ? 48.029 66.370 39.916 1.00 20.14 159 LEU B N 1
ATOM 3421 C CA . LEU B 1 162 ? 47.125 66.233 41.064 1.00 20.55 159 LEU B CA 1
ATOM 3422 C C . LEU B 1 162 ? 46.017 65.206 40.881 1.00 21.21 159 LEU B C 1
ATOM 3423 O O . LEU B 1 162 ? 45.482 64.716 41.867 1.00 21.63 159 LEU B O 1
ATOM 3428 N N . ASN B 1 163 ? 45.680 64.865 39.638 1.00 21.83 160 ASN B N 1
ATOM 3429 C CA . ASN B 1 163 ? 44.652 63.843 39.385 1.00 22.80 160 ASN B CA 1
ATOM 3430 C C . ASN B 1 163 ? 45.180 62.455 39.072 1.00 22.83 160 ASN B C 1
ATOM 3431 O O . ASN B 1 163 ? 44.398 61.568 38.734 1.00 23.11 160 ASN B O 1
ATOM 3436 N N . ARG B 1 164 ? 46.490 62.263 39.159 1.00 22.81 161 ARG B N 1
ATOM 3437 C CA . ARG B 1 164 ? 47.051 60.943 38.904 1.00 22.99 161 ARG B CA 1
ATOM 3438 C C . ARG B 1 164 ? 46.481 59.931 39.880 1.00 23.73 161 ARG B C 1
ATOM 3439 O O . ARG B 1 164 ? 46.116 58.830 39.476 1.00 24.05 161 ARG B O 1
ATOM 3447 N N . THR B 1 165 ? 46.400 60.304 41.154 1.00 24.54 162 THR B N 1
ATOM 3448 C CA . THR B 1 165 ? 45.777 59.443 42.148 1.00 26.14 162 THR B CA 1
ATOM 3449 C C . THR B 1 165 ? 44.486 60.099 42.630 1.00 27.59 162 THR B C 1
ATOM 3450 O O . THR B 1 165 ? 44.472 61.278 43.013 1.00 27.63 162 THR B O 1
ATOM 3454 N N . GLN B 1 166 ? 43.402 59.327 42.580 1.00 29.64 163 GLN B N 1
ATOM 3455 C CA . GLN B 1 166 ? 42.087 59.776 43.036 1.00 31.40 163 GLN B CA 1
ATOM 3456 C C . GLN B 1 166 ? 41.852 59.389 44.496 1.00 31.87 163 GLN B C 1
ATOM 3457 O O . GLN B 1 166 ? 41.251 58.362 44.783 1.00 32.43 163 GLN B O 1
ATOM 3463 N N . ASN B 1 167 ? 42.361 60.207 45.411 1.00 31.91 164 ASN B N 1
ATOM 3464 C CA . ASN B 1 167 ? 42.191 59.993 46.848 1.00 32.56 164 ASN B CA 1
ATOM 3465 C C . ASN B 1 167 ? 42.378 61.308 47.585 1.00 32.65 164 ASN B C 1
ATOM 3466 O O . ASN B 1 167 ? 42.734 62.334 46.974 1.00 32.81 164 ASN B O 1
ATOM 3471 N N . SER B 1 168 ? 42.170 61.284 48.898 1.00 32.94 165 SER B N 1
ATOM 3472 C CA . SER B 1 168 ? 42.355 62.500 49.714 1.00 32.53 165 SER B CA 1
ATOM 3473 C C . SER B 1 168 ? 43.673 62.486 50.535 1.00 31.64 165 SER B C 1
ATOM 3474 O O . SER B 1 168 ? 43.758 63.034 51.640 1.00 31.81 165 SER B O 1
ATOM 3477 N N . ASN B 1 169 ? 44.702 61.857 49.979 1.00 30.05 166 ASN B N 1
ATOM 3478 C CA . ASN B 1 169 ? 46.014 61.933 50.580 1.00 28.72 166 ASN B CA 1
ATOM 3479 C C . ASN B 1 169 ? 46.621 63.328 50.470 1.00 27.30 166 ASN B C 1
ATOM 3480 O O . ASN B 1 169 ? 46.257 64.134 49.599 1.00 26.94 166 ASN B O 1
ATOM 3485 N N . LEU B 1 170 ? 47.539 63.601 51.384 1.00 26.21 167 LEU B N 1
ATOM 3486 C CA . LEU B 1 170 ? 48.411 64.748 51.303 1.00 24.64 167 LEU B CA 1
ATOM 3487 C C . LEU B 1 170 ? 49.424 64.538 50.174 1.00 23.70 167 LEU B C 1
ATOM 3488 O O . LEU B 1 170 ? 50.031 63.471 50.064 1.00 23.58 167 LEU B O 1
ATOM 3493 N N . LYS B 1 171 ? 49.588 65.563 49.338 1.00 22.61 168 LYS B N 1
ATOM 3494 C CA . LYS B 1 171 ? 50.497 65.507 48.196 1.00 21.94 168 LYS B CA 1
ATOM 3495 C C . LYS B 1 171 ? 51.485 66.650 48.259 1.00 21.98 168 LYS B C 1
ATOM 3496 O O . LYS B 1 171 ? 51.103 67.803 48.401 1.00 22.03 168 LYS B O 1
ATOM 3502 N N . ILE B 1 172 ? 52.764 66.322 48.165 1.00 22.44 169 ILE B N 1
ATOM 3503 C CA . ILE B 1 172 ? 53.820 67.324 48.178 1.00 22.63 169 ILE B CA 1
ATOM 3504 C C . ILE B 1 172 ? 54.452 67.347 46.792 1.00 22.73 169 ILE B C 1
ATOM 3505 O O . ILE B 1 172 ? 54.900 66.313 46.307 1.00 23.13 169 ILE B O 1
ATOM 3510 N N . LEU B 1 173 ? 54.455 68.500 46.133 1.00 22.65 170 LEU B N 1
ATOM 3511 C CA . LEU B 1 173 ? 55.136 68.621 44.848 1.00 22.80 170 LEU B CA 1
ATOM 3512 C C . LEU B 1 173 ? 56.431 69.372 45.049 1.00 23.63 170 LEU B C 1
ATOM 3513 O O . LEU B 1 173 ? 56.423 70.529 45.457 1.00 24.01 170 LEU B O 1
ATOM 3526 N N . GLY B 1 175 ? 60.176 70.581 43.360 1.00 26.57 172 GLY B N 1
ATOM 3527 C CA . GLY B 1 175 ? 60.963 70.721 42.151 1.00 27.69 172 GLY B CA 1
ATOM 3528 C C . GLY B 1 175 ? 61.162 72.096 41.555 1.00 28.50 172 GLY B C 1
ATOM 3529 O O . GLY B 1 175 ? 60.853 73.120 42.173 1.00 28.70 172 GLY B O 1
ATOM 3530 N N . ASP B 1 176 ? 61.716 72.094 40.344 1.00 29.32 173 ASP B N 1
ATOM 3531 C CA . ASP B 1 176 ? 61.960 73.297 39.565 1.00 30.14 173 ASP B CA 1
ATOM 3532 C C . ASP B 1 176 ? 60.726 73.599 38.731 1.00 29.60 173 ASP B C 1
ATOM 3533 O O . ASP B 1 176 ? 60.386 72.846 37.816 1.00 29.32 173 ASP B O 1
ATOM 3538 N N . PHE B 1 177 ? 60.066 74.706 39.058 1.00 29.49 174 PHE B N 1
ATOM 3539 C CA . PHE B 1 177 ? 58.836 75.122 38.375 1.00 29.27 174 PHE B CA 1
ATOM 3540 C C . PHE B 1 177 ? 59.063 76.203 37.334 1.00 30.17 174 PHE B C 1
ATOM 3541 O O . PHE B 1 177 ? 58.101 76.687 36.729 1.00 30.08 174 PHE B O 1
ATOM 3549 N N . ASN B 1 178 ? 60.334 76.568 37.138 1.00 31.42 175 ASN B N 1
ATOM 3550 C CA . ASN B 1 178 ? 60.752 77.581 36.161 1.00 32.75 175 ASN B CA 1
ATOM 3551 C C . ASN B 1 178 ? 59.938 78.868 36.174 1.00 33.06 175 ASN B C 1
ATOM 3552 O O . ASN B 1 178 ? 59.771 79.517 35.140 1.00 33.66 175 ASN B O 1
ATOM 3557 N N . THR B 1 179 ? 59.460 79.233 37.356 1.00 33.12 176 THR B N 1
ATOM 3558 C CA . THR B 1 179 ? 58.548 80.343 37.515 1.00 33.57 176 THR B CA 1
ATOM 3559 C C . THR B 1 179 ? 59.069 81.200 38.643 1.00 34.35 176 THR B C 1
ATOM 3560 O O . THR B 1 179 ? 59.132 80.746 39.785 1.00 34.54 176 THR B O 1
ATOM 3564 N N . ASP B 1 180 ? 59.451 82.431 38.331 1.00 35.46 177 ASP B N 1
ATOM 3565 C CA . ASP B 1 180 ? 59.985 83.305 39.351 1.00 36.53 177 ASP B CA 1
ATOM 3566 C C . ASP B 1 180 ? 58.873 83.926 40.173 1.00 36.53 177 ASP B C 1
ATOM 3567 O O . ASP B 1 180 ? 58.041 84.674 39.660 1.00 36.46 177 ASP B O 1
ATOM 3572 N N . ALA B 1 181 ? 58.897 83.616 41.463 1.00 36.81 178 ALA B N 1
ATOM 3573 C CA . ALA B 1 181 ? 57.884 84.059 42.399 1.00 37.42 178 ALA B CA 1
ATOM 3574 C C . ALA B 1 181 ? 57.918 85.569 42.547 1.00 38.93 178 ALA B C 1
ATOM 3575 O O . ALA B 1 181 ? 56.879 86.204 42.687 1.00 39.45 178 ALA B O 1
ATOM 3577 N N . ILE B 1 182 ? 59.118 86.133 42.500 1.00 40.60 179 ILE B N 1
ATOM 3578 C CA . ILE B 1 182 ? 59.328 87.562 42.672 1.00 42.79 179 ILE B CA 1
ATOM 3579 C C . ILE B 1 182 ? 58.834 88.356 41.448 1.00 43.16 179 ILE B C 1
ATOM 3580 O O . ILE B 1 182 ? 58.001 89.256 41.573 1.00 43.56 179 ILE B O 1
ATOM 3585 N N . GLY B 1 183 ? 59.361 88.015 40.273 1.00 42.98 180 GLY B N 1
ATOM 3586 C CA . GLY B 1 183 ? 59.147 88.808 39.066 1.00 43.28 180 GLY B CA 1
ATOM 3587 C C . GLY B 1 183 ? 58.054 88.353 38.107 1.00 42.62 180 GLY B C 1
ATOM 3588 O O . GLY B 1 183 ? 57.741 89.065 37.146 1.00 43.36 180 GLY B O 1
ATOM 3589 N N . ASN B 1 184 ? 57.481 87.172 38.341 1.00 40.94 181 ASN B N 1
ATOM 3590 C CA . ASN B 1 184 ? 56.319 86.729 37.567 1.00 39.70 181 ASN B CA 1
ATOM 3591 C C . ASN B 1 184 ? 55.147 86.334 38.481 1.00 38.55 181 ASN B C 1
ATOM 3592 O O . ASN B 1 184 ? 54.751 85.171 38.581 1.00 37.82 181 ASN B O 1
ATOM 3597 N N . VAL B 1 185 ? 54.584 87.329 39.145 1.00 38.15 182 VAL B N 1
ATOM 3598 C CA . VAL B 1 185 ? 53.545 87.057 40.123 1.00 37.07 182 VAL B CA 1
ATOM 3599 C C . VAL B 1 185 ? 52.345 86.356 39.478 1.00 36.18 182 VAL B C 1
ATOM 3600 O O . VAL B 1 185 ? 51.864 85.352 40.011 1.00 35.72 182 VAL B O 1
ATOM 3604 N N . ALA B 1 186 ? 51.903 86.862 38.323 1.00 35.77 183 ALA B N 1
ATOM 3605 C CA . ALA B 1 186 ? 50.786 86.268 37.580 1.00 34.86 183 ALA B CA 1
ATOM 3606 C C . ALA B 1 186 ? 50.920 84.743 37.423 1.00 33.76 183 ALA B C 1
ATOM 3607 O O . ALA B 1 186 ? 49.996 84.000 37.779 1.00 33.96 183 ALA B O 1
ATOM 3609 N N . ALA B 1 187 ? 52.069 84.279 36.932 1.00 32.50 184 ALA B N 1
ATOM 3610 C CA . ALA B 1 187 ? 52.292 82.851 36.744 1.00 30.74 184 ALA B CA 1
ATOM 3611 C C . ALA B 1 187 ? 52.421 82.097 38.064 1.00 29.54 184 ALA B C 1
ATOM 3612 O O . ALA B 1 187 ? 52.007 80.942 38.167 1.00 29.21 184 ALA B O 1
ATOM 3614 N N . TYR B 1 188 ? 52.998 82.747 39.066 1.00 28.94 185 TYR B N 1
ATOM 3615 C CA . TYR B 1 188 ? 53.154 82.144 40.382 1.00 28.03 185 TYR B CA 1
ATOM 3616 C C . TYR B 1 188 ? 51.804 81.957 41.058 1.00 28.17 185 TYR B C 1
ATOM 3617 O O . TYR B 1 188 ? 51.537 80.917 41.682 1.00 27.97 185 TYR B O 1
ATOM 3626 N N . GLU B 1 189 ? 50.951 82.968 40.935 1.00 28.66 186 GLU B N 1
ATOM 3627 C CA . GLU B 1 189 ? 49.616 82.874 41.485 1.00 28.96 186 GLU B CA 1
ATOM 3628 C C . GLU B 1 189 ? 48.798 81.835 40.740 1.00 28.59 186 GLU B C 1
ATOM 3629 O O . GLU B 1 189 ? 47.993 81.121 41.350 1.00 28.64 186 GLU B O 1
ATOM 3635 N N . ASN B 1 190 ? 49.050 81.704 39.437 1.00 28.27 187 ASN B N 1
ATOM 3636 C CA . ASN B 1 190 ? 48.429 80.647 38.634 1.00 27.47 187 ASN B CA 1
ATOM 3637 C C . ASN B 1 190 ? 48.710 79.250 39.179 1.00 26.40 187 ASN B C 1
ATOM 3638 O O . ASN B 1 190 ? 47.868 78.348 39.037 1.00 26.21 187 ASN B O 1
ATOM 3643 N N . ILE B 1 191 ? 49.878 79.071 39.802 1.00 25.40 188 ILE B N 1
ATOM 3644 C CA . ILE B 1 191 ? 50.198 77.793 40.438 1.00 24.48 188 ILE B CA 1
ATOM 3645 C C . ILE B 1 191 ? 49.340 77.569 41.688 1.00 24.44 188 ILE B C 1
ATOM 3646 O O . ILE B 1 191 ? 48.807 76.474 41.887 1.00 24.33 188 ILE B O 1
ATOM 3651 N N . LEU B 1 192 ? 49.189 78.601 42.517 1.00 24.73 189 LEU B N 1
ATOM 3652 C CA . LEU B 1 192 ? 48.404 78.466 43.743 1.00 24.78 189 LEU B CA 1
ATOM 3653 C C . LEU B 1 192 ? 46.954 78.100 43.426 1.00 24.88 189 LEU B C 1
ATOM 3654 O O . LEU B 1 192 ? 46.361 77.256 44.096 1.00 24.60 189 LEU B O 1
ATOM 3659 N N . SER B 1 193 ? 46.402 78.709 42.380 1.00 25.25 190 SER B N 1
ATOM 3660 C CA . SER B 1 193 ? 45.012 78.461 41.983 1.00 25.58 190 SER B CA 1
ATOM 3661 C C . SER B 1 193 ? 44.697 77.003 41.617 1.00 25.22 190 SER B C 1
ATOM 3662 O O . SER B 1 193 ? 43.528 76.596 41.623 1.00 25.74 190 SER B O 1
ATOM 3665 N N . GLN B 1 194 ? 45.727 76.217 41.313 1.00 24.43 191 GLN B N 1
ATOM 3666 C CA . GLN B 1 194 ? 45.550 74.797 41.055 1.00 23.69 191 GLN B CA 1
ATOM 3667 C C . GLN B 1 194 ? 45.223 74.080 42.354 1.00 23.61 191 GLN B C 1
ATOM 3668 O O . GLN B 1 194 ? 44.837 72.921 42.348 1.00 23.88 191 GLN B O 1
ATOM 3674 N N . GLY B 1 195 ? 45.378 74.775 43.472 1.00 23.68 192 GLY B N 1
ATOM 3675 C CA . GLY B 1 195 ? 45.010 74.230 44.768 1.00 23.70 192 GLY B CA 1
ATOM 3676 C C . GLY B 1 195 ? 46.233 73.834 45.552 1.00 23.86 192 GLY B C 1
ATOM 3677 O O . GLY B 1 195 ? 46.248 72.788 46.211 1.00 24.17 192 GLY B O 1
ATOM 3678 N N . LEU B 1 196 ? 47.262 74.676 45.481 1.00 23.90 193 LEU B N 1
ATOM 3679 C CA . LEU B 1 196 ? 48.541 74.393 46.108 1.00 23.87 193 LEU B CA 1
ATOM 3680 C C . LEU B 1 196 ? 48.915 75.437 47.143 1.00 24.61 193 LEU B C 1
ATOM 3681 O O . LEU B 1 196 ? 48.596 76.612 46.995 1.00 24.93 193 LEU B O 1
ATOM 3686 N N . PHE B 1 197 ? 49.602 75.003 48.188 1.00 25.29 194 PHE B N 1
ATOM 3687 C CA . PHE B 1 197 ? 50.114 75.907 49.204 1.00 26.34 194 PHE B CA 1
ATOM 3688 C C . PHE B 1 197 ? 51.623 75.921 49.154 1.00 26.76 194 PHE B C 1
ATOM 3689 O O . PHE B 1 197 ? 52.260 74.864 49.086 1.00 27.41 194 PHE B O 1
ATOM 3697 N N . ASP B 1 198 ? 52.202 77.110 49.202 1.00 27.04 195 ASP B N 1
ATOM 3698 C CA . ASP B 1 198 ? 53.643 77.252 49.154 1.00 27.52 195 ASP B CA 1
ATOM 3699 C C . ASP B 1 198 ? 54.247 77.052 50.539 1.00 27.89 195 ASP B C 1
ATOM 3700 O O . ASP B 1 198 ? 54.028 77.876 51.428 1.00 28.35 195 ASP B O 1
ATOM 3705 N N . THR B 1 199 ? 55.035 76.000 50.737 1.00 27.80 196 THR B N 1
ATOM 3706 C CA . THR B 1 199 ? 55.620 75.807 52.063 1.00 28.42 196 THR B CA 1
ATOM 3707 C C . THR B 1 199 ? 56.546 76.931 52.490 1.00 29.11 196 THR B C 1
ATOM 3708 O O . THR B 1 199 ? 56.746 77.134 53.674 1.00 29.59 196 THR B O 1
ATOM 3712 N N . TYR B 1 200 ? 57.114 77.660 51.538 1.00 29.61 197 TYR B N 1
ATOM 3713 C CA . TYR B 1 200 ? 58.005 78.759 51.880 1.00 30.73 197 TYR B CA 1
ATOM 3714 C C . TYR B 1 200 ? 57.213 79.812 52.634 1.00 31.60 197 TYR B C 1
ATOM 3715 O O . TYR B 1 200 ? 57.596 80.246 53.723 1.00 31.83 197 TYR B O 1
ATOM 3724 N N . VAL B 1 201 ? 56.094 80.205 52.043 1.00 32.39 198 VAL B N 1
ATOM 3725 C CA . VAL B 1 201 ? 55.231 81.228 52.623 1.00 33.65 198 VAL B CA 1
ATOM 3726 C C . VAL B 1 201 ? 54.648 80.749 53.962 1.00 34.80 198 VAL B C 1
ATOM 3727 O O . VAL B 1 201 ? 54.541 81.516 54.911 1.00 35.28 198 VAL B O 1
ATOM 3739 N N . ALA B 1 203 ? 55.919 78.711 56.157 1.00 41.47 200 ALA B N 1
ATOM 3740 C CA . ALA B 1 203 ? 56.910 78.361 57.159 1.00 42.65 200 ALA B CA 1
ATOM 3741 C C . ALA B 1 203 ? 57.077 79.447 58.209 1.00 45.32 200 ALA B C 1
ATOM 3742 O O . ALA B 1 203 ? 57.133 80.633 57.881 1.00 45.91 200 ALA B O 1
ATOM 3744 N N . GLU B 1 204 ? 57.170 79.028 59.469 1.00 48.15 201 GLU B N 1
ATOM 3745 C CA . GLU B 1 204 ? 57.383 79.944 60.588 1.00 52.00 201 GLU B CA 1
ATOM 3746 C C . GLU B 1 204 ? 58.702 80.705 60.523 1.00 53.72 201 GLU B C 1
ATOM 3747 O O . GLU B 1 204 ? 58.732 81.860 60.928 1.00 55.00 201 GLU B O 1
ATOM 3753 N N . LYS B 1 205 ? 59.777 80.064 60.038 1.00 54.29 202 LYS B N 1
ATOM 3754 C CA . LYS B 1 205 ? 61.103 80.717 59.848 1.00 56.03 202 LYS B CA 1
ATOM 3755 C C . LYS B 1 205 ? 61.585 80.509 58.432 1.00 54.07 202 LYS B C 1
ATOM 3756 O O . LYS B 1 205 ? 61.545 79.390 57.924 1.00 53.47 202 LYS B O 1
ATOM 3762 N N . LYS B 1 206 ? 62.065 81.578 57.805 1.00 53.43 203 LYS B N 1
ATOM 3763 C CA . LYS B 1 206 ? 62.568 81.499 56.432 1.00 51.60 203 LYS B CA 1
ATOM 3764 C C . LYS B 1 206 ? 63.710 82.470 56.150 1.00 51.97 203 LYS B C 1
ATOM 3765 O O . LYS B 1 206 ? 63.839 83.503 56.808 1.00 52.90 203 LYS B O 1
ATOM 3771 N N . ASP B 1 207 ? 64.549 82.124 55.177 1.00 51.18 204 ASP B N 1
ATOM 3772 C CA . ASP B 1 207 ? 65.468 83.096 54.597 1.00 51.24 204 ASP B CA 1
ATOM 3773 C C . ASP B 1 207 ? 64.741 83.836 53.457 1.00 50.21 204 ASP B C 1
ATOM 3774 O O . ASP B 1 207 ? 63.509 83.875 53.437 1.00 49.97 204 ASP B O 1
ATOM 3779 N N . ASP B 1 208 ? 65.478 84.428 52.522 1.00 49.31 205 ASP B N 1
ATOM 3780 C CA . ASP B 1 208 ? 64.826 85.137 51.417 1.00 48.62 205 ASP B CA 1
ATOM 3781 C C . ASP B 1 208 ? 64.407 84.228 50.262 1.00 46.64 205 ASP B C 1
ATOM 3782 O O . ASP B 1 208 ? 63.824 84.702 49.292 1.00 46.67 205 ASP B O 1
ATOM 3787 N N . GLY B 1 209 ? 64.725 82.938 50.360 1.00 45.14 206 GLY B N 1
ATOM 3788 C CA . GLY B 1 209 ? 64.232 81.937 49.418 1.00 43.87 206 GLY B CA 1
ATOM 3789 C C . GLY B 1 209 ? 64.815 81.927 48.010 1.00 43.35 206 GLY B C 1
ATOM 3790 O O . GLY B 1 209 ? 64.321 81.193 47.129 1.00 43.56 206 GLY B O 1
ATOM 3791 N N . ILE B 1 210 ? 65.869 82.721 47.795 1.00 42.83 207 ILE B N 1
ATOM 3792 C CA . ILE B 1 210 ? 66.515 82.819 46.488 1.00 42.46 207 ILE B CA 1
ATOM 3793 C C . ILE B 1 210 ? 67.243 81.535 46.121 1.00 42.74 207 ILE B C 1
ATOM 3794 O O . ILE B 1 210 ? 68.091 81.030 46.861 1.00 42.96 207 ILE B O 1
ATOM 3799 N N . THR B 1 211 ? 66.908 81.044 44.939 1.00 43.25 208 THR B N 1
ATOM 3800 C CA . THR B 1 211 ? 67.153 79.677 44.557 1.00 43.94 208 THR B CA 1
ATOM 3801 C C . THR B 1 211 ? 68.093 79.631 43.350 1.00 44.59 208 THR B C 1
ATOM 3802 O O . THR B 1 211 ? 68.801 78.645 43.131 1.00 45.39 208 THR B O 1
ATOM 3806 N N . VAL B 1 212 ? 68.087 80.710 42.573 1.00 44.62 209 VAL B N 1
ATOM 3807 C CA . VAL B 1 212 ? 69.000 80.893 41.459 1.00 45.26 209 VAL B CA 1
ATOM 3808 C C . VAL B 1 212 ? 69.574 82.286 41.579 1.00 45.03 209 VAL B C 1
ATOM 3809 O O . VAL B 1 212 ? 68.833 83.236 41.819 1.00 44.77 209 VAL B O 1
ATOM 3813 N N . ASP B 1 213 ? 70.892 82.401 41.420 1.00 45.92 210 ASP B N 1
ATOM 3814 C CA . ASP B 1 213 ? 71.584 83.694 41.431 1.00 46.11 210 ASP B CA 1
ATOM 3815 C C . ASP B 1 213 ? 72.460 83.869 40.183 1.00 46.37 210 ASP B C 1
ATOM 3816 O O . ASP B 1 213 ? 73.498 83.224 40.048 1.00 46.80 210 ASP B O 1
ATOM 3821 N N . LYS B 1 214 ? 72.039 84.753 39.283 1.00 46.61 211 LYS B N 1
ATOM 3822 C CA . LYS B 1 214 ? 72.745 84.973 38.020 1.00 47.32 211 LYS B CA 1
ATOM 3823 C C . LYS B 1 214 ? 73.570 86.265 38.038 1.00 46.49 211 LYS B C 1
ATOM 3824 O O . LYS B 1 214 ? 73.850 86.833 36.975 1.00 46.56 211 LYS B O 1
ATOM 3830 N N . SER B 1 215 ? 73.950 86.711 39.243 1.00 45.85 212 SER B N 1
ATOM 3831 C CA . SER B 1 215 ? 74.715 87.955 39.463 1.00 45.56 212 SER B CA 1
ATOM 3832 C C . SER B 1 215 ? 75.984 88.020 38.630 1.00 45.76 212 SER B C 1
ATOM 3833 O O . SER B 1 215 ? 76.786 87.085 38.638 1.00 46.52 212 SER B O 1
ATOM 3836 N N . ILE B 1 216 ? 76.171 89.128 37.924 1.00 45.52 213 ILE B N 1
ATOM 3837 C CA . ILE B 1 216 ? 77.397 89.349 37.178 1.00 45.55 213 ILE B CA 1
ATOM 3838 C C . ILE B 1 216 ? 78.283 90.263 38.020 1.00 45.80 213 ILE B C 1
ATOM 3839 O O . ILE B 1 216 ? 77.801 91.242 38.609 1.00 45.64 213 ILE B O 1
ATOM 3844 N N . HIS B 1 217 ? 79.568 89.918 38.099 1.00 46.64 214 HIS B N 1
ATOM 3845 C CA . HIS B 1 217 ? 80.561 90.695 38.847 1.00 47.65 214 HIS B CA 1
ATOM 3846 C C . HIS B 1 217 ? 80.427 92.186 38.525 1.00 47.08 214 HIS B C 1
ATOM 3847 O O . HIS B 1 217 ? 80.539 92.585 37.370 1.00 46.61 214 HIS B O 1
ATOM 3854 N N . GLY B 1 218 ? 80.139 92.991 39.543 1.00 47.60 215 GLY B N 1
ATOM 3855 C CA . GLY B 1 218 ? 80.077 94.453 39.400 1.00 48.05 215 GLY B CA 1
ATOM 3856 C C . GLY B 1 218 ? 78.702 95.029 39.126 1.00 47.86 215 GLY B C 1
ATOM 3857 O O . GLY B 1 218 ? 78.524 96.242 39.103 1.00 48.14 215 GLY B O 1
ATOM 3858 N N . TRP B 1 219 ? 77.723 94.155 38.923 1.00 47.95 216 TRP B N 1
ATOM 3859 C CA . TRP B 1 219 ? 76.370 94.579 38.601 1.00 48.67 216 TRP B CA 1
ATOM 3860 C C . TRP B 1 219 ? 75.408 94.564 39.793 1.00 50.87 216 TRP B C 1
ATOM 3861 O O . TRP B 1 219 ? 75.455 93.687 40.652 1.00 50.39 216 TRP B O 1
ATOM 3872 N N . ASP B 1 220 ? 74.561 95.587 39.828 1.00 54.38 217 ASP B N 1
ATOM 3873 C CA . ASP B 1 220 ? 73.486 95.732 40.800 1.00 57.67 217 ASP B CA 1
ATOM 3874 C C . ASP B 1 220 ? 72.213 95.280 40.116 1.00 58.12 217 ASP B C 1
ATOM 3875 O O . ASP B 1 220 ? 71.504 96.087 39.513 1.00 59.38 217 ASP B O 1
ATOM 3880 N N . ASN B 1 221 ? 71.912 93.995 40.183 1.00 57.77 218 ASN B N 1
ATOM 3881 C CA . ASN B 1 221 ? 70.676 93.556 39.563 1.00 58.76 218 ASN B CA 1
ATOM 3882 C C . ASN B 1 221 ? 69.737 92.725 40.471 1.00 59.33 218 ASN B C 1
ATOM 3883 O O . ASN B 1 221 ? 70.088 91.626 40.931 1.00 58.69 218 ASN B O 1
ATOM 3888 N N . ASP B 1 222 ? 68.551 93.273 40.743 1.00 61.18 219 ASP B N 1
ATOM 3889 C CA . ASP B 1 222 ? 67.533 92.570 41.530 1.00 62.13 219 ASP B CA 1
ATOM 3890 C C . ASP B 1 222 ? 66.972 91.421 40.711 1.00 61.11 219 ASP B C 1
ATOM 3891 O O . ASP B 1 222 ? 66.732 90.335 41.239 1.00 60.65 219 ASP B O 1
ATOM 3896 N N . LYS B 1 223 ? 66.804 91.674 39.414 1.00 61.08 220 LYS B N 1
ATOM 3897 C CA . LYS B 1 223 ? 66.352 90.678 38.441 1.00 60.70 220 LYS B CA 1
ATOM 3898 C C . LYS B 1 223 ? 67.172 89.374 38.359 1.00 57.65 220 LYS B C 1
ATOM 3899 O O . LYS B 1 223 ? 66.664 88.358 37.871 1.00 58.10 220 LYS B O 1
ATOM 3905 N N . ALA B 1 224 ? 68.419 89.402 38.831 1.00 54.16 221 ALA B N 1
ATOM 3906 C CA . ALA B 1 224 ? 69.318 88.241 38.739 1.00 51.17 221 ALA B CA 1
ATOM 3907 C C . ALA B 1 224 ? 69.156 87.245 39.892 1.00 49.15 221 ALA B C 1
ATOM 3908 O O . ALA B 1 224 ? 69.634 86.103 39.811 1.00 48.79 221 ALA B O 1
ATOM 3910 N N . LYS B 1 225 ? 68.498 87.683 40.962 1.00 48.63 222 LYS B N 1
ATOM 3911 C CA . LYS B 1 225 ? 68.195 86.801 42.074 1.00 47.16 222 LYS B CA 1
ATOM 3912 C C . LYS B 1 225 ? 66.744 86.293 41.996 1.00 45.41 222 LYS B C 1
ATOM 3913 O O . LYS B 1 225 ? 65.796 87.075 42.027 1.00 45.33 222 LYS B O 1
ATOM 3919 N N . LYS B 1 226 ? 66.573 84.982 41.868 1.00 43.31 223 LYS B N 1
ATOM 3920 C CA . LYS B 1 226 ? 65.259 84.437 41.555 1.00 41.13 223 LYS B CA 1
ATOM 3921 C C . LYS B 1 226 ? 64.835 83.274 42.445 1.00 39.67 223 LYS B C 1
ATOM 3922 O O . LYS B 1 226 ? 65.663 82.610 43.061 1.00 39.90 223 LYS B O 1
ATOM 3928 N N . ARG B 1 227 ? 63.530 83.058 42.526 1.00 37.62 224 ARG B N 1
ATOM 3929 C CA . ARG B 1 227 ? 62.988 81.944 43.264 1.00 36.15 224 ARG B CA 1
ATOM 3930 C C . ARG B 1 227 ? 62.182 81.098 42.271 1.00 34.77 224 ARG B C 1
ATOM 3931 O O . ARG B 1 227 ? 61.059 81.449 41.905 1.00 34.58 224 ARG B O 1
ATOM 3939 N N . LEU B 1 228 ? 62.783 79.997 41.824 1.00 33.17 225 LEU B N 1
ATOM 3940 C CA . LEU B 1 228 ? 62.250 79.175 40.740 1.00 31.55 225 LEU B CA 1
ATOM 3941 C C . LEU B 1 228 ? 61.889 77.776 41.204 1.00 30.54 225 LEU B C 1
ATOM 3942 O O . LEU B 1 228 ? 61.114 77.076 40.553 1.00 30.40 225 LEU B O 1
ATOM 3947 N N . ASP B 1 229 ? 62.477 77.368 42.324 1.00 29.95 226 ASP B N 1
ATOM 3948 C CA . ASP B 1 229 ? 62.282 76.032 42.886 1.00 28.98 226 ASP B CA 1
ATOM 3949 C C . ASP B 1 229 ? 61.356 76.167 44.070 1.00 28.02 226 ASP B C 1
ATOM 3950 O O . ASP B 1 229 ? 61.401 77.180 44.762 1.00 28.14 226 ASP B O 1
ATOM 3955 N N . TYR B 1 230 ? 60.518 75.161 44.303 1.00 26.82 227 TYR B N 1
ATOM 3956 C CA . TYR B 1 230 ? 59.498 75.258 45.333 1.00 26.04 227 TYR B CA 1
ATOM 3957 C C . TYR B 1 230 ? 59.242 73.921 45.959 1.00 25.65 227 TYR B C 1
ATOM 3958 O O . TYR B 1 230 ? 59.509 72.892 45.344 1.00 25.57 227 TYR B O 1
ATOM 3967 N N . ILE B 1 231 ? 58.702 73.939 47.175 1.00 25.43 228 ILE B N 1
ATOM 3968 C CA . ILE B 1 231 ? 58.027 72.772 47.732 1.00 24.95 228 ILE B CA 1
ATOM 3969 C C . ILE B 1 231 ? 56.570 73.122 48.029 1.00 24.76 228 ILE B C 1
ATOM 3970 O O . ILE B 1 231 ? 56.274 73.794 49.005 1.00 25.13 228 ILE B O 1
ATOM 3975 N N . PHE B 1 232 ? 55.662 72.681 47.166 1.00 24.62 229 PHE B N 1
ATOM 3976 C CA . PHE B 1 232 ? 54.230 72.939 47.336 1.00 24.76 229 PHE B CA 1
ATOM 3977 C C . PHE B 1 232 ? 53.516 71.814 48.057 1.00 25.25 229 PHE B C 1
ATOM 3978 O O . PHE B 1 232 ? 54.009 70.690 48.104 1.00 25.59 229 PHE B O 1
ATOM 3986 N N . SER B 1 233 ? 52.339 72.114 48.594 1.00 25.94 230 SER B N 1
ATOM 3987 C CA . SER B 1 233 ? 51.545 71.136 49.322 1.00 26.60 230 SER B CA 1
ATOM 3988 C C . SER B 1 233 ? 50.088 71.285 48.923 1.00 26.84 230 SER B C 1
ATOM 3989 O O . SER B 1 233 ? 49.624 72.407 48.728 1.00 27.58 230 SER B O 1
ATOM 3992 N N . ASN B 1 234 ? 49.346 70.191 48.817 1.00 26.80 231 ASN B N 1
ATOM 3993 C CA . ASN B 1 234 ? 47.941 70.327 48.460 1.00 27.32 231 ASN B CA 1
ATOM 3994 C C . ASN B 1 234 ? 47.034 70.631 49.652 1.00 28.36 231 ASN B C 1
ATOM 3995 O O . ASN B 1 234 ? 45.831 70.759 49.483 1.00 28.32 231 ASN B O 1
ATOM 4000 N N . LYS B 1 235 ? 47.619 70.757 50.846 1.00 29.66 232 LYS B N 1
ATOM 4001 C CA . LYS B 1 235 ? 46.901 71.107 52.077 1.00 31.41 232 LYS B CA 1
ATOM 4002 C C . LYS B 1 235 ? 47.736 72.041 52.934 1.00 33.10 232 LYS B C 1
ATOM 4003 O O . LYS B 1 235 ? 48.955 72.094 52.806 1.00 33.44 232 LYS B O 1
ATOM 4009 N N . GLU B 1 236 ? 47.092 72.762 53.837 1.00 35.47 233 GLU B N 1
ATOM 4010 C CA . GLU B 1 236 ? 47.822 73.551 54.817 1.00 37.83 233 GLU B CA 1
ATOM 4011 C C . GLU B 1 236 ? 48.584 72.639 55.773 1.00 38.01 233 GLU B C 1
ATOM 4012 O O . GLU B 1 236 ? 48.097 71.583 56.139 1.00 38.18 233 GLU B O 1
ATOM 4018 N N . LEU B 1 237 ? 49.779 73.045 56.178 1.00 38.82 234 LEU B N 1
ATOM 4019 C CA . LEU B 1 237 ? 50.587 72.246 57.104 1.00 39.53 234 LEU B CA 1
ATOM 4020 C C . LEU B 1 237 ? 51.295 73.124 58.117 1.00 41.00 234 LEU B C 1
ATOM 4021 O O . LEU B 1 237 ? 51.523 74.305 57.861 1.00 41.13 234 LEU B O 1
ATOM 4026 N N . LYS B 1 238 ? 51.675 72.539 59.253 1.00 42.45 235 LYS B N 1
ATOM 4027 C CA . LYS B 1 238 ? 52.579 73.216 60.178 1.00 44.14 235 LYS B CA 1
ATOM 4028 C C . LYS B 1 238 ? 53.996 73.131 59.602 1.00 43.71 235 LYS B C 1
ATOM 4029 O O . LYS B 1 238 ? 54.653 72.101 59.709 1.00 43.70 235 LYS B O 1
ATOM 4035 N N . VAL B 1 239 ? 54.447 74.206 58.964 1.00 43.40 236 VAL B N 1
ATOM 4036 C CA . VAL B 1 239 ? 55.793 74.249 58.392 1.00 43.13 236 VAL B CA 1
ATOM 4037 C C . VAL B 1 239 ? 56.710 75.050 59.310 1.00 44.21 236 VAL B C 1
ATOM 4038 O O . VAL B 1 239 ? 56.459 76.232 59.588 1.00 44.15 236 VAL B O 1
ATOM 4042 N N . LYS B 1 240 ? 57.764 74.388 59.778 1.00 44.91 237 LYS B N 1
ATOM 4043 C CA . LYS B 1 240 ? 58.621 74.929 60.825 1.00 46.20 237 LYS B CA 1
ATOM 4044 C C . LYS B 1 240 ? 59.706 75.829 60.283 1.00 46.05 237 LYS B C 1
ATOM 4045 O O . LYS B 1 240 ? 60.019 76.850 60.887 1.00 46.40 237 LYS B O 1
ATOM 4051 N N . GLU B 1 241 ? 60.272 75.441 59.144 1.00 45.46 238 GLU B N 1
ATOM 4052 C CA . GLU B 1 241 ? 61.427 76.112 58.577 1.00 45.36 238 GLU B CA 1
ATOM 4053 C C . GLU B 1 241 ? 61.526 75.886 57.068 1.00 43.82 238 GLU B C 1
ATOM 4054 O O . GLU B 1 241 ? 61.232 74.796 56.568 1.00 43.64 238 GLU B O 1
ATOM 4060 N N . SER B 1 242 ? 61.947 76.919 56.346 1.00 42.55 239 SER B N 1
ATOM 4061 C CA . SER B 1 242 ? 62.255 76.780 54.928 1.00 41.25 239 SER B CA 1
ATOM 4062 C C . SER B 1 242 ? 63.533 77.533 54.592 1.00 41.00 239 SER B C 1
ATOM 4063 O O . SER B 1 242 ? 63.533 78.765 54.563 1.00 41.46 239 SER B O 1
ATOM 4066 N N . LYS B 1 243 ? 64.616 76.801 54.346 1.00 40.13 240 LYS B N 1
ATOM 4067 C CA . LYS B 1 243 ? 65.898 77.420 54.031 1.00 39.79 240 LYS B CA 1
ATOM 4068 C C . LYS B 1 243 ? 66.457 76.941 52.699 1.00 38.70 240 LYS B C 1
ATOM 4069 O O . LYS B 1 243 ? 66.313 75.772 52.326 1.00 38.43 240 LYS B O 1
ATOM 4075 N N . VAL B 1 244 ? 67.115 77.853 51.993 1.00 38.00 241 VAL B N 1
ATOM 4076 C CA . VAL B 1 244 ? 67.972 77.491 50.874 1.00 37.13 241 VAL B CA 1
ATOM 4077 C C . VAL B 1 244 ? 69.248 76.821 51.402 1.00 37.30 241 VAL B C 1
ATOM 4078 O O . VAL B 1 244 ? 69.763 77.174 52.463 1.00 37.54 241 VAL B O 1
ATOM 4082 N N . ILE B 1 245 ? 69.745 75.843 50.663 1.00 37.21 242 ILE B N 1
ATOM 4083 C CA . ILE B 1 245 ? 70.929 75.103 51.065 1.00 37.83 242 ILE B CA 1
ATOM 4084 C C . ILE B 1 245 ? 71.807 74.900 49.834 1.00 38.38 242 ILE B C 1
ATOM 4085 O O . ILE B 1 245 ? 71.294 74.835 48.707 1.00 38.56 242 ILE B O 1
ATOM 4090 N N . PHE B 1 246 ? 73.116 74.796 50.051 1.00 39.24 243 PHE B N 1
ATOM 4091 C CA . PHE B 1 246 ? 74.084 74.705 48.967 1.00 39.99 243 PHE B CA 1
ATOM 4092 C C . PHE B 1 246 ? 74.203 76.034 48.210 1.00 41.13 243 PHE B C 1
ATOM 4093 O O . PHE B 1 246 ? 74.193 76.063 46.983 1.00 41.15 243 PHE B O 1
ATOM 4101 N N . ASN B 1 247 ? 74.326 77.129 48.948 1.00 42.94 244 ASN B N 1
ATOM 4102 C CA . ASN B 1 247 ? 74.461 78.449 48.338 1.00 45.09 244 ASN B CA 1
ATOM 4103 C C . ASN B 1 247 ? 75.740 79.226 48.757 1.00 47.65 244 ASN B C 1
ATOM 4104 O O . ASN B 1 247 ? 75.790 80.469 48.686 1.00 47.54 244 ASN B O 1
ATOM 4109 N N . ASN B 1 248 ? 76.768 78.473 49.159 1.00 50.30 245 ASN B N 1
ATOM 4110 C CA . ASN B 1 248 ? 78.011 79.016 49.727 1.00 54.33 245 ASN B CA 1
ATOM 4111 C C . ASN B 1 248 ? 77.783 79.852 50.986 1.00 55.95 245 ASN B C 1
ATOM 4112 O O . ASN B 1 248 ? 78.579 80.723 51.318 1.00 57.18 245 ASN B O 1
ATOM 4117 N N . LYS B 1 249 ? 76.687 79.560 51.680 1.00 56.17 246 LYS B N 1
ATOM 4118 C CA . LYS B 1 249 ? 76.324 80.213 52.936 1.00 57.52 246 LYS B CA 1
ATOM 4119 C C . LYS B 1 249 ? 75.835 79.153 53.910 1.00 56.43 246 LYS B C 1
ATOM 4120 O O . LYS B 1 249 ? 76.326 79.052 55.029 1.00 57.50 246 LYS B O 1
ATOM 4126 N N . ASN B 1 250 ? 74.847 78.382 53.467 1.00 54.00 247 ASN B N 1
ATOM 4127 C CA . ASN B 1 250 ? 74.425 77.159 54.130 1.00 52.30 247 ASN B CA 1
ATOM 4128 C C . ASN B 1 250 ? 74.897 75.995 53.250 1.00 50.97 247 ASN B C 1
ATOM 4129 O O . ASN B 1 250 ? 74.145 75.497 52.401 1.00 49.91 247 ASN B O 1
ATOM 4134 N N . LYS B 1 251 ? 76.159 75.598 53.448 1.00 51.22 248 LYS B N 1
ATOM 4135 C CA . LYS B 1 251 ? 76.851 74.567 52.641 1.00 50.55 248 LYS B CA 1
ATOM 4136 C C . LYS B 1 251 ? 77.299 75.069 51.252 1.00 50.11 248 LYS B C 1
ATOM 4137 O O . LYS B 1 251 ? 76.719 76.021 50.711 1.00 49.57 248 LYS B O 1
ATOM 4143 N N . GLU B 1 252 ? 78.325 74.418 50.689 1.00 50.35 249 GLU B N 1
ATOM 4144 C CA . GLU B 1 252 ? 78.894 74.797 49.376 1.00 50.36 249 GLU B CA 1
ATOM 4145 C C . GLU B 1 252 ? 77.948 74.546 48.180 1.00 47.68 249 GLU B C 1
ATOM 4146 O O . GLU B 1 252 ? 77.109 73.635 48.216 1.00 46.80 249 GLU B O 1
ATOM 4152 N N . ILE B 1 253 ? 78.088 75.362 47.131 1.00 46.18 250 ILE B N 1
ATOM 4153 C CA . ILE B 1 253 ? 77.300 75.225 45.894 1.00 43.51 250 ILE B CA 1
ATOM 4154 C C . ILE B 1 253 ? 77.508 73.837 45.266 1.00 42.22 250 ILE B C 1
ATOM 4155 O O . ILE B 1 253 ? 78.635 73.354 45.220 1.00 42.86 250 ILE B O 1
ATOM 4160 N N . VAL B 1 254 ? 76.437 73.190 44.803 1.00 39.80 251 VAL B N 1
ATOM 4161 C CA . VAL B 1 254 ? 76.566 71.891 44.105 1.00 38.38 251 VAL B CA 1
ATOM 4162 C C . VAL B 1 254 ? 75.987 71.832 42.686 1.00 37.46 251 VAL B C 1
ATOM 4163 O O . VAL B 1 254 ? 76.080 70.806 42.027 1.00 37.32 251 VAL B O 1
ATOM 4167 N N . SER B 1 255 ? 75.395 72.926 42.224 1.00 37.04 252 SER B N 1
ATOM 4168 C CA . SER B 1 255 ? 74.666 72.943 40.963 1.00 36.84 252 SER B CA 1
ATOM 4169 C C . SER B 1 255 ? 74.415 74.379 40.538 1.00 37.30 252 SER B C 1
ATOM 4170 O O . SER B 1 255 ? 74.724 75.293 41.292 1.00 37.76 252 SER B O 1
ATOM 4173 N N . ASP B 1 256 ? 73.848 74.590 39.348 1.00 37.31 253 ASP B N 1
ATOM 4174 C CA . ASP B 1 256 ? 73.482 75.943 38.954 1.00 37.69 253 ASP B CA 1
ATOM 4175 C C . ASP B 1 256 ? 72.189 76.414 39.614 1.00 36.26 253 ASP B C 1
ATOM 4176 O O . ASP B 1 256 ? 71.715 77.509 39.337 1.00 36.98 253 ASP B O 1
ATOM 4181 N N . HIS B 1 257 ? 71.628 75.586 40.491 1.00 34.09 254 HIS B N 1
ATOM 4182 C CA . HIS B 1 257 ? 70.520 75.986 41.360 1.00 32.34 254 HIS B CA 1
ATOM 4183 C C . HIS B 1 257 ? 70.936 75.697 42.795 1.00 31.38 254 HIS B C 1
ATOM 4184 O O . HIS B 1 257 ? 71.689 74.760 43.037 1.00 31.51 254 HIS B O 1
ATOM 4191 N N . PHE B 1 258 ? 70.457 76.466 43.757 1.00 30.72 255 PHE B N 1
ATOM 4192 C CA . PHE B 1 258 ? 70.584 76.004 45.131 1.00 30.64 255 PHE B CA 1
ATOM 4193 C C . PHE B 1 258 ? 69.416 75.076 45.460 1.00 29.38 255 PHE B C 1
ATOM 4194 O O . PHE B 1 258 ? 68.417 75.050 44.745 1.00 29.34 255 PHE B O 1
ATOM 4202 N N . GLY B 1 259 ? 69.541 74.308 46.533 1.00 28.87 256 GLY B N 1
ATOM 4203 C CA . GLY B 1 259 ? 68.455 73.437 46.959 1.00 28.11 256 GLY B CA 1
ATOM 4204 C C . GLY B 1 259 ? 67.581 74.129 47.991 1.00 28.41 256 GLY B C 1
ATOM 4205 O O . GLY B 1 259 ? 67.929 75.213 48.469 1.00 29.66 256 GLY B O 1
ATOM 4206 N N . ILE B 1 260 ? 66.447 73.512 48.330 1.00 27.46 257 ILE B N 1
ATOM 4207 C CA . ILE B 1 260 ? 65.578 73.999 49.389 1.00 27.25 257 ILE B CA 1
ATOM 4208 C C . ILE B 1 260 ? 65.372 72.855 50.347 1.00 27.94 257 ILE B C 1
ATOM 4209 O O . ILE B 1 260 ? 65.060 71.739 49.943 1.00 27.50 257 ILE B O 1
ATOM 4214 N N . GLU B 1 261 ? 65.512 73.172 51.621 1.00 30.09 258 GLU B N 1
ATOM 4215 C CA . GLU B 1 261 ? 65.488 72.236 52.719 1.00 32.42 258 GLU B CA 1
ATOM 4216 C C . GLU B 1 261 ? 64.298 72.694 53.574 1.00 33.39 258 GLU B C 1
ATOM 4217 O O . GLU B 1 261 ? 64.223 73.863 53.952 1.00 34.34 258 GLU B O 1
ATOM 4223 N N . VAL B 1 262 ? 63.345 71.802 53.846 1.00 34.10 259 VAL B N 1
ATOM 4224 C CA . VAL B 1 262 ? 62.102 72.182 54.545 1.00 35.44 259 VAL B CA 1
ATOM 4225 C C . VAL B 1 262 ? 61.735 71.203 55.658 1.00 37.47 259 VAL B C 1
ATOM 4226 O O . VAL B 1 262 ? 61.810 69.981 55.472 1.00 37.03 259 VAL B O 1
ATOM 4230 N N . LYS B 1 263 ? 61.327 71.750 56.804 1.00 40.54 260 LYS B N 1
ATOM 4231 C CA . LYS B 1 263 ? 60.926 70.951 57.959 1.00 43.90 260 LYS B CA 1
ATOM 4232 C C . LYS B 1 263 ? 59.407 71.056 58.247 1.00 45.07 260 LYS B C 1
ATOM 4233 O O . LYS B 1 263 ? 58.853 72.147 58.397 1.00 45.54 260 LYS B O 1
ATOM 4239 N N . ILE B 1 264 ? 58.745 69.904 58.311 1.00 46.45 261 ILE B N 1
ATOM 4240 C CA . ILE B 1 264 ? 57.288 69.816 58.450 1.00 48.30 261 ILE B CA 1
ATOM 4241 C C . ILE B 1 264 ? 56.953 69.123 59.753 1.00 52.19 261 ILE B C 1
ATOM 4242 O O . ILE B 1 264 ? 57.549 68.102 60.092 1.00 52.50 261 ILE B O 1
ATOM 4247 N N . GLU B 1 265 ? 55.991 69.668 60.482 1.00 56.66 262 GLU B N 1
ATOM 4248 C CA . GLU B 1 265 ? 55.480 69.017 61.677 1.00 61.72 262 GLU B CA 1
ATOM 4249 C C . GLU B 1 265 ? 54.065 68.515 61.382 1.00 62.92 262 GLU B C 1
ATOM 4250 O O . GLU B 1 265 ? 53.437 68.956 60.415 1.00 62.62 262 GLU B O 1
ATOM 4256 N N . PHE B 1 266 ? 53.562 67.591 62.195 1.00 65.54 263 PHE B N 1
ATOM 4257 C CA . PHE B 1 266 ? 52.259 66.982 61.900 1.00 66.52 263 PHE B CA 1
ATOM 4258 C C . PHE B 1 266 ? 51.209 67.040 63.021 1.00 68.89 263 PHE B C 1
ATOM 4259 O O . PHE B 1 266 ? 51.465 66.648 64.156 1.00 70.41 263 PHE B O 1
#

Foldseek 3Di:
DKEKEDAQLPPVDPVLVLLLLVLLVCLVVVGAKYKWFFKDAVADDPDDPDGPPGVVVVSQVSNVVRHPQDKDKDKDFFAQDPDGITTTMMMIGSADFDDKDKAWLWPDRYNHDPPTYIKIWTWGCDPNATEIEIHDDDAQVPPRTHLSSVVCVVVVDPDPHKYKYWFQNDFCPPRVVSVVSSCVNQKDFLQVAPEEDPQFWAADVVVGTGRGTTIIINDDFHWHYKYWDCPVPNTPNRHNTIMIMTDGDD/DKEKEDAQLQPPDPVLVLLLLVLLVCLVVVHFKYKFQFKDFVADDPDDPRGPPGSVVVSLVSNVVRDPQDKDKDKDFFADDPVTIRTTMMMIGSADFPDKDKAWLWPDRDNHDPPTYIKIKTWGQDPNAIEIEIHGDDACVPPRTHLSSVLSVVVVDPDPGKYKYYFQNAFVVPHVVSVVSVCVNQKDFLQVAPEEDPQFWAAQDDPPDDDPVRTTHGTTIIINDDFRWHYKYWDCPVPNTPNRHNTTMIMTDTDD

Radius of gyration: 25.64 Å; Cα contacts (8 Å, |Δi|>4): 1178; chains: 2; bounding box: 53×71×68 Å

Organism: Leptotrichia buccalis (strain ATCC 14201 / DSM 1135 / JCM 12969 / NCTC 10249 / C-1013-b) (NCBI:txid523794)

Solvent-accessible surface area: 22334 Å² total

Nearest PDB structures (foldseek):
  3teb-assembly1_A  TM=1.004E+00  e=1.750E-53  Leptotrichia buccalis C-1013-b
  3teb-assembly2_B  TM=9.987E-01  e=2.582E-49  Leptotrichia buccalis C-1013-b
  3l1w-assembly2_D  TM=7.238E-01  e=3.784E-13  Enterococcus faecalis
  5j3s-assembly1_A  TM=6.967E-01  e=9.803E-10  Homo sapiens
  3dni-assembly1_A-2  TM=6.339E-01  e=7.825E-08  Bos taurus

Sequence (506 aa):
AKILTVNVHAWLEENQEKIDILARTIAEKQYDVIAQEVNQLNNKIIFDDIREENYAWVLLETLQKYTDTDYYLHWSNSHIGFGKYNEGVAVITRHKIKAEDEFYCTFAQSVRTISARRIVSITINYEGQDIEFYSCHNLPNCETEDGKNIQTILNRTQNSNLKILGDFNTDAIGNVAAYENILSQGLFDTYVAEKKDDGITVDKSDKAKKRLDYIFSNKELKVKESKVIFNNKNKEIVSDHFGIEVKIEFAKILTVNVHAWLEENQEKIDILARTIAEKQYDVIAQEVNQLNNKIIFDDIREENYAWVLLETLQKYTDTDYYLHWSNSHIGFGKYNEGVAVITRHKIKAEDEFYCTFAQSVRTISARRIVSITINYEGQDIEFYSCHNLPNCETEDGKNIQTILNRTQNSNLKILGDFNTDAIGNVAAYENILSQGLFDTYVAEKKDDGITVDKSIHGWDNDKAKKRLDYIFSNKELKVKESKVIFNNKNKEIVSDHFGIEVKIEF

InterPro domains:
  IPR005135 Endonuclease/exonuclease/phosphatase [PF03372] (19-254)
  IPR036691 Endonuclease/exonuclease/phosphatase superfamily [G3DSA:3.60.10.10] (1-263)
  IPR036691 Endonuclease/exonuclease/phosphatase superfamily [SSF56219] (1-261)
  IPR051547 Tyrosyl-DNA phosphodiesterase 2-like [PTHR15822] (1-262)

B-factor: mean 39.9, std 15.01, range [18.59, 132.6]

Secondary structure (DSSP, 8-state):
--EEE----TT-STT--HHHHHHHHHHHHT-SEE---EEE--PPEEETTEETT-HHHHHHHHHTTT--S--EEEEEEEEE-STTPEEEEEEEESS--SEEEEEE-SS---TT-TT--EEEEEEEEETTEEEEEEE----TT-TT---HHHHHHHTSS-S--EEE--B----TTT-HHHHHHHHTTT-EETT---EE-----EE---TTEE--B--EESS---EEEEEEESSSSSS---SSS-EEEEEE--/--EEE----TT-STT--HHHHHHHHHHHHT-SEE---EEE--PPEEETTEETT-HHHHHHHHHHTT-----EEEEEEEEEETTTEEEEEEEEESS-EEEEEEEE-SS---TT-TT--EEEEEEEE-SSSEEEEEE----TT-TT---HHHHHHHHSS-S--EEE--B----TTT-HHHHHHHHTTT-EES----EE-----EE-PPTT---GGGEE--B--EESS--EEEEEEEESSSBSB---SSS-EEEEEEE-

CATH classification: 3.60.10.10